Protein AF-A0A2N8M951-F1 (afdb_monomer_lite)

Foldseek 3Di:
DDDDDDPDDDDDPDDDPQQPPPPPDDDDDDDDDDDDPPVVVVLVVVLVVLVVLLVVVLVVCVVVVHDQVLSVVLVVVLVVCVVVVVSVVSVQSSVVCNVPVRDHGVPPPDPPPPPPPADDLDLCAEAEAAAEDEAQAAGHGVEEHEYDDQYEYEDDPCVHAAHYYEYNAEYEWEDNYEYEYEHHLVHAHEYEYADPAAAPYAYEYEDAYEYYGHRYEYAPHDDPPPPPFEHEYEYYYYDAYEYEYESYEYDRRGYAYEYEYDDAYEYEYYLYYPVRQEYEWAAQYEYEAEDANDEHAYEDELPLWEDEAEDDQLQAFDWDKDAPPPPTPHNYIYTGYRYRYAYEYEQEQNAQYEYEYPAPPDLDPGAEAYEYEFEPDEDEAEDAWAAFDAADRDNRYGYHRDGHWLAHYAYEYAAPYHYEYENHEHAEYEYPHALHEYEYEAYEHACHDAEDAYHNYEYEYECYEAQYLEHEYYDLYEYEYEQYEYEDFHYYYAAQNYKYKYFYYWYDYFDDDDDPVQQADSRTSHGPGHPNDDDDDDPDIDGWIWIDGHPPDIDTGD

pLDDT: mean 79.6, std 21.25, range [18.73, 98.81]

Sequence (558 aa):
MVVNLNRMRTATLANALGIALSTLILIAPWSCSNSLSDSLTDTASRIQAKIAQVGASATKLRESGADISPIQDGMQQVDKLLQSGNINEAEKILDSLIANPGAPAPGSAGAAVAPAEGRDCDPRQPMTVNSSVTVDEDCTVGGDLTVTGSAVLHFDYTGRKGGRLVVGGNVIVQNQATLWIQGRPDERAVFAIDNEFSSQRTMTSTDDATIKLDHVEFHTQKSGGRGKGSVYMNYNARRRSSFEVTGSTLVEEESWLLGNLHDSAKLTVADTQQVPTEIYVNDSSSAKISGTGTRAGVWLDAGGAKGSLTLPDVNRPFSWRIGAGTGLDVGWSLQVDNAQPGIGIEVKPTSALTITGNGARAAATGELKISYTVAGSRETLDGLKAGLQNGKISDRLTLKDVQLGPIAWQIYAGDNADLTIKNSTINEIGIFGRDAKVRVEHSVLQLAVLAALAPGSSLDIRDSDVWNQTIEVANNARVSIAGSMIHGTLFHARDSGSNISIAGGSFYENPASCSPATMVNIATGQPKCNPFRTPGLPRTAGVGKVECAGTEGCTWGR

Structure (mmCIF, N/CA/C/O backbone):
data_AF-A0A2N8M951-F1
#
_entry.id   AF-A0A2N8M951-F1
#
loop_
_atom_site.group_PDB
_atom_site.id
_atom_site.type_symbol
_atom_site.label_atom_id
_atom_site.label_alt_id
_atom_site.label_comp_id
_atom_site.label_asym_id
_atom_site.label_entity_id
_atom_site.label_seq_id
_atom_site.pdbx_PDB_ins_code
_atom_site.Cartn_x
_atom_site.Cartn_y
_atom_site.Cartn_z
_atom_site.occupancy
_atom_site.B_iso_or_equiv
_atom_site.auth_seq_id
_atom_site.auth_comp_id
_atom_site.auth_asym_id
_atom_site.auth_atom_id
_atom_site.pdbx_PDB_model_num
ATOM 1 N N . MET A 1 1 ? 21.186 -48.571 -11.055 1.00 23.58 1 MET A N 1
ATOM 2 C CA . MET A 1 1 ? 20.827 -48.820 -9.641 1.00 23.58 1 MET A CA 1
ATOM 3 C C . MET A 1 1 ? 21.463 -47.711 -8.821 1.00 23.58 1 MET A C 1
ATOM 5 O O . MET A 1 1 ? 22.675 -47.693 -8.758 1.00 23.58 1 MET A O 1
ATOM 9 N N . VAL A 1 2 ? 20.806 -46.699 -8.271 1.00 26.73 2 VAL A N 1
ATOM 10 C CA . VAL A 1 2 ? 19.403 -46.298 -8.176 1.00 26.73 2 VAL A CA 1
ATOM 11 C C . VAL A 1 2 ? 19.407 -44.778 -8.369 1.00 26.73 2 VAL A C 1
ATOM 13 O O . VAL A 1 2 ? 20.189 -44.064 -7.751 1.00 26.73 2 VAL A O 1
ATOM 16 N N . VAL A 1 3 ? 18.568 -44.326 -9.293 1.00 24.58 3 VAL A N 1
ATOM 17 C CA . VAL A 1 3 ? 18.176 -42.934 -9.524 1.00 24.58 3 VAL A CA 1
ATOM 18 C C . VAL A 1 3 ? 16.968 -42.643 -8.621 1.00 24.58 3 VAL A C 1
ATOM 20 O O . VAL A 1 3 ? 16.207 -43.564 -8.337 1.00 24.58 3 VAL A O 1
ATOM 23 N N . ASN A 1 4 ? 16.766 -41.368 -8.269 1.00 25.83 4 ASN A N 1
ATOM 24 C CA . ASN A 1 4 ? 15.601 -40.771 -7.591 1.00 25.83 4 ASN A CA 1
ATOM 25 C C . ASN A 1 4 ? 15.516 -40.920 -6.065 1.00 25.83 4 ASN A C 1
ATOM 27 O O . ASN A 1 4 ? 15.117 -41.957 -5.559 1.00 25.83 4 ASN A O 1
ATOM 31 N N . LEU A 1 5 ? 15.776 -39.815 -5.357 1.00 23.12 5 LEU A N 1
ATOM 32 C CA . LEU A 1 5 ? 14.814 -39.104 -4.496 1.00 23.12 5 LEU A CA 1
ATOM 33 C C . LEU A 1 5 ? 15.562 -37.926 -3.839 1.00 23.12 5 LEU A C 1
ATOM 35 O O . LEU A 1 5 ? 16.313 -38.139 -2.900 1.00 23.12 5 LEU A O 1
ATOM 39 N N . ASN A 1 6 ? 15.428 -36.711 -4.388 1.00 21.02 6 ASN A N 1
ATOM 40 C CA . ASN A 1 6 ? 15.548 -35.424 -3.662 1.00 21.02 6 ASN A CA 1
ATOM 41 C C . ASN A 1 6 ? 15.252 -34.222 -4.585 1.00 21.02 6 ASN A C 1
ATOM 43 O O . ASN A 1 6 ? 15.892 -33.175 -4.538 1.00 21.02 6 ASN A O 1
ATOM 47 N N . ARG A 1 7 ? 14.235 -34.370 -5.443 1.00 24.31 7 ARG A N 1
ATOM 48 C CA . ARG A 1 7 ? 13.546 -33.258 -6.108 1.00 24.31 7 ARG A CA 1
ATOM 49 C C . ARG A 1 7 ? 12.118 -33.228 -5.579 1.00 24.31 7 ARG A C 1
ATOM 51 O O . ARG A 1 7 ? 11.316 -34.040 -6.019 1.00 24.31 7 ARG A O 1
ATOM 58 N N . MET A 1 8 ? 11.868 -32.346 -4.612 1.00 25.08 8 MET A N 1
ATOM 59 C CA . MET A 1 8 ? 10.587 -31.711 -4.246 1.00 25.08 8 MET A CA 1
ATOM 60 C C . MET A 1 8 ? 10.652 -31.301 -2.771 1.00 25.08 8 MET A C 1
ATOM 62 O O . MET A 1 8 ? 10.411 -32.135 -1.906 1.00 25.08 8 MET A O 1
ATOM 66 N N . ARG A 1 9 ? 11.004 -30.034 -2.504 1.00 22.80 9 ARG A N 1
ATOM 67 C CA . ARG A 1 9 ? 10.563 -29.204 -1.358 1.00 22.80 9 ARG A CA 1
ATOM 68 C C . ARG A 1 9 ? 11.391 -27.914 -1.307 1.00 22.80 9 ARG A C 1
ATOM 70 O O . ARG A 1 9 ? 12.278 -27.775 -0.482 1.00 22.80 9 ARG A O 1
ATOM 77 N N . THR A 1 10 ? 11.094 -26.983 -2.209 1.00 25.48 10 THR A N 1
ATOM 78 C CA . THR A 1 10 ? 11.472 -25.562 -2.080 1.00 25.48 10 THR A CA 1
ATOM 79 C C . THR A 1 10 ? 10.668 -24.764 -3.101 1.00 25.48 10 THR A C 1
ATOM 81 O O . THR A 1 10 ? 11.154 -24.427 -4.173 1.00 25.48 10 THR A O 1
ATOM 84 N N . ALA A 1 11 ? 9.388 -24.541 -2.807 1.00 24.02 11 ALA A N 1
ATOM 85 C CA . ALA A 1 11 ? 8.533 -23.643 -3.581 1.00 24.02 11 ALA A CA 1
ATOM 86 C C . ALA A 1 11 ? 7.302 -23.228 -2.755 1.00 24.02 11 ALA A C 1
ATOM 88 O O . ALA A 1 11 ? 6.200 -23.604 -3.123 1.00 24.02 11 ALA A O 1
ATOM 89 N N . THR A 1 12 ? 7.496 -22.519 -1.631 1.00 23.05 12 THR A N 1
ATOM 90 C CA . THR A 1 12 ? 6.429 -21.761 -0.918 1.00 23.05 12 THR A CA 1
ATOM 91 C C . THR A 1 12 ? 6.973 -20.920 0.254 1.00 23.05 12 THR A C 1
ATOM 93 O O . THR A 1 12 ? 6.420 -20.918 1.344 1.00 23.05 12 THR A O 1
ATOM 96 N N . LEU A 1 13 ? 8.084 -20.197 0.082 1.00 23.98 13 LEU A N 1
ATOM 97 C CA . LEU A 1 13 ? 8.676 -19.382 1.159 1.00 23.98 13 LEU A CA 1
ATOM 98 C C . LEU A 1 13 ? 9.278 -18.097 0.575 1.00 23.98 13 LEU A C 1
ATOM 100 O O . LEU A 1 13 ? 10.474 -18.046 0.317 1.00 23.98 13 LEU A O 1
ATOM 104 N N . ALA A 1 14 ? 8.447 -17.080 0.323 1.00 24.28 14 ALA A N 1
ATOM 105 C CA . ALA A 1 14 ? 8.943 -15.724 0.030 1.00 24.28 14 ALA A CA 1
ATOM 106 C C . ALA A 1 14 ? 7.966 -14.563 0.323 1.00 24.28 14 ALA A C 1
ATOM 108 O O . ALA A 1 14 ? 8.424 -13.433 0.404 1.00 24.28 14 ALA A O 1
ATOM 109 N N . ASN A 1 15 ? 6.664 -14.779 0.553 1.00 24.81 15 ASN A N 1
ATOM 110 C CA . ASN A 1 15 ? 5.700 -13.660 0.541 1.00 24.81 15 ASN A CA 1
ATOM 111 C C . ASN A 1 15 ? 5.221 -13.123 1.906 1.00 24.81 15 ASN A C 1
ATOM 113 O O . ASN A 1 15 ? 4.253 -12.379 1.938 1.00 24.81 15 ASN A O 1
ATOM 117 N N . ALA A 1 16 ? 5.874 -13.429 3.034 1.00 23.03 16 ALA A N 1
ATOM 118 C CA . ALA A 1 16 ? 5.387 -12.931 4.337 1.00 23.03 16 ALA A CA 1
ATOM 119 C C . ALA A 1 16 ? 6.459 -12.562 5.385 1.00 23.03 16 ALA A C 1
ATOM 121 O O . ALA A 1 16 ? 6.116 -12.312 6.537 1.00 23.03 16 ALA A O 1
ATOM 122 N N . LEU A 1 17 ? 7.752 -12.516 5.032 1.00 24.44 17 LEU A N 1
ATOM 123 C CA . LEU A 1 17 ? 8.836 -12.264 6.006 1.00 24.44 17 LEU A CA 1
ATOM 124 C C . LEU A 1 17 ? 9.626 -10.958 5.812 1.00 24.44 17 LEU A C 1
ATOM 126 O O . LEU A 1 17 ? 10.495 -10.665 6.627 1.00 24.44 17 LEU A O 1
ATOM 130 N N . GLY A 1 18 ? 9.316 -10.147 4.797 1.00 23.98 18 GLY A N 1
ATOM 131 C CA . GLY A 1 18 ? 10.100 -8.945 4.475 1.00 23.98 18 GLY A CA 1
ATOM 132 C C . GLY A 1 18 ? 9.902 -7.735 5.398 1.00 23.98 18 GLY A C 1
ATOM 133 O O . GLY A 1 18 ? 10.698 -6.807 5.332 1.00 23.98 18 GLY A O 1
ATOM 134 N N . ILE A 1 19 ? 8.871 -7.719 6.253 1.00 27.81 19 ILE A N 1
ATOM 135 C CA . ILE A 1 19 ? 8.478 -6.501 6.997 1.00 27.81 19 ILE A CA 1
ATOM 136 C C . ILE A 1 19 ? 8.537 -6.682 8.528 1.00 27.81 19 ILE A C 1
ATOM 138 O O . ILE A 1 19 ? 8.531 -5.704 9.263 1.00 27.81 19 ILE A O 1
ATOM 142 N N . ALA A 1 20 ? 8.690 -7.908 9.040 1.00 24.17 20 ALA A N 1
ATOM 143 C CA . ALA A 1 20 ? 8.628 -8.175 10.485 1.00 24.17 20 ALA A CA 1
ATOM 144 C C . ALA A 1 20 ? 9.962 -8.586 11.142 1.00 24.17 20 ALA A C 1
ATOM 146 O O . ALA A 1 20 ? 9.962 -8.933 12.319 1.00 24.17 20 ALA A O 1
ATOM 147 N N . LEU A 1 21 ? 11.092 -8.572 10.421 1.00 24.38 21 LEU A N 1
ATOM 148 C CA . LEU A 1 21 ? 12.397 -8.985 10.976 1.00 24.38 21 LEU A CA 1
ATOM 149 C C . LEU A 1 21 ? 13.501 -7.917 10.905 1.00 24.38 21 LEU A C 1
ATOM 151 O O . LEU A 1 21 ? 14.648 -8.202 11.232 1.00 24.38 21 LEU A O 1
ATOM 155 N N . SER A 1 22 ? 13.175 -6.693 10.495 1.00 26.36 22 SER A N 1
ATOM 156 C CA . SER A 1 22 ? 14.122 -5.578 10.337 1.00 26.36 22 SER A CA 1
ATOM 157 C C . SER A 1 22 ? 14.241 -4.671 11.573 1.00 26.36 22 SER A C 1
ATOM 159 O O . SER A 1 22 ? 14.937 -3.662 11.515 1.00 26.36 22 SER A O 1
ATOM 161 N N . THR A 1 23 ? 13.612 -5.027 12.698 1.00 26.73 23 THR A N 1
ATOM 162 C CA . THR A 1 23 ? 13.601 -4.231 13.942 1.00 26.73 23 THR A CA 1
ATOM 163 C C . THR A 1 23 ? 14.486 -4.757 15.075 1.00 26.73 23 THR A C 1
ATOM 165 O O . THR A 1 23 ? 14.515 -4.151 16.139 1.00 26.73 23 THR A O 1
ATOM 168 N N . LEU A 1 24 ? 15.286 -5.805 14.862 1.00 25.34 24 LEU A N 1
ATOM 169 C CA . LEU A 1 24 ? 16.387 -6.153 15.768 1.00 25.34 24 LEU A CA 1
ATOM 170 C C . LEU A 1 24 ? 17.708 -6.042 15.010 1.00 25.34 24 LEU A C 1
ATOM 172 O O . LEU A 1 24 ? 18.038 -6.949 14.261 1.00 25.34 24 LEU A O 1
ATOM 176 N N . ILE A 1 25 ? 18.414 -4.922 15.182 1.00 26.20 25 ILE A N 1
ATOM 177 C CA . ILE A 1 25 ? 19.881 -4.754 15.254 1.00 26.20 25 ILE A CA 1
ATOM 178 C C . ILE A 1 25 ? 20.111 -3.234 15.353 1.00 26.20 25 ILE A C 1
ATOM 180 O O . ILE A 1 25 ? 20.202 -2.517 14.362 1.00 26.20 25 ILE A O 1
ATOM 184 N N . LEU A 1 26 ? 20.162 -2.736 16.587 1.00 22.75 26 LEU A N 1
ATOM 185 C CA . LEU A 1 26 ? 20.684 -1.418 16.938 1.00 22.75 26 LEU A CA 1
ATOM 186 C C . LEU A 1 26 ? 21.707 -1.643 18.051 1.00 22.75 26 LEU A C 1
ATOM 188 O O . LEU A 1 26 ? 21.343 -1.816 19.209 1.00 22.75 26 LEU A O 1
ATOM 192 N N . ILE A 1 27 ? 22.992 -1.659 17.700 1.00 24.48 27 ILE A N 1
ATOM 193 C CA . ILE A 1 27 ? 24.078 -1.412 18.651 1.00 24.48 27 ILE A CA 1
ATOM 194 C C . ILE A 1 27 ? 25.026 -0.424 17.973 1.00 24.48 27 ILE A C 1
ATOM 196 O O . ILE A 1 27 ? 25.754 -0.781 17.051 1.00 24.48 27 ILE A O 1
ATOM 200 N N . ALA A 1 28 ? 24.995 0.828 18.423 1.00 21.17 28 ALA A N 1
ATOM 201 C CA . ALA A 1 28 ? 26.027 1.814 18.129 1.00 21.17 28 ALA A CA 1
ATOM 202 C C . ALA A 1 28 ? 27.134 1.699 19.193 1.00 21.17 28 ALA A C 1
ATOM 204 O O . ALA A 1 28 ? 26.807 1.725 20.381 1.00 21.17 28 ALA A O 1
ATOM 205 N N . PRO A 1 29 ? 28.428 1.614 18.838 1.00 27.03 29 PRO A N 1
ATOM 206 C CA . PRO A 1 29 ? 29.491 1.842 19.801 1.00 27.03 29 PRO A CA 1
ATOM 207 C C . PRO A 1 29 ? 29.874 3.327 19.822 1.00 27.03 29 PRO A C 1
ATOM 209 O O . PRO A 1 29 ? 30.292 3.905 18.822 1.00 27.03 29 PRO A O 1
ATOM 212 N N . TRP A 1 30 ? 29.748 3.941 20.999 1.00 22.31 30 TRP A N 1
ATOM 213 C CA . TRP A 1 30 ? 30.443 5.178 21.342 1.00 22.31 30 TRP A CA 1
ATOM 214 C C . TRP A 1 30 ? 31.943 4.905 21.504 1.00 22.31 30 TRP A C 1
ATOM 216 O O . TRP A 1 30 ? 32.350 3.998 22.231 1.00 22.31 30 TRP A O 1
ATOM 226 N N . SER A 1 31 ? 32.763 5.724 20.854 1.00 20.80 31 SER A N 1
ATOM 227 C CA . SER A 1 31 ? 34.222 5.702 20.957 1.00 20.80 31 SER A CA 1
ATOM 228 C C . SER A 1 31 ? 34.706 6.482 22.179 1.00 20.80 31 SER A C 1
ATOM 230 O O . SER A 1 31 ? 34.459 7.681 22.268 1.00 20.80 31 SER A O 1
ATOM 232 N N . CYS A 1 32 ? 35.478 5.829 23.054 1.00 18.73 32 CYS A N 1
ATOM 233 C CA . CYS A 1 32 ? 36.506 6.453 23.896 1.00 18.73 32 CYS A CA 1
ATOM 234 C C . CYS A 1 32 ? 37.606 5.423 24.244 1.00 18.73 32 CYS A C 1
ATOM 236 O O . CYS A 1 32 ? 37.375 4.490 25.001 1.00 18.73 32 CYS A O 1
ATOM 238 N N . SER A 1 33 ? 38.797 5.637 23.676 1.00 22.28 33 SER A N 1
ATOM 239 C CA . SER A 1 33 ? 40.151 5.336 24.185 1.00 22.28 33 SER A CA 1
ATOM 240 C C . SER A 1 33 ? 40.524 3.943 24.752 1.00 22.28 33 SER A C 1
ATOM 242 O O . SER A 1 33 ? 40.231 3.606 25.890 1.00 22.28 33 SER A O 1
ATOM 244 N N . ASN A 1 34 ? 41.358 3.247 23.962 1.00 28.97 34 ASN A N 1
ATOM 245 C CA . ASN A 1 34 ? 42.496 2.353 24.264 1.00 28.97 34 ASN A CA 1
ATOM 246 C C . ASN A 1 34 ? 42.394 1.217 25.320 1.00 28.97 34 ASN A C 1
ATOM 248 O O . ASN A 1 34 ? 42.380 1.446 26.526 1.00 28.97 34 ASN A O 1
ATOM 252 N N . SER A 1 35 ? 42.593 -0.014 24.805 1.00 28.52 35 SER A N 1
ATOM 253 C CA . SER A 1 35 ? 43.073 -1.266 25.450 1.00 28.52 35 SER A CA 1
ATOM 254 C C . SER A 1 35 ? 42.089 -2.389 25.853 1.00 28.52 35 SER A C 1
ATOM 256 O O . SER A 1 35 ? 42.460 -3.249 26.645 1.00 28.52 35 SER A O 1
ATOM 258 N N . LEU A 1 36 ? 40.893 -2.484 25.248 1.00 30.47 36 LEU A N 1
ATOM 259 C CA . LEU A 1 36 ? 39.932 -3.595 25.485 1.00 30.47 36 LEU A CA 1
ATOM 260 C C . LEU A 1 36 ? 39.264 -4.182 24.209 1.00 30.47 36 LEU A C 1
ATOM 262 O O . LEU A 1 36 ? 38.269 -4.897 24.299 1.00 30.47 36 LEU A O 1
ATOM 266 N N . SER A 1 37 ? 39.785 -3.901 23.008 1.00 35.97 37 SER A N 1
ATOM 267 C CA . SER A 1 37 ? 39.081 -4.134 21.728 1.00 35.97 37 SER A CA 1
ATOM 268 C C . SER A 1 37 ? 38.915 -5.593 21.278 1.00 35.97 37 SER A C 1
ATOM 270 O O . SER A 1 37 ? 38.036 -5.847 20.457 1.00 35.97 37 SER A O 1
ATOM 272 N N . ASP A 1 38 ? 39.687 -6.543 21.814 1.00 37.03 38 ASP A N 1
ATOM 273 C CA . ASP A 1 38 ? 39.635 -7.947 21.364 1.00 37.03 38 ASP A CA 1
ATOM 274 C C . ASP A 1 38 ? 38.545 -8.787 22.059 1.00 37.03 38 ASP A C 1
ATOM 276 O O . ASP A 1 38 ? 38.083 -9.769 21.485 1.00 37.03 38 ASP A O 1
ATOM 280 N N . SER A 1 39 ? 38.071 -8.419 23.262 1.00 42.38 39 SER A N 1
ATOM 281 C CA . SER A 1 39 ? 37.023 -9.203 23.956 1.00 42.38 39 SER A CA 1
ATOM 282 C C . SER A 1 39 ? 35.590 -8.755 23.626 1.00 42.38 39 SER A C 1
ATOM 284 O O . SER A 1 39 ? 34.644 -9.543 23.718 1.00 42.38 39 SER A O 1
ATOM 286 N N . LEU A 1 40 ? 35.413 -7.501 23.192 1.00 44.84 40 LEU A N 1
ATOM 287 C CA . LEU A 1 40 ? 34.107 -6.939 22.827 1.00 44.84 40 LEU A CA 1
ATOM 288 C C . LEU A 1 40 ? 33.640 -7.395 21.434 1.00 44.84 40 LEU A C 1
ATOM 290 O O . LEU A 1 40 ? 32.451 -7.656 21.243 1.00 44.84 40 LEU A O 1
ATOM 294 N N . THR A 1 41 ? 34.564 -7.554 20.482 1.00 50.69 41 THR A N 1
ATOM 295 C CA . THR A 1 41 ? 34.284 -8.099 19.139 1.00 50.69 41 THR A CA 1
ATOM 296 C C . THR A 1 41 ? 33.903 -9.582 19.186 1.00 50.69 41 THR A C 1
ATOM 298 O O . THR A 1 41 ? 32.996 -10.002 18.463 1.00 50.69 41 THR A O 1
ATOM 301 N N . ASP A 1 42 ? 34.520 -10.357 20.083 1.00 61.88 42 ASP A N 1
ATOM 302 C CA . ASP A 1 42 ? 34.170 -11.763 20.330 1.00 61.88 42 ASP A CA 1
ATOM 303 C C . ASP A 1 42 ? 32.772 -11.902 20.960 1.00 61.88 42 ASP A C 1
ATOM 305 O O . ASP A 1 42 ? 31.942 -12.694 20.511 1.00 61.88 42 ASP A O 1
ATOM 309 N N . THR A 1 43 ? 32.452 -11.046 21.937 1.00 64.38 43 THR A N 1
ATOM 310 C CA . THR A 1 43 ? 31.153 -11.061 22.627 1.00 64.38 43 THR A CA 1
ATOM 311 C C . THR A 1 43 ? 29.991 -10.721 21.686 1.00 64.38 43 THR A C 1
ATOM 313 O O . THR A 1 43 ? 28.988 -11.435 21.665 1.00 64.38 43 THR A O 1
ATOM 316 N N . ALA A 1 44 ? 30.121 -9.677 20.861 1.00 62.88 44 ALA A N 1
ATOM 317 C CA . ALA A 1 44 ? 29.075 -9.287 19.912 1.00 62.88 44 ALA A CA 1
ATOM 318 C C . ALA A 1 44 ? 28.821 -10.372 18.850 1.00 62.88 44 ALA A C 1
ATOM 320 O O . ALA A 1 44 ? 27.672 -10.743 18.598 1.00 62.88 44 ALA A O 1
ATOM 321 N N . SER A 1 45 ? 29.895 -10.940 18.291 1.00 61.72 45 SER A N 1
ATOM 322 C CA . SER A 1 45 ? 29.814 -12.021 17.300 1.00 61.72 45 SER A CA 1
ATOM 323 C C . SER A 1 45 ? 29.154 -13.276 17.884 1.00 61.72 45 SER A C 1
ATOM 325 O O . SER A 1 45 ? 28.324 -13.913 17.231 1.00 61.72 45 SER A O 1
ATOM 327 N N . ARG A 1 46 ? 29.465 -13.608 19.145 1.00 77.56 46 ARG A N 1
ATOM 328 C CA . ARG A 1 46 ? 28.884 -14.748 19.867 1.00 77.56 46 ARG A CA 1
ATOM 329 C C . ARG A 1 46 ? 27.386 -14.578 20.123 1.00 77.56 46 ARG A C 1
ATOM 331 O O . ARG A 1 46 ? 26.619 -15.504 19.859 1.00 77.56 46 ARG A O 1
ATOM 338 N N . ILE A 1 47 ? 26.955 -13.401 20.579 1.00 79.31 47 ILE A N 1
ATOM 339 C CA . ILE A 1 47 ? 25.532 -13.090 20.795 1.00 79.31 47 ILE A CA 1
ATOM 340 C C . ILE A 1 47 ? 24.759 -13.150 19.474 1.00 79.31 47 ILE A C 1
ATOM 342 O O . ILE A 1 47 ? 23.704 -13.782 19.406 1.00 79.31 47 ILE A O 1
ATOM 346 N N . GLN A 1 48 ? 25.303 -12.576 18.401 1.00 68.12 48 GLN A N 1
ATOM 347 C CA . GLN A 1 48 ? 24.662 -12.590 17.086 1.00 68.12 48 GLN A CA 1
ATOM 348 C C . GLN A 1 48 ? 24.506 -14.015 16.529 1.00 68.12 48 GLN A C 1
ATOM 350 O O . GLN A 1 48 ? 23.448 -14.360 15.997 1.00 68.12 48 GLN A O 1
ATOM 355 N N . ALA A 1 49 ? 25.516 -14.874 16.706 1.00 71.56 49 ALA A N 1
ATOM 356 C CA . ALA A 1 49 ? 25.435 -16.282 16.323 1.00 71.56 49 ALA A CA 1
ATOM 357 C C . ALA A 1 49 ? 24.325 -17.029 17.086 1.00 71.56 49 ALA A C 1
ATOM 359 O O . ALA A 1 49 ? 23.596 -17.827 16.491 1.00 71.56 49 ALA A O 1
ATOM 360 N N . LYS A 1 50 ? 24.148 -16.740 18.381 1.00 81.88 50 LYS A N 1
ATOM 361 C CA . LYS A 1 50 ? 23.081 -17.328 19.205 1.00 81.88 50 LYS A CA 1
ATOM 362 C C . LYS A 1 50 ? 21.690 -16.842 18.791 1.00 81.88 50 LYS A C 1
ATOM 364 O O . LYS A 1 50 ? 20.785 -17.660 18.650 1.00 81.88 50 LYS A O 1
ATOM 369 N N . ILE A 1 51 ? 21.529 -15.552 18.493 1.00 77.88 51 ILE A N 1
ATOM 370 C CA . ILE A 1 51 ? 20.272 -14.995 17.958 1.00 77.88 51 ILE A CA 1
ATOM 371 C C . ILE A 1 51 ? 19.882 -15.690 16.644 1.00 77.88 51 ILE A C 1
ATOM 373 O O . ILE A 1 51 ? 18.730 -16.090 16.469 1.00 77.88 51 ILE A O 1
ATOM 377 N N . ALA A 1 52 ? 20.844 -15.907 15.740 1.00 68.69 52 ALA A N 1
ATOM 378 C CA . ALA A 1 52 ? 20.598 -16.618 14.486 1.00 68.69 52 ALA A CA 1
ATOM 379 C C . ALA A 1 52 ? 20.141 -18.073 14.713 1.00 68.69 52 ALA A C 1
ATOM 381 O O . ALA A 1 52 ? 19.234 -18.555 14.030 1.00 68.69 52 ALA A O 1
ATOM 382 N N . GLN A 1 53 ? 20.723 -18.768 15.698 1.00 75.44 53 GLN A N 1
ATOM 383 C CA . GLN A 1 53 ? 20.308 -20.125 16.070 1.00 75.44 53 GLN A CA 1
ATOM 384 C C . GLN A 1 53 ? 18.891 -20.161 16.656 1.00 75.44 53 GLN A C 1
ATOM 386 O O . GLN A 1 53 ? 18.099 -21.019 16.260 1.00 75.44 53 GLN A O 1
ATOM 391 N N . VAL A 1 54 ? 18.535 -19.212 17.527 1.00 82.38 54 VAL A N 1
ATOM 392 C CA . VAL A 1 54 ? 17.165 -19.078 18.055 1.00 82.38 54 VAL A CA 1
ATOM 393 C C . VAL A 1 54 ? 16.166 -18.830 16.919 1.00 82.38 54 VAL A C 1
ATOM 395 O O . VAL A 1 54 ? 15.131 -19.494 16.863 1.00 82.38 54 VAL A O 1
ATOM 398 N N . GLY A 1 55 ? 16.493 -17.959 15.957 1.00 63.81 55 GLY A N 1
ATOM 399 C CA . GLY A 1 55 ? 15.653 -17.709 14.778 1.00 63.81 55 GLY A CA 1
ATOM 400 C C . GLY A 1 55 ? 15.422 -18.957 13.911 1.00 63.81 55 GLY A C 1
ATOM 401 O O . GLY A 1 55 ? 14.306 -19.203 13.438 1.00 63.81 55 GLY A O 1
ATOM 402 N N . ALA A 1 56 ? 16.447 -19.800 13.751 1.00 72.88 56 ALA A N 1
ATOM 403 C CA . ALA A 1 56 ? 16.319 -21.080 13.056 1.00 72.88 56 ALA A CA 1
ATOM 404 C C . ALA A 1 56 ? 15.419 -22.073 13.821 1.00 72.88 56 ALA A C 1
ATOM 406 O O . ALA A 1 56 ? 14.588 -22.749 13.208 1.00 72.88 56 ALA A O 1
ATOM 407 N N . SER A 1 57 ? 15.535 -22.137 15.152 1.00 75.00 57 SER A N 1
ATOM 408 C CA . SER A 1 57 ? 14.679 -22.972 16.010 1.00 75.00 57 SER A CA 1
ATOM 409 C C . SER A 1 57 ? 13.220 -22.508 16.013 1.00 75.00 57 SER A C 1
ATOM 411 O O . SER A 1 57 ? 12.319 -23.337 15.886 1.00 75.00 57 SER A O 1
ATOM 413 N N . ALA A 1 58 ? 12.977 -21.195 16.058 1.00 71.38 58 ALA A N 1
ATOM 414 C CA . ALA A 1 58 ? 11.640 -20.608 15.952 1.00 71.38 58 ALA A CA 1
ATOM 415 C C . ALA A 1 58 ? 10.962 -20.966 14.627 1.00 71.38 58 ALA A C 1
ATOM 417 O O . ALA A 1 58 ? 9.778 -21.299 14.589 1.00 71.38 58 ALA A O 1
ATOM 418 N N . THR A 1 59 ? 11.732 -20.950 13.536 1.00 64.31 59 THR A N 1
ATOM 419 C CA . THR A 1 59 ? 11.243 -21.337 12.210 1.00 64.31 59 THR A CA 1
ATOM 420 C C . THR A 1 59 ? 10.818 -22.806 12.189 1.00 64.31 59 THR A C 1
ATOM 422 O O . THR A 1 59 ? 9.704 -23.098 11.762 1.00 64.31 59 THR A O 1
ATOM 425 N N . LYS A 1 60 ? 11.639 -23.716 12.736 1.00 75.06 60 LYS A N 1
ATOM 426 C CA . LYS A 1 60 ? 11.298 -25.146 12.841 1.00 75.06 60 LYS A CA 1
ATOM 427 C C . LYS A 1 60 ? 10.063 -25.403 13.710 1.00 75.06 60 LYS A C 1
ATOM 429 O O . LYS A 1 60 ? 9.223 -26.219 13.338 1.00 75.06 60 LYS A O 1
ATOM 434 N N . LEU A 1 61 ? 9.929 -24.712 14.845 1.00 73.62 61 LEU A N 1
ATOM 435 C CA . LEU A 1 61 ? 8.756 -24.850 15.715 1.00 73.62 61 LEU A CA 1
ATOM 436 C C . LEU A 1 61 ? 7.484 -24.367 15.025 1.00 73.62 61 LEU A C 1
ATOM 438 O O . LEU A 1 61 ? 6.492 -25.098 14.997 1.00 73.62 61 LEU A O 1
ATOM 442 N N . ARG A 1 62 ? 7.547 -23.206 14.368 1.00 66.81 62 ARG A N 1
ATOM 443 C CA . ARG A 1 62 ? 6.438 -22.674 13.573 1.00 66.81 62 ARG A CA 1
ATOM 444 C C . ARG A 1 62 ? 6.028 -23.627 12.447 1.00 66.81 62 ARG A C 1
ATOM 446 O O . ARG A 1 62 ? 4.839 -23.833 12.235 1.00 66.81 62 ARG A O 1
ATOM 453 N N . GLU A 1 63 ? 6.988 -24.241 11.754 1.00 67.69 63 GLU A N 1
ATOM 454 C CA . GLU A 1 63 ? 6.726 -25.243 10.707 1.00 67.69 63 GLU A CA 1
ATOM 455 C C . GLU A 1 63 ? 6.078 -26.525 11.250 1.00 67.69 63 GLU A C 1
ATOM 457 O O . GLU A 1 63 ? 5.320 -27.182 10.539 1.00 67.69 63 GLU A O 1
ATOM 462 N N . SER A 1 64 ? 6.336 -26.869 12.514 1.00 65.69 64 SER A N 1
ATOM 463 C CA . SER A 1 64 ? 5.686 -27.993 13.203 1.00 65.69 64 SER A CA 1
ATOM 464 C C . SER A 1 64 ? 4.326 -27.647 13.828 1.00 65.69 64 SER A C 1
ATOM 466 O O . SER A 1 64 ? 3.692 -28.523 14.413 1.00 65.69 64 SER A O 1
ATOM 468 N N . GLY A 1 65 ? 3.868 -26.394 13.711 1.00 68.19 65 GLY A N 1
ATOM 469 C CA . GLY A 1 65 ? 2.638 -25.907 14.343 1.00 68.19 65 GLY A CA 1
ATOM 470 C C . GLY A 1 65 ? 2.742 -25.731 15.863 1.00 68.19 65 GLY A C 1
ATOM 471 O O . GLY A 1 65 ? 1.721 -25.593 16.532 1.00 68.19 65 GLY A O 1
ATOM 472 N N . ALA A 1 66 ? 3.959 -25.756 16.409 1.00 71.56 66 ALA A N 1
ATOM 473 C CA . ALA A 1 66 ? 4.213 -25.527 17.821 1.00 71.56 66 ALA A CA 1
ATOM 474 C C . ALA A 1 66 ? 4.126 -24.032 18.164 1.00 71.56 66 ALA A C 1
ATOM 476 O O . ALA A 1 66 ? 4.407 -23.167 17.330 1.00 71.56 66 ALA A O 1
ATOM 477 N N . ASP A 1 67 ? 3.748 -23.744 19.409 1.00 70.56 67 ASP A N 1
ATOM 478 C CA . ASP A 1 67 ? 3.697 -22.383 19.933 1.00 70.56 67 ASP A CA 1
ATOM 479 C C . ASP A 1 67 ? 5.102 -21.764 19.983 1.00 70.56 67 ASP A C 1
ATOM 481 O O . ASP A 1 67 ? 6.040 -22.351 20.525 1.00 70.56 67 ASP A O 1
ATOM 485 N N . ILE A 1 68 ? 5.240 -20.575 19.398 1.00 82.31 68 ILE A N 1
ATOM 486 C CA . ILE A 1 68 ? 6.490 -19.807 19.363 1.00 82.31 68 ILE A CA 1
ATOM 487 C C . ILE A 1 68 ? 6.494 -18.635 20.350 1.00 82.31 68 ILE A C 1
ATOM 489 O O . ILE A 1 68 ? 7.511 -17.946 20.445 1.00 82.31 68 ILE A O 1
ATOM 493 N N . SER A 1 69 ? 5.399 -18.410 21.082 1.00 74.56 69 SER A N 1
ATOM 494 C CA . SER A 1 69 ? 5.284 -17.335 22.078 1.00 74.56 69 SER A CA 1
ATOM 495 C C . SER A 1 69 ? 6.440 -17.349 23.094 1.00 74.56 69 SER A C 1
ATOM 497 O O . SER A 1 69 ? 7.039 -16.295 23.301 1.00 74.56 69 SER A O 1
ATOM 499 N N . PRO A 1 70 ? 6.899 -18.513 23.613 1.00 78.50 70 PRO A N 1
ATOM 500 C CA . PRO A 1 70 ? 8.050 -18.556 24.523 1.00 78.50 70 PRO A CA 1
ATOM 501 C C . PRO A 1 70 ? 9.349 -17.993 23.923 1.00 78.50 70 PRO A C 1
ATOM 503 O O . PRO A 1 70 ? 10.151 -17.385 24.633 1.00 78.50 70 PRO A O 1
ATOM 506 N N . ILE A 1 71 ? 9.557 -18.158 22.610 1.00 77.69 71 ILE A N 1
ATOM 507 C CA . ILE A 1 71 ? 10.712 -17.577 21.913 1.00 77.69 71 ILE A CA 1
ATOM 508 C C . ILE A 1 71 ? 10.530 -16.076 21.729 1.00 77.69 71 ILE A C 1
ATOM 510 O O . ILE A 1 71 ? 11.490 -15.329 21.901 1.00 77.69 71 ILE A O 1
ATOM 514 N N . GLN A 1 72 ? 9.329 -15.625 21.369 1.00 68.94 72 GLN A N 1
ATOM 515 C CA . GLN A 1 72 ? 9.047 -14.201 21.181 1.00 68.94 72 GLN A CA 1
ATOM 516 C C . GLN A 1 72 ? 9.257 -13.423 22.485 1.00 68.94 72 GLN A C 1
ATOM 518 O O . GLN A 1 72 ? 9.992 -12.434 22.486 1.00 68.94 72 GLN A O 1
ATOM 523 N N . ASP A 1 73 ? 8.716 -13.926 23.593 1.00 75.69 73 ASP A N 1
ATOM 524 C CA . ASP A 1 73 ? 8.865 -13.333 24.924 1.00 75.69 73 ASP A CA 1
ATOM 525 C C . ASP A 1 73 ? 10.333 -13.322 25.372 1.00 75.69 73 ASP A C 1
ATOM 527 O O . ASP A 1 73 ? 10.858 -12.301 25.826 1.00 75.69 73 ASP A O 1
ATOM 531 N N . GLY A 1 74 ? 11.036 -14.444 25.179 1.00 80.19 74 GLY A N 1
ATOM 532 C CA . GLY A 1 74 ? 12.457 -14.549 25.499 1.00 80.19 74 GLY A CA 1
ATOM 533 C C . GLY A 1 74 ? 13.318 -13.584 24.678 1.00 80.19 74 GLY A C 1
ATOM 534 O O . GLY A 1 74 ? 14.202 -12.929 25.227 1.00 80.19 74 GLY A O 1
ATOM 535 N N . MET A 1 75 ? 13.033 -13.422 23.383 1.00 86.19 75 MET A N 1
ATOM 536 C CA . MET A 1 75 ? 13.760 -12.493 22.511 1.00 86.19 75 MET A CA 1
ATOM 537 C C . MET A 1 75 ? 13.492 -11.020 22.851 1.00 86.19 75 MET A C 1
ATOM 539 O O . MET A 1 75 ? 14.413 -10.208 22.762 1.00 86.19 75 MET A O 1
ATOM 543 N N . GLN A 1 76 ? 12.287 -10.669 23.310 1.00 73.44 76 GLN A N 1
ATOM 544 C CA . GLN A 1 76 ? 12.010 -9.332 23.853 1.00 73.44 76 GLN A CA 1
ATOM 545 C C . GLN A 1 76 ? 12.795 -9.062 25.144 1.00 73.44 76 GLN A C 1
ATOM 547 O O . GLN A 1 76 ? 13.272 -7.948 25.370 1.00 73.44 76 GLN A O 1
ATOM 552 N N . GLN A 1 77 ? 12.952 -10.071 26.005 1.00 76.12 77 GLN A N 1
ATOM 553 C CA . GLN A 1 77 ? 13.753 -9.939 27.221 1.00 76.12 77 GLN A CA 1
ATOM 554 C C . GLN A 1 77 ? 15.251 -9.811 26.908 1.00 76.12 77 GLN A C 1
ATOM 556 O O . GLN A 1 77 ? 15.934 -9.001 27.535 1.00 76.12 77 GLN A O 1
ATOM 561 N N . VAL A 1 78 ? 15.750 -10.552 25.912 1.00 80.19 78 VAL A N 1
ATOM 562 C CA . VAL A 1 78 ? 17.120 -10.417 25.392 1.00 80.19 78 VAL A CA 1
ATOM 563 C C . VAL A 1 78 ? 17.372 -8.992 24.904 1.00 80.19 78 VAL A C 1
ATOM 565 O O . VAL A 1 78 ? 18.371 -8.401 25.300 1.00 80.19 78 VAL A O 1
ATOM 568 N N . ASP A 1 79 ? 16.461 -8.409 24.123 1.00 69.38 79 ASP A N 1
ATOM 569 C CA . ASP A 1 79 ? 16.592 -7.030 23.633 1.00 69.38 79 ASP A CA 1
ATOM 570 C C . ASP A 1 79 ? 16.704 -6.014 24.788 1.00 69.38 79 ASP A C 1
ATOM 572 O O . ASP A 1 79 ? 17.656 -5.235 24.845 1.00 69.38 79 ASP A O 1
ATOM 576 N N . LYS A 1 80 ? 15.829 -6.108 25.802 1.00 71.62 80 LYS A N 1
ATOM 577 C CA . LYS A 1 80 ? 15.903 -5.263 27.015 1.00 71.62 80 LYS A CA 1
ATOM 578 C C . LYS A 1 80 ? 17.229 -5.415 27.774 1.00 71.62 80 LYS A C 1
ATOM 580 O O . LYS A 1 80 ? 17.780 -4.435 28.285 1.00 71.62 80 LYS A O 1
ATOM 585 N N . LEU A 1 81 ? 17.748 -6.638 27.885 1.00 72.50 81 LEU A N 1
ATOM 586 C CA . LEU A 1 81 ? 19.005 -6.912 28.588 1.00 72.50 81 LEU A CA 1
ATOM 587 C C . LEU A 1 81 ? 20.221 -6.415 27.801 1.00 72.50 81 LEU A C 1
ATOM 589 O O . LEU A 1 81 ? 21.146 -5.871 28.399 1.00 72.50 81 LEU A O 1
ATOM 593 N N . LEU A 1 82 ? 20.204 -6.525 26.472 1.00 71.44 82 LEU A N 1
ATOM 594 C CA . LEU A 1 82 ? 21.248 -5.965 25.614 1.00 71.44 82 LEU A CA 1
ATOM 595 C C . LEU A 1 82 ? 21.251 -4.431 25.668 1.00 71.44 82 LEU A C 1
ATOM 597 O O . LEU A 1 82 ? 22.315 -3.838 25.836 1.00 71.44 82 LEU A O 1
ATOM 601 N N . GLN A 1 83 ? 20.078 -3.790 25.631 1.00 64.81 83 GLN A N 1
ATOM 602 C CA . GLN A 1 83 ? 19.943 -2.330 25.746 1.00 64.81 83 GLN A CA 1
ATOM 603 C C . GLN A 1 83 ? 20.413 -1.787 27.103 1.00 64.81 83 GLN A C 1
ATOM 605 O O . GLN A 1 83 ? 20.964 -0.691 27.178 1.00 64.81 83 GLN A O 1
ATOM 610 N N . SER A 1 84 ? 20.234 -2.558 28.178 1.00 66.31 84 SER A N 1
ATOM 611 C CA . SER A 1 84 ? 20.713 -2.203 29.522 1.00 66.31 84 SER A CA 1
ATOM 612 C C . SER A 1 84 ? 22.168 -2.613 29.795 1.00 66.31 84 SER A C 1
ATOM 614 O O . SER A 1 84 ? 22.657 -2.427 30.909 1.00 66.31 84 SER A O 1
ATOM 616 N N . GLY A 1 85 ? 22.877 -3.163 28.800 1.00 74.69 85 GLY A N 1
ATOM 617 C CA . GLY A 1 85 ? 24.272 -3.599 28.924 1.00 74.69 85 GLY A CA 1
ATOM 618 C C . GLY A 1 85 ? 24.472 -4.884 29.738 1.00 74.69 85 GLY A C 1
ATOM 619 O O . GLY A 1 85 ? 25.608 -5.248 30.044 1.00 74.69 85 GLY A O 1
ATOM 620 N N . ASN A 1 86 ? 23.401 -5.604 30.082 1.00 81.69 86 ASN A N 1
ATOM 621 C CA . ASN A 1 86 ? 23.451 -6.841 30.861 1.00 81.69 86 ASN A CA 1
ATOM 622 C C . ASN A 1 86 ? 23.654 -8.074 29.959 1.00 81.69 86 ASN A C 1
ATOM 624 O O . ASN A 1 86 ? 22.804 -8.962 29.852 1.00 81.69 86 ASN A O 1
ATOM 628 N N . ILE A 1 87 ? 24.808 -8.110 29.288 1.00 84.06 87 ILE A N 1
ATOM 629 C CA . ILE A 1 87 ? 25.118 -9.075 28.221 1.00 84.06 87 ILE A CA 1
ATOM 630 C C . ILE A 1 87 ? 25.112 -10.526 28.725 1.00 84.06 87 ILE A C 1
ATOM 632 O O . ILE A 1 87 ? 24.586 -11.406 28.051 1.00 84.06 87 ILE A O 1
ATOM 636 N N . ASN A 1 88 ? 25.641 -10.781 29.926 1.00 86.38 88 ASN A N 1
ATOM 637 C CA . ASN A 1 88 ? 25.701 -12.135 30.489 1.00 86.38 88 ASN A CA 1
ATOM 638 C C . ASN A 1 88 ? 24.306 -12.723 30.737 1.00 86.38 88 ASN A C 1
ATOM 640 O O . ASN A 1 88 ? 24.105 -13.924 30.579 1.00 86.38 88 ASN A O 1
ATOM 644 N N . GLU A 1 89 ? 23.341 -11.893 31.133 1.00 83.88 89 GLU A N 1
ATOM 645 C CA . GLU A 1 89 ? 21.974 -12.349 31.382 1.00 83.88 89 GLU A CA 1
ATOM 646 C C . GLU A 1 89 ? 21.206 -12.539 30.068 1.00 83.88 89 GLU A C 1
ATOM 648 O O . GLU A 1 89 ? 20.495 -13.530 29.914 1.00 83.88 89 GLU A O 1
ATOM 653 N N . ALA A 1 90 ? 21.426 -11.659 29.083 1.00 78.69 90 ALA A N 1
ATOM 654 C CA . ALA A 1 90 ? 20.914 -11.842 27.724 1.00 78.69 90 ALA A CA 1
ATOM 655 C C . ALA A 1 90 ? 21.411 -13.166 27.116 1.00 78.69 90 ALA A C 1
ATOM 657 O O . ALA A 1 90 ? 20.641 -13.924 26.526 1.00 78.69 90 ALA A O 1
ATOM 658 N N . GLU A 1 91 ? 22.693 -13.477 27.315 1.00 88.81 91 GLU A N 1
ATOM 659 C CA . GLU A 1 91 ? 23.304 -14.706 26.822 1.00 88.81 91 GLU A CA 1
ATOM 660 C C . GLU A 1 91 ? 22.707 -15.966 27.464 1.00 88.81 91 GLU A C 1
ATOM 662 O O . GLU A 1 91 ? 22.439 -16.935 26.755 1.00 88.81 91 GLU A O 1
ATOM 667 N N . LYS A 1 92 ? 22.412 -15.946 28.772 1.00 89.69 92 LYS A N 1
ATOM 668 C CA . LYS A 1 92 ? 21.736 -17.067 29.452 1.00 89.69 92 LYS A CA 1
ATOM 669 C C . LYS A 1 92 ? 20.343 -17.339 28.892 1.00 89.69 92 LYS A C 1
ATOM 671 O O . LYS A 1 92 ? 19.959 -18.501 28.764 1.00 89.69 92 LYS A O 1
ATOM 676 N N . ILE A 1 93 ? 19.583 -16.291 28.566 1.00 85.12 93 ILE A N 1
ATOM 677 C CA . ILE A 1 93 ? 18.258 -16.456 27.955 1.00 85.12 93 ILE A CA 1
ATOM 678 C C . ILE A 1 93 ? 18.404 -17.057 26.559 1.00 85.12 93 ILE A C 1
ATOM 680 O O . ILE A 1 93 ? 17.707 -18.020 26.245 1.00 85.12 93 ILE A O 1
ATOM 684 N N . LEU A 1 94 ? 19.347 -16.560 25.752 1.00 85.31 94 LEU A N 1
ATOM 685 C CA . LEU A 1 94 ? 19.642 -17.130 24.436 1.00 85.31 94 LEU A CA 1
ATOM 686 C C . LEU A 1 94 ? 20.032 -18.613 24.527 1.00 85.31 94 LEU A C 1
ATOM 688 O O . LEU A 1 94 ? 19.500 -19.424 23.773 1.00 85.31 94 LEU A O 1
ATOM 692 N N . ASP A 1 95 ? 20.886 -18.992 25.479 1.00 90.12 95 ASP A N 1
ATOM 693 C CA . ASP A 1 95 ? 21.265 -20.393 25.701 1.00 90.12 95 ASP A CA 1
ATOM 694 C C . ASP A 1 95 ? 20.076 -21.260 26.125 1.00 90.12 95 ASP A C 1
ATOM 696 O O . ASP A 1 95 ? 19.925 -22.387 25.647 1.00 90.12 95 ASP A O 1
ATOM 700 N N . SER A 1 96 ? 19.183 -20.727 26.964 1.00 88.38 96 SER A N 1
ATOM 701 C CA . SER A 1 96 ? 17.953 -21.421 27.347 1.00 88.38 96 SER A CA 1
ATOM 702 C C . SER A 1 96 ? 17.008 -21.625 26.161 1.00 88.38 96 SER A C 1
ATOM 704 O O . SER A 1 96 ? 16.431 -22.704 26.025 1.00 88.38 96 SER A O 1
ATOM 706 N N . LEU A 1 97 ? 16.860 -20.620 25.294 1.00 84.31 97 LEU A N 1
ATOM 707 C CA . LEU A 1 97 ? 16.030 -20.703 24.088 1.00 84.31 97 LEU A CA 1
ATOM 708 C C . LEU A 1 97 ? 16.619 -21.666 23.051 1.00 84.31 97 LEU A C 1
ATOM 710 O O . LEU A 1 97 ? 15.873 -22.338 22.345 1.00 84.31 97 LEU A O 1
ATOM 714 N N . ILE A 1 98 ? 17.947 -21.768 22.961 1.00 89.06 98 ILE A N 1
ATOM 715 C CA . ILE A 1 98 ? 18.616 -22.744 22.090 1.00 89.06 98 ILE A CA 1
ATOM 716 C C . ILE A 1 98 ? 18.424 -24.165 22.630 1.00 89.06 98 ILE A C 1
ATOM 718 O O . ILE A 1 98 ? 18.121 -25.074 21.857 1.00 89.06 98 ILE A O 1
ATOM 722 N N . ALA A 1 99 ? 18.584 -24.363 23.941 1.00 86.38 99 ALA A N 1
ATOM 723 C CA . ALA A 1 99 ? 18.470 -25.675 24.569 1.00 86.38 99 ALA A CA 1
ATOM 724 C C . ALA A 1 99 ? 17.024 -26.197 24.597 1.00 86.38 99 ALA A C 1
ATOM 726 O O . ALA A 1 99 ? 16.803 -27.382 24.358 1.00 86.38 99 ALA A O 1
ATOM 727 N N . ASN A 1 100 ? 16.048 -25.323 24.867 1.00 86.25 100 ASN A N 1
ATOM 728 C CA . ASN A 1 100 ? 14.634 -25.670 25.013 1.00 86.25 100 ASN A CA 1
ATOM 729 C C . ASN A 1 100 ? 13.728 -24.634 24.321 1.00 86.25 100 ASN A C 1
ATOM 731 O O . ASN A 1 100 ? 13.060 -23.850 24.996 1.00 86.25 100 ASN A O 1
ATOM 735 N N . PRO A 1 101 ? 13.637 -24.646 22.980 1.00 71.12 101 PRO A N 1
ATOM 736 C CA . PRO A 1 101 ? 12.956 -23.602 22.209 1.00 71.12 101 PRO A CA 1
ATOM 737 C C . PRO A 1 101 ? 11.426 -23.530 22.414 1.00 71.12 101 PRO A C 1
ATOM 739 O O . PRO A 1 101 ? 10.785 -22.649 21.860 1.00 71.12 101 PRO A O 1
ATOM 742 N N . GLY A 1 102 ? 10.827 -24.418 23.217 1.00 66.31 102 GLY A N 1
ATOM 743 C CA . GLY A 1 102 ? 9.410 -24.368 23.613 1.00 66.31 102 GLY A CA 1
ATOM 744 C C . GLY A 1 102 ? 9.167 -24.196 25.118 1.00 66.31 102 GLY A C 1
ATOM 745 O O . GLY A 1 102 ? 8.021 -24.260 25.553 1.00 66.31 102 GLY A O 1
ATOM 746 N N . ALA A 1 103 ? 10.218 -24.028 25.927 1.00 66.19 103 ALA A N 1
ATOM 747 C CA . ALA A 1 103 ? 10.076 -23.800 27.362 1.00 66.19 103 ALA A CA 1
ATOM 748 C C . ALA A 1 103 ? 10.002 -22.291 27.663 1.00 66.19 103 ALA A C 1
ATOM 750 O O . ALA A 1 103 ? 10.721 -21.516 27.028 1.00 66.19 103 ALA A O 1
ATOM 751 N N . PRO A 1 104 ? 9.185 -21.860 28.642 1.00 56.25 104 PRO A N 1
ATOM 752 C CA . PRO A 1 104 ? 9.211 -20.487 29.138 1.00 56.25 104 PRO A CA 1
ATOM 753 C C . PRO A 1 104 ? 10.622 -20.113 29.611 1.00 56.25 104 PRO A C 1
ATOM 755 O O . PRO A 1 104 ? 11.305 -20.936 30.230 1.00 56.25 104 PRO A O 1
ATOM 758 N N . ALA A 1 105 ? 11.067 -18.889 29.322 1.00 54.22 105 ALA A N 1
ATOM 759 C CA . ALA A 1 105 ? 12.400 -18.435 29.702 1.00 54.22 105 ALA A CA 1
ATOM 760 C C . ALA A 1 105 ? 12.606 -18.502 31.237 1.00 54.22 105 ALA A C 1
ATOM 762 O O . ALA A 1 105 ? 11.681 -18.196 32.000 1.00 54.22 105 ALA A O 1
ATOM 763 N N . PRO A 1 106 ? 13.805 -18.866 31.736 1.00 42.62 106 PRO A N 1
ATOM 764 C CA . PRO A 1 106 ? 14.085 -18.895 33.168 1.00 42.62 106 PRO A CA 1
ATOM 765 C C . PRO A 1 106 ? 13.948 -17.478 33.735 1.00 42.62 106 PRO A C 1
ATOM 767 O O . PRO A 1 106 ? 14.708 -16.586 33.374 1.00 42.62 106 PRO A O 1
ATOM 770 N N . GLY A 1 107 ? 12.954 -17.267 34.600 1.00 47.66 107 GLY A N 1
ATOM 771 C CA . GLY A 1 107 ? 12.611 -15.945 35.140 1.00 47.66 107 GLY A CA 1
ATOM 772 C C . GLY A 1 107 ? 11.246 -15.412 34.698 1.00 47.66 107 GLY A C 1
ATOM 773 O O . GLY A 1 107 ? 10.768 -14.453 35.296 1.00 47.66 107 GLY A O 1
ATOM 774 N N . SER A 1 108 ? 10.555 -16.073 33.761 1.00 40.00 108 SER A N 1
ATOM 775 C CA . SER A 1 108 ? 9.157 -15.775 33.409 1.00 40.00 108 SER A CA 1
ATOM 776 C C . SER A 1 108 ? 8.148 -16.369 34.407 1.00 40.00 108 SER A C 1
ATOM 778 O O . SER A 1 108 ? 7.023 -16.715 34.036 1.00 40.00 108 SER A O 1
ATOM 780 N N . ALA A 1 109 ? 8.538 -16.540 35.677 1.00 36.06 109 ALA A N 1
ATOM 781 C CA . ALA A 1 109 ? 7.577 -16.843 36.726 1.00 36.06 109 ALA A CA 1
ATOM 782 C C . ALA A 1 109 ? 6.645 -15.638 36.812 1.00 36.06 109 ALA A C 1
ATOM 784 O O . ALA A 1 109 ? 7.065 -14.563 37.238 1.00 36.06 109 ALA A O 1
ATOM 785 N N . GLY A 1 110 ? 5.419 -15.819 36.317 1.00 38.97 110 GLY A N 1
ATOM 786 C CA . GLY A 1 110 ? 4.411 -14.781 36.240 1.00 38.97 110 GLY A CA 1
ATOM 787 C C . GLY A 1 110 ? 4.341 -14.024 37.555 1.00 38.97 110 GLY A C 1
ATOM 788 O O . GLY A 1 110 ? 3.853 -14.542 38.560 1.00 38.97 110 GLY A O 1
ATOM 789 N N . ALA A 1 111 ? 4.801 -12.774 37.530 1.00 32.81 111 ALA A N 1
ATOM 790 C CA . ALA A 1 111 ? 4.196 -11.787 38.388 1.00 32.81 111 ALA A CA 1
ATOM 791 C C . ALA A 1 111 ? 2.727 -11.801 37.978 1.00 32.81 111 ALA A C 1
ATOM 793 O O . ALA A 1 111 ? 2.381 -11.390 36.871 1.00 32.81 111 ALA A O 1
ATOM 794 N N . ALA A 1 112 ? 1.885 -12.388 38.826 1.00 33.12 112 ALA A N 1
ATOM 795 C CA . ALA A 1 112 ? 0.457 -12.196 38.751 1.00 33.12 112 ALA A CA 1
ATOM 796 C C . ALA A 1 112 ? 0.241 -10.686 38.871 1.00 33.12 112 ALA A C 1
ATOM 798 O O . ALA A 1 112 ? 0.220 -10.130 39.968 1.00 33.12 112 ALA A O 1
ATOM 799 N N . VAL A 1 113 ? 0.187 -10.013 37.723 1.00 38.62 113 VAL A N 1
ATOM 800 C CA . VAL A 1 113 ? -0.291 -8.646 37.636 1.00 38.62 113 VAL A CA 1
ATOM 801 C C . VAL A 1 113 ? -1.737 -8.760 38.075 1.00 38.62 113 VAL A C 1
ATOM 803 O O . VAL A 1 113 ? -2.546 -9.422 37.420 1.00 38.62 113 VAL A O 1
ATOM 806 N N . ALA A 1 114 ? -2.018 -8.217 39.259 1.00 29.81 114 ALA A N 1
ATOM 807 C CA . ALA A 1 114 ? -3.376 -8.063 39.741 1.00 29.81 114 ALA A CA 1
ATOM 808 C C . ALA A 1 114 ? -4.213 -7.480 38.594 1.00 29.81 114 ALA A C 1
ATOM 810 O O . ALA A 1 114 ? -3.706 -6.605 37.887 1.00 29.81 114 ALA A O 1
ATOM 811 N N . PRO A 1 115 ? -5.439 -7.973 38.356 1.00 31.45 115 PRO A N 1
ATOM 812 C CA . PRO A 1 115 ? -6.268 -7.444 37.289 1.00 31.45 115 PRO A CA 1
ATOM 813 C C . PRO A 1 115 ? -6.423 -5.946 37.541 1.00 31.45 115 PRO A C 1
ATOM 815 O O . PRO A 1 115 ? -7.056 -5.541 38.514 1.00 31.45 115 PRO A O 1
ATOM 818 N N . ALA A 1 116 ? -5.776 -5.129 36.709 1.00 37.72 116 ALA A N 1
ATOM 819 C CA . ALA A 1 116 ? -6.028 -3.706 36.699 1.00 37.72 116 ALA A CA 1
ATOM 820 C C . ALA A 1 116 ? -7.494 -3.569 36.300 1.00 37.72 116 ALA A C 1
ATOM 822 O O . ALA A 1 116 ? -7.895 -4.001 35.216 1.00 37.72 116 ALA A O 1
ATOM 823 N N . GLU A 1 117 ? -8.310 -3.060 37.216 1.00 39.75 117 GLU A N 1
ATOM 824 C CA . GLU A 1 117 ? -9.700 -2.731 36.950 1.00 39.75 117 GLU A CA 1
ATOM 825 C C . GLU A 1 117 ? -9.740 -1.645 35.871 1.00 39.75 117 GLU A C 1
ATOM 827 O O . GLU A 1 117 ? -9.665 -0.464 36.174 1.00 39.75 117 GLU A O 1
ATOM 832 N N . GLY A 1 118 ? -9.776 -2.074 34.608 1.00 46.62 118 GLY A N 1
ATOM 833 C CA . GLY A 1 118 ? -10.440 -1.500 33.436 1.00 46.62 118 GLY A CA 1
ATOM 834 C C . GLY A 1 118 ? -10.463 0.008 33.164 1.00 46.62 118 GLY A C 1
ATOM 835 O O . GLY A 1 118 ? -11.154 0.380 32.232 1.00 46.62 118 GLY A O 1
ATOM 836 N N . ARG A 1 119 ? -9.798 0.899 33.900 1.00 55.72 119 ARG A N 1
ATOM 837 C CA . ARG A 1 119 ? -9.992 2.354 33.742 1.00 55.72 119 ARG A CA 1
ATOM 838 C C . ARG A 1 119 ? -8.730 3.186 33.615 1.00 55.72 119 ARG A C 1
ATOM 840 O O . ARG A 1 119 ? -8.851 4.356 33.276 1.00 55.72 119 ARG A O 1
ATOM 847 N N . ASP A 1 120 ? -7.545 2.641 33.869 1.00 68.19 120 ASP A N 1
ATOM 848 C CA . ASP A 1 120 ? -6.377 3.511 34.000 1.00 68.19 120 ASP A CA 1
ATOM 849 C C . ASP A 1 120 ? -5.719 3.790 32.642 1.00 68.19 120 ASP A C 1
ATOM 851 O O . ASP A 1 120 ? -4.868 3.044 32.153 1.00 68.19 120 ASP A O 1
ATOM 855 N N . CYS A 1 121 ? -6.151 4.884 32.016 1.00 87.56 121 CYS A N 1
ATOM 856 C CA . CYS A 1 121 ? -5.453 5.541 30.918 1.00 87.56 121 CYS A CA 1
ATOM 857 C C . CYS A 1 121 ? -4.155 6.189 31.434 1.00 87.56 121 CYS A C 1
ATOM 859 O O . CYS A 1 121 ? -4.036 7.416 31.479 1.00 87.56 121 CYS A O 1
ATOM 861 N N . ASP A 1 122 ? -3.196 5.363 31.865 1.00 89.94 122 ASP A N 1
ATOM 862 C CA . ASP A 1 122 ? -1.911 5.821 32.390 1.00 89.94 122 ASP A CA 1
ATOM 863 C C . ASP A 1 122 ? -0.907 6.053 31.241 1.00 89.94 122 ASP A C 1
ATOM 865 O O . ASP A 1 122 ? -0.473 5.097 30.579 1.00 89.94 122 ASP A O 1
ATOM 869 N N . PRO A 1 123 ? -0.438 7.300 31.027 1.00 88.69 123 PRO A N 1
ATOM 870 C CA . PRO A 1 123 ? 0.548 7.621 29.997 1.00 88.69 123 PRO A CA 1
ATOM 871 C C . PRO A 1 123 ? 1.930 6.993 30.232 1.00 88.69 123 PRO A C 1
ATOM 873 O O . PRO A 1 123 ? 2.835 7.210 29.425 1.00 88.69 123 PRO A O 1
ATOM 876 N N . ARG A 1 124 ? 2.135 6.254 31.327 1.00 87.88 124 ARG A N 1
ATOM 877 C CA . ARG A 1 124 ? 3.393 5.575 31.671 1.00 87.88 124 ARG A CA 1
ATOM 878 C C . ARG A 1 124 ? 3.322 4.055 31.564 1.00 87.88 124 ARG A C 1
ATOM 880 O O . ARG A 1 124 ? 4.360 3.416 31.716 1.00 87.88 124 ARG A O 1
ATOM 887 N N . GLN A 1 125 ? 2.143 3.477 31.344 1.00 91.38 125 GLN A N 1
ATOM 888 C CA . GLN A 1 125 ? 1.939 2.029 31.415 1.00 91.38 125 GLN A CA 1
ATOM 889 C C . GLN A 1 125 ? 1.219 1.490 30.170 1.00 91.38 125 GLN A C 1
ATOM 891 O O . GLN A 1 125 ? 0.482 2.223 29.505 1.00 91.38 125 GLN A O 1
ATOM 896 N N . PRO A 1 126 ? 1.430 0.209 29.820 1.00 94.06 126 PRO A N 1
ATOM 897 C CA . PRO A 1 126 ? 0.562 -0.486 28.876 1.00 94.06 126 PRO A CA 1
ATOM 898 C C . PRO A 1 126 ? -0.836 -0.705 29.478 1.00 94.06 126 PRO A C 1
ATOM 900 O O . PRO A 1 126 ? -1.001 -0.758 30.696 1.00 94.06 126 PRO A O 1
ATOM 903 N N . MET A 1 127 ? -1.838 -0.899 28.620 1.00 94.94 127 MET A N 1
ATOM 904 C CA . MET A 1 127 ? -3.226 -1.166 29.011 1.00 94.94 127 MET A CA 1
ATOM 905 C C . MET A 1 127 ? -3.660 -2.528 28.467 1.00 94.94 127 MET A C 1
ATOM 907 O O . MET A 1 127 ? -3.574 -2.779 27.267 1.00 94.94 127 MET A O 1
ATOM 911 N N . THR A 1 128 ? -4.151 -3.414 29.336 1.00 95.94 128 THR A N 1
ATOM 912 C CA . THR A 1 128 ? -4.752 -4.697 28.932 1.00 95.94 128 THR A CA 1
ATOM 913 C C . THR A 1 128 ? -6.190 -4.776 29.418 1.00 95.94 128 THR A C 1
ATOM 915 O O . THR A 1 128 ? -6.454 -4.630 30.608 1.00 95.94 128 THR A O 1
ATOM 918 N N . VAL A 1 129 ? -7.114 -5.044 28.499 1.00 95.94 129 VAL A N 1
ATOM 919 C CA . VAL A 1 129 ? -8.552 -5.112 28.756 1.00 95.94 129 VAL A CA 1
ATOM 920 C C . VAL A 1 129 ? -9.063 -6.516 28.448 1.00 95.94 129 VAL A C 1
ATOM 922 O O . VAL A 1 129 ? -8.969 -7.001 27.320 1.00 95.94 129 VAL A O 1
ATOM 925 N N . ASN A 1 130 ? -9.598 -7.180 29.471 1.00 95.56 130 ASN A N 1
ATOM 926 C CA . ASN A 1 130 ? -10.165 -8.533 29.401 1.00 95.56 130 ASN A CA 1
ATOM 927 C C . ASN A 1 130 ? -11.635 -8.596 29.870 1.00 95.56 130 ASN A C 1
ATOM 929 O O . ASN A 1 130 ? -12.231 -9.672 29.895 1.00 95.56 130 ASN A O 1
ATOM 933 N N . SER A 1 131 ? -12.227 -7.444 30.185 1.00 93.19 131 SER A N 1
ATOM 934 C CA . SER A 1 131 ? -13.644 -7.243 30.486 1.00 93.19 131 SER A CA 1
ATOM 935 C C . SER A 1 131 ? -14.139 -5.985 29.770 1.00 93.19 131 SER A C 1
ATOM 937 O O . SER A 1 131 ? -13.343 -5.122 29.409 1.00 93.19 131 SER A O 1
ATOM 939 N N . SER A 1 132 ? -15.439 -5.888 29.494 1.00 95.00 132 SER A N 1
ATOM 940 C CA . SER A 1 132 ? -15.966 -4.745 28.744 1.00 95.00 132 SER A CA 1
ATOM 941 C C . SER A 1 132 ? -15.926 -3.451 29.557 1.00 95.00 132 SER A C 1
ATOM 943 O O . SER A 1 132 ? -16.348 -3.421 30.712 1.00 95.00 132 SER A O 1
ATOM 945 N N . VAL A 1 133 ? -15.448 -2.384 28.926 1.00 95.19 133 VAL A N 1
ATOM 946 C CA . VAL A 1 133 ? -15.208 -1.061 29.504 1.00 95.19 133 VAL A CA 1
ATOM 947 C C . VAL A 1 133 ? -15.628 -0.003 28.490 1.00 95.19 133 VAL A C 1
ATOM 949 O O . VAL A 1 133 ? -15.301 -0.115 27.309 1.00 95.19 133 VAL A O 1
ATOM 952 N N . THR A 1 134 ? -16.267 1.062 28.973 1.00 95.88 134 THR A N 1
ATOM 953 C CA . THR A 1 134 ? -16.450 2.304 28.214 1.00 95.88 134 THR A CA 1
ATOM 954 C C . THR A 1 134 ? -15.619 3.420 28.843 1.00 95.88 134 THR A C 1
ATOM 956 O O . THR A 1 134 ? -15.636 3.579 30.064 1.00 95.88 134 THR A O 1
ATOM 959 N N . VAL A 1 135 ? -14.903 4.177 28.013 1.00 94.88 135 VAL A N 1
ATOM 960 C CA . VAL A 1 135 ? -14.121 5.362 28.383 1.00 94.88 135 VAL A CA 1
ATOM 961 C C . VAL A 1 135 ? -14.664 6.548 27.591 1.00 94.88 135 VAL A C 1
ATOM 963 O O . VAL A 1 135 ? -14.666 6.528 26.365 1.00 94.88 135 VAL A O 1
ATOM 966 N N . ASP A 1 136 ? -15.126 7.582 28.280 1.00 93.50 136 ASP A N 1
ATOM 967 C CA . ASP A 1 136 ? -15.683 8.810 27.694 1.00 93.50 136 ASP A CA 1
ATOM 968 C C . ASP A 1 136 ? -14.773 10.033 27.924 1.00 93.50 136 ASP A C 1
ATOM 970 O O . ASP A 1 136 ? -15.147 11.187 27.684 1.00 93.50 136 ASP A O 1
ATOM 974 N N . GLU A 1 137 ? -13.536 9.787 28.357 1.00 92.50 137 GLU A N 1
ATOM 975 C CA . GLU A 1 137 ? -12.508 10.794 28.581 1.00 92.50 137 GLU A CA 1
ATOM 976 C C . GLU A 1 137 ? -11.259 10.614 27.714 1.00 92.50 137 GLU A C 1
ATOM 978 O O . GLU A 1 137 ? -11.061 9.589 27.053 1.00 92.50 137 GLU A O 1
ATOM 983 N N . ASP A 1 138 ? -10.437 11.665 27.651 1.00 93.81 138 ASP A N 1
ATOM 984 C CA . ASP A 1 138 ? -9.190 11.592 26.896 1.00 93.81 138 ASP A CA 1
ATOM 985 C C . ASP A 1 138 ? -8.282 10.549 27.539 1.00 93.81 138 ASP A C 1
ATOM 987 O O . ASP A 1 138 ? -8.063 10.548 28.748 1.00 93.81 138 ASP A O 1
ATOM 991 N N . CYS A 1 139 ? -7.727 9.680 26.708 1.00 94.88 139 CYS A N 1
ATOM 992 C CA . CYS A 1 139 ? -6.953 8.541 27.146 1.00 94.88 139 CYS A CA 1
ATOM 993 C C . CYS A 1 139 ? -5.570 8.578 26.511 1.00 94.88 139 CYS A C 1
ATOM 995 O O . CYS A 1 139 ? -5.423 8.718 25.295 1.00 94.88 139 CYS A O 1
ATOM 997 N N . THR A 1 140 ? -4.531 8.439 27.329 1.00 95.06 140 THR A N 1
ATOM 998 C CA . THR A 1 140 ? -3.176 8.178 26.841 1.00 95.06 140 THR A CA 1
ATOM 999 C C . THR A 1 140 ? -2.682 6.891 27.469 1.00 95.06 140 THR A C 1
ATOM 1001 O O . THR A 1 140 ? -2.568 6.810 28.684 1.00 95.06 140 THR A O 1
ATOM 1004 N N . VAL A 1 141 ? -2.366 5.906 26.637 1.00 95.12 141 VAL A N 1
ATOM 1005 C CA . VAL A 1 141 ? -1.724 4.656 27.051 1.00 95.12 141 VAL A CA 1
ATOM 1006 C C . VAL A 1 141 ? -0.230 4.803 26.793 1.00 95.12 141 VAL A C 1
ATOM 1008 O O . VAL A 1 141 ? 0.166 5.100 25.669 1.00 95.12 141 VAL A O 1
ATOM 1011 N N . GLY A 1 142 ? 0.607 4.630 27.815 1.00 90.62 142 GLY A N 1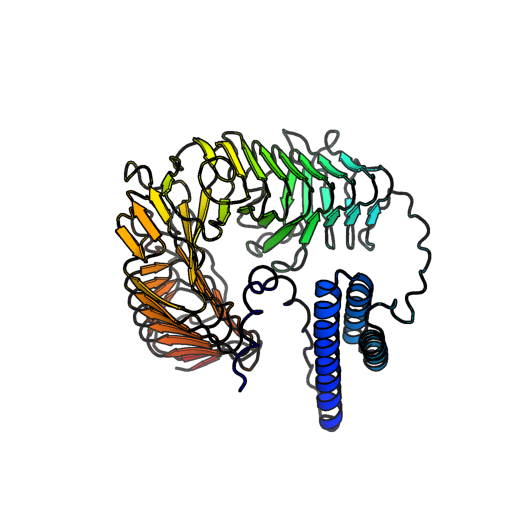
ATOM 1012 C CA . GLY A 1 142 ? 2.061 4.797 27.702 1.00 90.62 142 GLY A CA 1
ATOM 1013 C C . GLY A 1 142 ? 2.780 3.701 26.914 1.00 90.62 142 GLY A C 1
ATOM 1014 O O . GLY A 1 142 ? 3.888 3.925 26.434 1.00 90.62 142 GLY A O 1
ATOM 1015 N N . GLY A 1 143 ? 2.154 2.533 26.772 1.00 92.38 143 GLY A N 1
ATOM 1016 C CA . GLY A 1 143 ? 2.693 1.381 26.050 1.00 92.38 143 GLY A CA 1
ATOM 1017 C C . GLY A 1 143 ? 1.662 0.717 25.142 1.00 92.38 143 GLY A C 1
ATOM 1018 O O . GLY A 1 143 ? 0.806 1.384 24.560 1.00 92.38 143 GLY A O 1
ATOM 1019 N N . ASP A 1 144 ? 1.759 -0.605 25.013 1.00 96.38 144 ASP A N 1
ATOM 1020 C CA . ASP A 1 144 ? 0.832 -1.390 24.199 1.00 96.38 144 ASP A CA 1
ATOM 1021 C C . ASP A 1 144 ? -0.596 -1.336 24.763 1.00 96.38 144 ASP A C 1
ATOM 1023 O O . ASP A 1 144 ? -0.811 -1.424 25.975 1.00 96.38 144 ASP A O 1
ATOM 1027 N N . LEU A 1 145 ? -1.576 -1.236 23.866 1.00 98.06 145 LEU A N 1
ATOM 1028 C CA . LEU A 1 145 ? -2.994 -1.408 24.155 1.00 98.06 145 LEU A CA 1
ATOM 1029 C C . LEU A 1 145 ? -3.435 -2.790 23.669 1.00 98.06 145 LEU A C 1
ATOM 1031 O O . LEU A 1 145 ? -3.480 -3.038 22.465 1.00 98.06 145 LEU A O 1
ATOM 1035 N N . THR A 1 146 ? -3.799 -3.676 24.594 1.00 98.25 146 THR A N 1
ATOM 1036 C CA . THR A 1 146 ? -4.286 -5.028 24.287 1.00 98.25 146 THR A CA 1
ATOM 1037 C C . THR A 1 146 ? -5.734 -5.209 24.728 1.00 98.25 146 THR A C 1
ATOM 1039 O O . THR A 1 146 ? -6.056 -5.009 25.896 1.00 98.25 146 THR A O 1
ATOM 1042 N N . VAL A 1 147 ? -6.606 -5.664 23.827 1.00 98.31 147 VAL A N 1
ATOM 1043 C CA . VAL A 1 147 ? -7.987 -6.070 24.140 1.00 98.31 147 VAL A CA 1
ATOM 1044 C C . VAL A 1 147 ? -8.155 -7.549 23.779 1.00 98.31 147 VAL A C 1
ATOM 1046 O O . VAL A 1 147 ? -7.817 -7.970 22.670 1.00 98.31 147 VAL A O 1
ATOM 1049 N N . THR A 1 148 ? -8.621 -8.370 24.720 1.00 97.81 148 THR A N 1
ATOM 1050 C CA . THR A 1 148 ? -8.610 -9.838 24.580 1.00 97.81 148 THR A CA 1
ATOM 1051 C C . THR A 1 148 ? -9.850 -10.515 25.175 1.00 97.81 148 THR A C 1
ATOM 1053 O O . THR A 1 148 ? -10.717 -9.872 25.766 1.00 97.81 148 THR A O 1
ATOM 1056 N N . GLY A 1 149 ? -9.954 -11.836 25.004 1.00 96.25 149 GLY A N 1
ATOM 1057 C CA . GLY A 1 149 ? -11.119 -12.627 25.387 1.00 96.25 149 GLY A CA 1
ATOM 1058 C C . GLY A 1 149 ? -12.348 -12.236 24.570 1.00 96.25 149 GLY A C 1
ATOM 1059 O O . GLY A 1 149 ? -12.309 -12.252 23.344 1.00 96.25 149 GLY A O 1
ATOM 1060 N N . SER A 1 150 ? -13.432 -11.884 25.255 1.00 97.19 150 SER A N 1
ATOM 1061 C CA . SER A 1 150 ? -14.670 -11.348 24.670 1.00 97.19 150 SER A CA 1
ATOM 1062 C C . SER A 1 150 ? -14.919 -9.889 25.078 1.00 97.19 150 SER A C 1
ATOM 1064 O O . SER A 1 150 ? -16.052 -9.411 25.034 1.00 97.19 150 SER A O 1
ATOM 1066 N N . ALA A 1 151 ? -13.873 -9.190 25.529 1.00 97.50 151 ALA A N 1
ATOM 1067 C CA . ALA A 1 151 ? -13.982 -7.833 26.044 1.00 97.50 151 ALA A CA 1
ATOM 1068 C C . ALA A 1 151 ? -14.328 -6.820 24.949 1.00 97.50 151 ALA A C 1
ATOM 1070 O O . ALA A 1 151 ? -13.853 -6.919 23.818 1.00 97.50 151 ALA A O 1
ATOM 1071 N N . VAL A 1 152 ? -15.099 -5.799 25.314 1.00 98.19 152 VAL A N 1
ATOM 1072 C CA . VAL A 1 152 ? -15.340 -4.620 24.477 1.00 98.19 152 VAL A CA 1
ATOM 1073 C C . VAL A 1 152 ? -14.715 -3.410 25.155 1.00 98.19 152 VAL A C 1
ATOM 1075 O O . VAL A 1 152 ? -15.202 -2.991 26.198 1.00 98.19 152 VAL A O 1
ATOM 1078 N N . LEU A 1 153 ? -13.662 -2.843 24.572 1.00 98.31 153 LEU A N 1
ATOM 1079 C CA . LEU A 1 153 ? -13.150 -1.531 24.961 1.00 98.31 153 LEU A CA 1
ATOM 1080 C C . LEU A 1 153 ? -13.754 -0.480 24.031 1.00 98.31 153 LEU A C 1
ATOM 1082 O O . LEU A 1 153 ? -13.428 -0.437 22.844 1.00 98.31 153 LEU A O 1
ATOM 1086 N N . HIS A 1 154 ? -14.645 0.345 24.569 1.00 98.31 154 HIS A N 1
ATOM 1087 C CA . HIS A 1 154 ? -15.362 1.376 23.827 1.00 98.31 154 HIS A CA 1
ATOM 1088 C C . HIS A 1 154 ? -14.928 2.768 24.283 1.00 98.31 154 HIS A C 1
ATOM 1090 O O . HIS A 1 154 ? -15.191 3.166 25.409 1.00 98.31 154 HIS A O 1
ATOM 1096 N N . PHE A 1 155 ? -14.277 3.519 23.405 1.00 97.81 155 PHE A N 1
ATOM 1097 C CA . PHE A 1 155 ? -14.040 4.945 23.589 1.00 97.81 155 PHE A CA 1
ATOM 1098 C C . PHE A 1 155 ? -15.221 5.722 23.001 1.00 97.81 155 PHE A C 1
ATOM 1100 O O . PHE A 1 155 ? -15.320 5.864 21.778 1.00 97.81 155 PHE A O 1
ATOM 1107 N N . ASP A 1 156 ? -16.132 6.172 23.864 1.00 97.12 156 ASP A N 1
ATOM 1108 C CA . ASP A 1 156 ? -17.349 6.892 23.481 1.00 97.12 156 ASP A CA 1
ATOM 1109 C C . ASP A 1 156 ? -17.151 8.402 23.623 1.00 97.12 156 ASP A C 1
ATOM 1111 O O . ASP A 1 156 ? -17.267 8.985 24.701 1.00 97.12 156 ASP A O 1
ATOM 1115 N N . TYR A 1 157 ? -16.875 9.056 22.501 1.00 96.75 157 TYR A N 1
ATOM 1116 C CA . TYR A 1 157 ? -16.714 10.501 22.427 1.00 96.75 157 TYR A CA 1
ATOM 1117 C C . TYR A 1 157 ? -17.933 11.212 21.840 1.00 96.75 157 TYR A C 1
ATOM 1119 O O . TYR A 1 157 ? -17.856 12.400 21.533 1.00 96.75 157 TYR A O 1
ATOM 1127 N N . THR A 1 158 ? -19.082 10.542 21.721 1.00 95.62 158 THR A N 1
ATOM 1128 C CA . THR A 1 158 ? -20.299 11.149 21.154 1.00 95.62 158 THR A CA 1
ATOM 1129 C C . THR A 1 158 ? -20.839 12.299 22.013 1.00 95.62 158 THR A C 1
ATOM 1131 O O . THR A 1 158 ? -21.357 13.288 21.488 1.00 95.62 158 THR A O 1
ATOM 1134 N N . GLY A 1 159 ? -20.664 12.212 23.336 1.00 90.75 159 GLY A N 1
ATOM 1135 C CA . GLY A 1 159 ? -21.087 13.229 24.303 1.00 90.75 159 GLY A CA 1
ATOM 1136 C C . GLY A 1 159 ? -20.141 14.428 24.444 1.00 90.75 159 GLY A C 1
ATOM 1137 O O . GLY A 1 159 ? -20.511 15.414 25.085 1.00 90.75 159 GLY A O 1
ATOM 1138 N N . ARG A 1 160 ? -18.938 14.388 23.851 1.00 87.12 160 ARG A N 1
ATOM 1139 C CA . ARG A 1 160 ? -17.907 15.425 24.034 1.00 87.12 160 ARG A CA 1
ATOM 1140 C C . ARG A 1 160 ? -17.281 15.889 22.725 1.00 87.12 160 ARG A C 1
ATOM 1142 O O . ARG A 1 160 ? -17.434 15.282 21.676 1.00 87.12 160 ARG A O 1
ATOM 1149 N N . LYS A 1 161 ? -16.604 17.030 22.795 1.00 87.06 161 LYS A N 1
ATOM 1150 C CA . LYS A 1 161 ? -15.857 17.633 21.687 1.00 87.06 161 LYS A CA 1
ATOM 1151 C C . LYS A 1 161 ? -14.372 17.312 21.846 1.00 87.06 161 LYS A C 1
ATOM 1153 O O . LYS A 1 161 ? -13.887 17.269 22.976 1.00 87.06 161 LYS A O 1
ATOM 1158 N N . GLY A 1 162 ? -13.680 17.048 20.740 1.00 79.62 162 GLY A N 1
ATOM 1159 C CA . GLY A 1 162 ? -12.237 16.783 20.707 1.00 79.62 162 GLY A CA 1
ATOM 1160 C C . GLY A 1 162 ? -11.740 15.583 21.523 1.00 79.62 162 GLY A C 1
ATOM 1161 O O . GLY A 1 162 ? -10.602 15.619 21.981 1.00 79.62 162 GLY A O 1
ATOM 1162 N N . GLY A 1 163 ? -12.567 14.548 21.733 1.00 93.00 163 GLY A N 1
ATOM 1163 C CA . GLY A 1 163 ? -12.154 13.335 22.453 1.00 93.00 163 GLY A CA 1
ATOM 1164 C C . GLY A 1 163 ? -10.919 12.687 21.825 1.00 93.00 163 GLY A C 1
ATOM 1165 O O . GLY A 1 163 ? -10.818 12.608 20.597 1.00 93.00 163 GLY A O 1
ATOM 1166 N N . ARG A 1 164 ? -9.961 12.269 22.656 1.00 94.25 164 ARG A N 1
ATOM 1167 C CA . ARG A 1 164 ? -8.634 11.860 22.191 1.00 94.25 164 ARG A CA 1
ATOM 1168 C C . ARG A 1 164 ? -8.151 10.560 22.828 1.00 94.25 164 ARG A C 1
ATOM 1170 O O . ARG A 1 164 ? -7.959 10.503 24.036 1.00 94.25 164 ARG A O 1
ATOM 1177 N N . LEU A 1 165 ? -7.792 9.590 21.988 1.00 96.00 165 LEU A N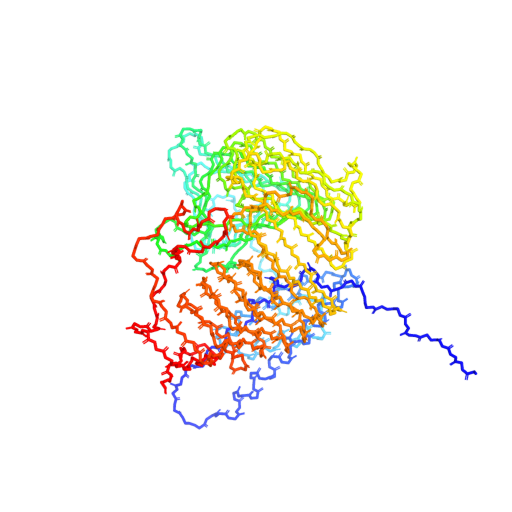 1
ATOM 1178 C CA . LEU A 1 165 ? -7.009 8.410 22.356 1.00 96.00 165 LEU A CA 1
ATOM 1179 C C . LEU A 1 165 ? -5.598 8.500 21.759 1.00 96.00 165 LEU A C 1
ATOM 1181 O O . LEU A 1 165 ? -5.433 8.658 20.548 1.00 96.00 165 LEU A O 1
ATOM 1185 N N . VAL A 1 166 ? -4.570 8.360 22.597 1.00 95.31 166 VAL A N 1
ATOM 1186 C CA . VAL A 1 166 ? -3.166 8.233 22.176 1.00 95.31 166 VAL A CA 1
ATOM 1187 C C . VAL A 1 166 ? -2.581 6.933 22.703 1.00 95.31 166 VAL A C 1
ATOM 1189 O O . VAL A 1 166 ? -2.675 6.660 23.896 1.00 95.31 166 VAL A O 1
ATOM 1192 N N . VAL A 1 167 ? -1.930 6.161 21.835 1.00 96.31 167 VAL A N 1
ATOM 1193 C CA . VAL A 1 167 ? -1.270 4.907 22.212 1.00 96.31 167 VAL A CA 1
ATOM 1194 C C . VAL A 1 167 ? 0.240 4.999 21.976 1.00 96.31 167 VAL A C 1
ATOM 1196 O O . VAL A 1 167 ? 0.717 5.251 20.865 1.00 96.31 167 VAL A O 1
ATOM 1199 N N . GLY A 1 168 ? 0.978 4.800 23.068 1.00 92.88 168 GLY A N 1
ATOM 1200 C CA . GLY A 1 168 ? 2.434 4.786 23.210 1.00 92.88 168 GLY A CA 1
ATOM 1201 C C . GLY A 1 168 ? 3.104 3.468 22.798 1.00 92.88 168 GLY A C 1
ATOM 1202 O O . GLY A 1 168 ? 4.319 3.335 22.911 1.00 92.88 168 GLY A O 1
ATOM 1203 N N . GLY A 1 169 ? 2.339 2.513 22.272 1.00 93.31 169 GLY A N 1
ATOM 1204 C CA . GLY A 1 169 ? 2.811 1.215 21.795 1.00 93.31 169 GLY A CA 1
ATOM 1205 C C . GLY A 1 169 ? 1.955 0.661 20.657 1.00 93.31 169 GLY A C 1
ATOM 1206 O O . GLY A 1 169 ? 1.303 1.405 19.921 1.00 93.31 169 GLY A O 1
ATOM 1207 N N . ASN A 1 170 ? 1.992 -0.653 20.485 1.00 96.94 170 ASN A N 1
ATOM 1208 C CA . ASN A 1 170 ? 1.155 -1.373 19.535 1.00 96.94 170 ASN A CA 1
ATOM 1209 C C . ASN A 1 170 ? -0.299 -1.418 20.008 1.00 96.94 170 ASN A C 1
ATOM 1211 O O . ASN A 1 170 ? -0.592 -1.341 21.201 1.00 96.94 170 ASN A O 1
ATOM 1215 N N . VAL A 1 171 ? -1.213 -1.610 19.063 1.00 98.62 171 VAL A N 1
ATOM 1216 C CA . VAL A 1 171 ? -2.625 -1.882 19.351 1.00 98.62 171 VAL A CA 1
ATOM 1217 C C . VAL A 1 171 ? -2.928 -3.311 18.930 1.00 98.62 171 VAL A C 1
ATOM 1219 O O . VAL A 1 171 ? -2.763 -3.655 17.762 1.00 98.62 171 VAL A O 1
ATOM 1222 N N . ILE A 1 172 ? -3.354 -4.150 19.870 1.00 98.62 172 ILE A N 1
ATOM 1223 C CA . ILE A 1 172 ? -3.544 -5.590 19.671 1.00 98.62 172 ILE A CA 1
ATOM 1224 C C . ILE A 1 172 ? -4.959 -5.968 20.110 1.00 98.62 172 ILE A C 1
ATOM 1226 O O . ILE A 1 172 ? -5.319 -5.827 21.276 1.00 98.62 172 ILE A O 1
ATOM 1230 N N . VAL A 1 173 ? -5.766 -6.485 19.185 1.00 98.69 173 VAL A N 1
ATOM 1231 C CA . VAL A 1 173 ? -7.125 -6.972 19.467 1.00 98.69 173 VAL A CA 1
ATOM 1232 C C . VAL A 1 173 ? -7.226 -8.428 19.024 1.00 98.69 173 VAL A C 1
ATOM 1234 O O . VAL A 1 173 ? -6.922 -8.766 17.883 1.00 98.69 173 VAL A O 1
ATOM 1237 N N . GLN A 1 174 ? -7.607 -9.327 19.922 1.00 98.00 174 GLN A N 1
ATOM 1238 C CA . GLN A 1 174 ? -7.527 -10.772 19.673 1.00 98.00 174 GLN A CA 1
ATOM 1239 C C . GLN A 1 174 ? -8.729 -11.527 20.242 1.00 98.00 174 GLN A C 1
ATOM 1241 O O . GLN A 1 174 ? -9.523 -10.965 20.999 1.00 98.00 174 GLN A O 1
ATOM 1246 N N . ASN A 1 175 ? -8.846 -12.817 19.914 1.00 97.69 175 ASN A N 1
ATOM 1247 C CA . ASN A 1 175 ? -9.985 -13.658 20.287 1.00 97.69 175 ASN A CA 1
ATOM 1248 C C . ASN A 1 175 ? -11.310 -13.115 19.722 1.00 97.69 175 ASN A C 1
ATOM 1250 O O . ASN A 1 175 ? -11.440 -12.995 18.514 1.00 97.69 175 ASN A O 1
ATOM 1254 N N . GLN A 1 176 ? -12.297 -12.807 20.563 1.00 98.12 176 GLN A N 1
ATOM 1255 C CA . GLN A 1 176 ? -13.600 -12.237 20.183 1.00 98.12 176 GLN A CA 1
ATOM 1256 C C . GLN A 1 176 ? -13.730 -10.776 20.643 1.00 98.12 176 GLN A C 1
ATOM 1258 O O . GLN A 1 176 ? -14.833 -10.237 20.734 1.00 98.12 176 GLN A O 1
ATOM 1263 N N . ALA A 1 177 ? -12.610 -10.147 21.003 1.00 98.62 177 ALA A N 1
ATOM 1264 C CA . ALA A 1 177 ? -12.612 -8.816 21.575 1.00 98.62 177 ALA A CA 1
ATOM 1265 C C . ALA A 1 177 ? -12.946 -7.735 20.542 1.00 98.62 177 ALA A C 1
ATOM 1267 O O . ALA A 1 177 ? -12.716 -7.892 19.341 1.00 98.62 177 ALA A O 1
ATOM 1268 N N . THR A 1 178 ? -13.453 -6.605 21.027 1.00 98.81 178 THR A N 1
ATOM 1269 C CA . THR A 1 178 ? -13.729 -5.423 20.211 1.00 98.81 178 THR A CA 1
ATOM 1270 C C . THR A 1 178 ? -13.030 -4.196 20.781 1.00 98.81 178 THR A C 1
ATOM 1272 O O . THR A 1 178 ? -13.213 -3.869 21.951 1.00 98.81 178 THR A O 1
ATOM 1275 N N . LEU A 1 179 ? -12.276 -3.487 19.941 1.00 98.81 179 LEU A N 1
ATOM 1276 C CA . LEU A 1 179 ? -11.894 -2.096 20.182 1.00 98.81 179 LEU A CA 1
ATOM 1277 C C . LEU A 1 179 ? -12.811 -1.209 19.345 1.00 98.81 179 LEU A C 1
ATOM 1279 O O . LEU A 1 179 ? -12.814 -1.315 18.121 1.00 98.81 179 LEU A O 1
ATOM 1283 N N . TRP A 1 180 ? -13.576 -0.334 19.985 1.00 98.62 180 TRP A N 1
ATOM 1284 C CA . TRP A 1 180 ? -14.468 0.597 19.303 1.00 98.62 180 TRP A CA 1
ATOM 1285 C C . TRP A 1 180 ? -14.148 2.022 19.721 1.00 98.62 180 TRP A C 1
ATOM 1287 O O . TRP A 1 180 ? -14.191 2.344 20.900 1.00 98.62 180 TRP A O 1
ATOM 1297 N N . ILE A 1 181 ? -13.828 2.879 18.758 1.00 98.44 181 ILE A N 1
ATOM 1298 C CA . ILE A 1 181 ? -13.607 4.306 18.977 1.00 98.44 181 ILE A CA 1
ATOM 1299 C C . ILE A 1 181 ? -14.665 5.055 18.183 1.00 98.44 181 ILE A C 1
ATOM 1301 O O . ILE A 1 181 ? -14.787 4.858 16.971 1.00 98.44 181 ILE A O 1
ATOM 1305 N N . GLN A 1 182 ? -15.432 5.892 18.873 1.00 98.12 182 GLN A N 1
ATOM 1306 C CA . GLN A 1 182 ? -16.572 6.586 18.299 1.00 98.12 182 GLN A CA 1
ATOM 1307 C C . GLN A 1 182 ? -16.505 8.083 18.593 1.00 98.12 182 GLN A C 1
ATOM 1309 O O . GLN A 1 182 ? -16.571 8.497 19.746 1.00 98.12 182 GLN A O 1
ATOM 1314 N N . GLY A 1 183 ? -16.384 8.892 17.544 1.00 97.00 183 GLY A N 1
ATOM 1315 C CA . GLY A 1 183 ? -16.516 10.345 17.583 1.00 97.00 183 GLY A CA 1
ATOM 1316 C C . GLY A 1 183 ? -17.894 10.820 17.132 1.00 97.00 183 GLY A C 1
ATOM 1317 O O . GLY A 1 183 ? -18.834 10.037 16.983 1.00 97.00 183 GLY A O 1
ATOM 1318 N N . ARG A 1 184 ? -18.019 12.127 16.893 1.00 94.25 184 ARG A N 1
ATOM 1319 C CA . ARG A 1 184 ? -19.255 12.730 16.387 1.00 94.25 184 ARG A CA 1
ATOM 1320 C C . ARG A 1 184 ? -19.168 12.969 14.877 1.00 94.25 184 ARG A C 1
ATOM 1322 O O . ARG A 1 184 ? -18.096 13.310 14.377 1.00 94.25 184 ARG A O 1
ATOM 1329 N N . PRO A 1 185 ? -20.293 12.917 14.143 1.00 90.75 185 PRO A N 1
ATOM 1330 C CA . PRO A 1 185 ? -20.308 13.253 12.720 1.00 90.75 185 PRO A CA 1
ATOM 1331 C C . PRO A 1 185 ? -19.863 14.679 12.393 1.00 90.75 185 PRO A C 1
ATOM 1333 O O . PRO A 1 185 ? -19.242 14.914 11.358 1.00 90.75 185 PRO A O 1
ATOM 1336 N N . ASP A 1 186 ? -20.172 15.630 13.276 1.00 90.75 186 ASP A N 1
ATOM 1337 C CA . ASP A 1 186 ? -19.794 17.036 13.144 1.00 90.75 186 ASP A CA 1
ATOM 1338 C C . ASP A 1 186 ? -18.414 17.353 13.740 1.00 90.75 186 ASP A C 1
ATOM 1340 O O . ASP A 1 186 ? -17.850 18.407 13.448 1.00 90.75 186 ASP A O 1
ATOM 1344 N N . GLU A 1 187 ? -17.860 16.455 14.560 1.00 91.56 187 GLU A N 1
ATOM 1345 C CA . GLU A 1 187 ? -16.559 16.622 15.201 1.00 91.56 187 GLU A CA 1
ATOM 1346 C C . GLU A 1 187 ? -15.923 15.266 15.529 1.00 91.56 187 GLU A C 1
ATOM 1348 O O . GLU A 1 187 ? -16.328 14.561 16.457 1.00 91.56 187 GLU A O 1
ATOM 1353 N N . ARG A 1 188 ? -14.907 14.900 14.748 1.00 93.88 188 ARG A N 1
ATOM 1354 C CA . ARG A 1 188 ? -14.267 13.590 14.847 1.00 93.88 188 ARG A CA 1
ATOM 1355 C C . ARG A 1 188 ? -13.476 13.444 16.144 1.00 93.88 188 ARG A C 1
ATOM 1357 O O . ARG A 1 188 ? -12.845 14.392 16.608 1.00 93.88 188 ARG A O 1
ATOM 1364 N N . ALA A 1 189 ? -13.473 12.234 16.694 1.00 95.75 189 ALA A N 1
ATOM 1365 C CA . ALA A 1 189 ? -12.537 11.871 17.751 1.00 95.75 189 ALA A CA 1
ATOM 1366 C C . ALA A 1 189 ? -11.137 11.684 17.168 1.00 95.75 189 ALA A C 1
ATOM 1368 O O . ALA A 1 189 ? -11.001 11.231 16.036 1.00 95.75 189 ALA A O 1
ATOM 1369 N N . VAL A 1 190 ? -10.094 11.971 17.938 1.00 94.94 190 VAL A N 1
ATOM 1370 C CA . VAL A 1 190 ? -8.715 11.759 17.499 1.00 94.94 190 VAL A CA 1
ATOM 1371 C C . VAL A 1 190 ? -8.204 10.426 18.028 1.00 94.94 190 VAL A C 1
ATOM 1373 O O . VAL A 1 190 ? -8.172 10.215 19.240 1.00 94.94 190 VAL A O 1
ATOM 1376 N N . PHE A 1 191 ? -7.733 9.558 17.135 1.00 96.44 191 PHE A N 1
ATOM 1377 C CA . PHE A 1 191 ? -7.002 8.346 17.498 1.00 96.44 191 PHE A CA 1
ATOM 1378 C C . PHE A 1 191 ? -5.587 8.411 16.929 1.00 96.44 191 PHE A C 1
ATOM 1380 O O . PHE A 1 191 ? -5.400 8.429 15.715 1.00 96.44 191 PHE A O 1
ATOM 1387 N N . ALA A 1 192 ? -4.586 8.454 17.805 1.00 94.62 192 ALA A N 1
ATOM 1388 C CA . ALA A 1 192 ? -3.184 8.507 17.417 1.00 94.62 192 ALA A CA 1
ATOM 1389 C C . ALA A 1 192 ? -2.405 7.305 17.960 1.00 94.62 192 ALA A C 1
ATOM 1391 O O . ALA A 1 192 ? -2.443 7.027 19.159 1.00 94.62 192 ALA A O 1
ATOM 1392 N N . ILE A 1 193 ? -1.627 6.654 17.100 1.00 93.94 193 ILE A N 1
ATOM 1393 C CA . ILE A 1 193 ? -0.586 5.703 17.508 1.00 93.94 193 ILE A CA 1
ATOM 1394 C C . ILE A 1 193 ? 0.752 6.397 17.287 1.00 93.94 193 ILE A C 1
ATOM 1396 O O . ILE A 1 193 ? 1.077 6.754 16.163 1.00 93.94 193 ILE A O 1
ATOM 1400 N N . ASP A 1 194 ? 1.499 6.654 18.358 1.00 88.25 194 ASP A N 1
ATOM 1401 C CA . ASP A 1 194 ? 2.619 7.603 18.337 1.00 88.25 194 ASP A CA 1
ATOM 1402 C C . ASP A 1 194 ? 3.908 7.013 17.734 1.00 88.25 194 ASP A C 1
ATOM 1404 O O . ASP A 1 194 ? 4.826 6.651 18.465 1.00 88.25 194 ASP A O 1
ATOM 1408 N N . ASN A 1 195 ? 3.982 6.881 16.405 1.00 75.12 195 ASN A N 1
ATOM 1409 C CA . ASN A 1 195 ? 5.222 6.485 15.735 1.00 75.12 195 ASN A CA 1
ATOM 1410 C C . ASN A 1 195 ? 6.162 7.689 15.556 1.00 75.12 195 ASN A C 1
ATOM 1412 O O . ASN A 1 195 ? 5.768 8.755 15.085 1.00 75.12 195 ASN A O 1
ATOM 1416 N N . GLU A 1 196 ? 7.440 7.486 15.859 1.00 72.31 196 GLU A N 1
ATOM 1417 C CA . GLU A 1 196 ? 8.535 8.420 15.592 1.00 72.31 196 GLU A CA 1
ATOM 1418 C C . GLU A 1 196 ? 9.132 8.234 14.193 1.00 72.31 196 GLU A C 1
ATOM 1420 O O . GLU A 1 196 ? 9.655 9.189 13.616 1.00 72.31 196 GLU A O 1
ATOM 1425 N N . PHE A 1 197 ? 9.049 7.015 13.657 1.00 67.00 197 PHE A N 1
ATOM 1426 C CA . PHE A 1 197 ? 9.486 6.632 12.318 1.00 67.00 197 PHE A CA 1
ATOM 1427 C C . PHE A 1 197 ? 8.572 5.541 11.751 1.00 67.00 197 PHE A C 1
ATOM 1429 O O . PHE A 1 197 ? 7.850 4.861 12.483 1.00 67.00 197 PHE A O 1
ATOM 1436 N N . SER A 1 198 ? 8.587 5.371 10.431 1.00 70.44 198 SER A N 1
ATOM 1437 C CA . SER A 1 198 ? 7.663 4.461 9.760 1.00 70.44 198 SER A CA 1
ATOM 1438 C C . SER A 1 198 ? 7.821 3.004 10.196 1.00 70.44 198 SER A C 1
ATOM 1440 O O . SER A 1 198 ? 8.936 2.500 10.318 1.00 70.44 198 SER A O 1
ATOM 1442 N N . SER A 1 199 ? 6.694 2.314 10.384 1.00 71.50 199 SER A N 1
ATOM 1443 C CA . SER A 1 199 ? 6.610 0.936 10.896 1.00 71.50 199 SER A CA 1
ATOM 1444 C C . SER A 1 199 ? 7.238 0.691 12.271 1.00 71.50 199 SER A C 1
ATOM 1446 O O . SER A 1 199 ? 7.502 -0.460 12.610 1.00 71.50 199 SER A O 1
ATOM 1448 N N . GLN A 1 200 ? 7.451 1.725 13.093 1.00 77.81 200 GLN A N 1
ATOM 1449 C CA . GLN A 1 200 ? 7.887 1.519 14.479 1.00 77.81 200 GLN A CA 1
ATOM 1450 C C . GLN A 1 200 ? 6.876 0.672 15.269 1.00 77.81 200 GLN A C 1
ATOM 1452 O O . GLN A 1 200 ? 7.261 -0.171 16.077 1.00 77.81 200 GLN A O 1
ATOM 1457 N N . ARG A 1 201 ? 5.582 0.913 15.050 1.00 88.62 201 ARG A N 1
ATOM 1458 C CA . ARG A 1 201 ? 4.461 0.281 15.748 1.00 88.62 201 ARG A CA 1
ATOM 1459 C C . ARG A 1 201 ? 3.414 -0.184 14.754 1.00 88.62 201 ARG A C 1
ATOM 1461 O O . ARG A 1 201 ? 3.419 0.189 13.580 1.00 88.62 201 ARG A O 1
ATOM 1468 N N . THR A 1 202 ? 2.504 -1.016 15.240 1.00 93.81 202 THR A N 1
ATOM 1469 C CA . THR A 1 202 ? 1.444 -1.596 14.420 1.00 93.81 202 THR A CA 1
ATOM 1470 C C . THR A 1 202 ? 0.106 -1.604 15.140 1.00 93.81 202 THR A C 1
ATOM 1472 O O . THR A 1 202 ? 0.025 -1.575 16.371 1.00 93.81 202 THR A O 1
ATOM 1475 N N . MET A 1 203 ? -0.953 -1.698 14.344 1.00 98.25 203 MET A N 1
ATOM 1476 C CA . MET A 1 203 ? -2.264 -2.135 14.802 1.00 98.25 203 MET A CA 1
ATOM 1477 C C . MET A 1 203 ? -2.487 -3.563 14.299 1.00 98.25 203 MET A C 1
ATOM 1479 O O . MET A 1 203 ? -2.194 -3.865 13.146 1.00 98.25 203 MET A O 1
ATOM 1483 N N . THR A 1 204 ? -2.987 -4.463 15.135 1.00 98.38 204 THR A N 1
ATOM 1484 C CA . THR A 1 204 ? -3.213 -5.864 14.767 1.00 98.38 204 THR A CA 1
ATOM 1485 C C . THR A 1 204 ? -4.552 -6.343 15.302 1.00 98.38 204 THR A C 1
ATOM 1487 O O . THR A 1 204 ? -4.883 -6.115 16.464 1.00 98.38 204 THR A O 1
ATOM 1490 N N . SER A 1 205 ? -5.299 -7.053 14.460 1.00 98.19 205 SER A N 1
ATOM 1491 C CA . SER A 1 205 ? -6.481 -7.814 14.867 1.00 98.19 205 SER A CA 1
ATOM 1492 C C . SER A 1 205 ? -6.368 -9.264 14.402 1.00 98.19 205 SER A C 1
ATOM 1494 O O . SER A 1 205 ? -5.966 -9.499 13.261 1.00 98.19 205 SER A O 1
ATOM 1496 N N . THR A 1 206 ? -6.732 -10.227 15.245 1.00 97.62 206 THR A N 1
ATOM 1497 C CA . THR A 1 206 ? -6.655 -11.665 14.931 1.00 97.62 206 THR A CA 1
ATOM 1498 C C . THR A 1 206 ? -7.848 -12.434 15.503 1.00 97.62 206 THR A C 1
ATOM 1500 O O . THR A 1 206 ? -8.587 -11.918 16.334 1.00 97.62 206 THR A O 1
ATOM 1503 N N . ASP A 1 207 ? -8.022 -13.681 15.070 1.00 97.00 207 ASP A N 1
ATOM 1504 C CA . ASP A 1 207 ? -9.151 -14.560 15.412 1.00 97.00 207 ASP A CA 1
ATOM 1505 C C . ASP A 1 207 ? -10.484 -14.007 14.915 1.00 97.00 207 ASP A C 1
ATOM 1507 O O . ASP A 1 207 ? -10.641 -13.864 13.710 1.00 97.00 207 ASP A O 1
ATOM 1511 N N . ASP A 1 208 ? -11.425 -13.716 15.805 1.00 97.94 208 ASP A N 1
ATOM 1512 C CA . ASP A 1 208 ? -12.735 -13.120 15.530 1.00 97.94 208 ASP A CA 1
ATOM 1513 C C . ASP A 1 208 ? -12.799 -11.663 16.035 1.00 97.94 208 ASP A C 1
ATOM 1515 O O . ASP A 1 208 ? -13.879 -11.095 16.209 1.00 97.94 208 ASP A O 1
ATOM 1519 N N . ALA A 1 209 ? -11.639 -11.054 16.309 1.00 98.62 209 ALA A N 1
ATOM 1520 C CA . ALA A 1 209 ? -11.543 -9.717 16.870 1.00 98.62 209 ALA A CA 1
ATOM 1521 C C . ALA A 1 209 ? -12.051 -8.647 15.906 1.00 98.62 209 ALA A C 1
ATOM 1523 O O . ALA A 1 209 ? -11.890 -8.759 14.689 1.00 98.62 209 ALA A O 1
ATOM 1524 N N . THR A 1 210 ? -12.593 -7.564 16.457 1.00 98.81 210 THR A N 1
ATOM 1525 C CA . THR A 1 210 ? -13.081 -6.429 15.670 1.00 98.81 210 THR A CA 1
ATOM 1526 C C . THR A 1 210 ? -12.452 -5.115 16.122 1.00 98.81 210 THR A C 1
ATOM 1528 O O . THR A 1 210 ? -12.409 -4.809 17.311 1.00 98.81 210 THR A O 1
ATOM 1531 N N . ILE A 1 211 ? -11.992 -4.306 15.170 1.00 98.81 211 ILE A N 1
ATOM 1532 C CA . ILE A 1 211 ? -11.649 -2.899 15.404 1.00 98.81 211 ILE A CA 1
ATOM 1533 C C . ILE A 1 211 ? -12.682 -2.041 14.677 1.00 98.81 211 ILE A C 1
ATOM 1535 O O . ILE A 1 211 ? -12.952 -2.269 13.498 1.00 98.81 211 ILE A O 1
ATOM 1539 N N . LYS A 1 212 ? -13.267 -1.063 15.372 1.00 98.81 212 LYS A N 1
ATOM 1540 C CA . LYS A 1 212 ? -14.249 -0.127 14.818 1.00 98.81 212 LYS A CA 1
ATOM 1541 C C . LYS A 1 212 ? -13.787 1.311 14.999 1.00 98.81 212 LYS A C 1
ATOM 1543 O O . LYS A 1 212 ? -13.542 1.733 16.129 1.00 98.81 212 LYS A O 1
ATOM 1548 N N . LEU A 1 213 ? -13.724 2.058 13.903 1.00 98.62 213 LEU A N 1
ATOM 1549 C CA . LEU A 1 213 ? -13.480 3.499 13.886 1.00 98.62 213 LEU A CA 1
ATOM 1550 C C . LEU A 1 213 ? -14.699 4.194 13.289 1.00 98.62 213 LEU A C 1
ATOM 1552 O O . LEU A 1 213 ? -14.985 4.056 12.100 1.00 98.62 213 LEU A O 1
ATOM 1556 N N . ASP A 1 214 ? -15.424 4.934 14.113 1.00 98.19 214 ASP A N 1
ATOM 1557 C CA . ASP A 1 214 ? -16.634 5.641 13.709 1.00 98.19 214 ASP A CA 1
ATOM 1558 C C . ASP A 1 214 ? -16.439 7.144 13.926 1.00 98.19 214 ASP A C 1
ATOM 1560 O O . ASP A 1 214 ? -16.294 7.597 15.057 1.00 98.19 214 ASP A O 1
ATOM 1564 N N . HIS A 1 215 ? -16.379 7.912 12.836 1.00 97.75 215 HIS A N 1
ATOM 1565 C CA . HIS A 1 215 ? -16.078 9.346 12.834 1.00 97.75 215 HIS A CA 1
ATOM 1566 C C . HIS A 1 215 ? -14.784 9.692 13.594 1.00 97.75 215 HIS A C 1
ATOM 1568 O O . HIS A 1 215 ? -14.774 10.498 14.527 1.00 97.75 215 HIS A O 1
ATOM 1574 N N . VAL A 1 216 ? -13.673 9.080 13.176 1.00 97.25 216 VAL A N 1
ATOM 1575 C CA . VAL A 1 216 ? -12.343 9.242 13.783 1.00 97.25 216 VAL A CA 1
ATOM 1576 C C . VAL A 1 216 ? -11.385 9.964 12.830 1.00 97.25 216 VAL A C 1
ATOM 1578 O O . VAL A 1 216 ? -11.359 9.690 11.634 1.00 97.25 216 VAL A O 1
ATOM 1581 N N . GLU A 1 217 ? -10.581 10.886 13.345 1.00 95.69 217 GLU A N 1
ATOM 1582 C CA . GLU A 1 217 ? -9.361 11.379 12.708 1.00 95.69 217 GLU A CA 1
ATOM 1583 C C . GLU A 1 217 ? -8.192 10.509 13.183 1.00 95.69 217 GLU A C 1
ATOM 1585 O O . GLU A 1 217 ? -7.827 10.511 14.363 1.00 95.69 217 GLU A O 1
ATOM 1590 N N . PHE A 1 218 ? -7.664 9.692 12.273 1.00 95.19 218 PHE A N 1
ATOM 1591 C CA . PHE A 1 218 ? -6.609 8.734 12.569 1.00 95.19 218 PHE A CA 1
ATOM 1592 C C . PHE A 1 218 ? -5.236 9.330 12.259 1.00 95.19 218 PHE A C 1
ATOM 1594 O O . PHE A 1 218 ? -5.003 9.827 11.156 1.00 95.19 218 PHE A O 1
ATOM 1601 N N . HIS A 1 219 ? -4.305 9.200 13.203 1.00 93.19 219 HIS A N 1
ATOM 1602 C CA . HIS A 1 219 ? -2.914 9.599 13.024 1.00 93.19 219 HIS A CA 1
ATOM 1603 C C . HIS A 1 219 ? -1.959 8.451 13.337 1.00 93.19 219 HIS A C 1
ATOM 1605 O O . HIS A 1 219 ? -2.089 7.748 14.341 1.00 93.19 219 HIS A O 1
ATOM 1611 N N . THR A 1 220 ? -0.920 8.331 12.523 1.00 89.81 220 THR A N 1
ATOM 1612 C CA . THR A 1 220 ? 0.218 7.433 12.770 1.00 89.81 220 THR A CA 1
ATOM 1613 C C . THR A 1 220 ? 1.328 8.099 13.582 1.00 89.81 220 THR A C 1
ATOM 1615 O O . THR A 1 220 ? 2.371 7.493 13.794 1.00 89.81 220 THR A O 1
ATOM 1618 N N . GLN A 1 221 ? 1.108 9.326 14.057 1.00 81.06 221 GLN A N 1
ATOM 1619 C CA . GLN A 1 221 ? 2.026 10.096 14.893 1.00 81.06 221 GLN A CA 1
ATOM 1620 C C . GLN A 1 221 ? 1.246 10.916 15.929 1.00 81.06 221 GLN A C 1
ATOM 1622 O O . GLN A 1 221 ? 0.077 11.257 15.720 1.00 81.06 221 GLN A O 1
ATOM 1627 N N . LYS A 1 222 ? 1.867 11.279 17.059 1.00 74.06 222 LYS A N 1
ATOM 1628 C CA . LYS A 1 222 ? 1.218 12.158 18.043 1.00 74.06 222 LYS A CA 1
ATOM 1629 C C . LYS A 1 222 ? 0.963 13.552 17.469 1.00 74.06 222 LYS A C 1
ATOM 1631 O O . LYS A 1 222 ? 1.814 14.162 16.817 1.00 74.06 222 LYS A O 1
ATOM 1636 N N . SER A 1 223 ? -0.211 14.103 17.780 1.00 58.56 223 SER A N 1
ATOM 1637 C CA . SER A 1 223 ? -0.564 15.471 17.395 1.00 58.56 223 SER A CA 1
ATOM 1638 C C . SER A 1 223 ? 0.398 16.451 18.071 1.00 58.56 223 SER A C 1
ATOM 1640 O O . SER A 1 223 ? 0.458 16.524 19.300 1.00 58.56 223 SER A O 1
ATOM 1642 N N . GLY A 1 224 ? 1.172 17.171 17.266 1.00 53.94 224 GLY A N 1
ATOM 1643 C CA . GLY A 1 224 ? 2.276 18.019 17.724 1.00 53.94 224 GLY A CA 1
ATOM 1644 C C . GLY A 1 224 ? 3.565 17.777 16.939 1.00 53.94 224 GLY A C 1
ATOM 1645 O O . GLY A 1 224 ? 4.374 18.687 16.820 1.00 53.94 224 GLY A O 1
ATOM 1646 N N . GLY A 1 225 ? 3.707 16.605 16.307 1.00 51.09 225 GLY A N 1
ATOM 1647 C CA . GLY A 1 225 ? 4.764 16.305 15.333 1.00 51.09 225 GLY A CA 1
ATOM 1648 C C . GLY A 1 225 ? 4.509 16.839 13.916 1.00 51.09 225 GLY A C 1
ATOM 1649 O O . GLY A 1 225 ? 5.106 16.330 12.968 1.00 51.09 225 GLY A O 1
ATOM 1650 N N . ARG A 1 226 ? 3.618 17.834 13.750 1.00 48.59 226 ARG A N 1
ATOM 1651 C CA . ARG A 1 226 ? 3.281 18.411 12.437 1.00 48.59 226 ARG A CA 1
ATOM 1652 C C . ARG A 1 226 ? 4.562 18.892 11.749 1.00 48.59 226 ARG A C 1
ATOM 1654 O O . ARG A 1 226 ? 5.318 19.670 12.327 1.00 48.59 226 ARG A O 1
ATOM 1661 N N . GLY A 1 227 ? 4.810 18.409 10.533 1.00 48.41 227 GLY A N 1
ATOM 1662 C CA . GLY A 1 227 ? 5.993 18.763 9.739 1.00 48.41 227 GLY A CA 1
ATOM 1663 C C . GLY A 1 227 ? 7.114 17.716 9.673 1.00 48.41 227 GLY A C 1
ATOM 1664 O O . GLY A 1 227 ? 8.117 17.984 9.018 1.00 48.41 227 GLY A O 1
ATOM 1665 N N . LYS A 1 228 ? 6.962 16.528 10.282 1.00 51.22 228 LYS A N 1
ATOM 1666 C CA . LYS A 1 228 ? 7.907 15.401 10.101 1.00 51.22 228 LYS A CA 1
ATOM 1667 C C . LYS A 1 228 ? 7.748 14.638 8.770 1.00 51.22 228 LYS A C 1
ATOM 1669 O O . LYS A 1 228 ? 8.566 13.774 8.471 1.00 51.22 228 LYS A O 1
ATOM 1674 N N . GLY A 1 229 ? 6.745 14.982 7.962 1.00 59.88 229 GLY A N 1
ATOM 1675 C CA . GLY A 1 229 ? 6.362 14.229 6.765 1.00 59.88 229 GLY A CA 1
ATOM 1676 C C . GLY A 1 229 ? 5.405 13.077 7.086 1.00 59.88 229 GLY A C 1
ATOM 1677 O O . GLY A 1 229 ? 4.954 12.937 8.220 1.00 59.88 229 GLY A O 1
ATOM 1678 N N . SER A 1 230 ? 5.083 12.272 6.075 1.00 70.88 230 SER A N 1
ATOM 1679 C CA . SER A 1 230 ? 4.140 11.158 6.199 1.00 70.88 230 SER A CA 1
ATOM 1680 C C . SER A 1 230 ? 4.817 9.936 6.833 1.00 70.88 230 SER A C 1
ATOM 1682 O O . SER A 1 230 ? 5.725 9.347 6.242 1.00 70.88 230 SER A O 1
ATOM 1684 N N . VAL A 1 231 ? 4.400 9.566 8.050 1.00 73.12 231 VAL A N 1
ATOM 1685 C CA . VAL A 1 231 ? 4.877 8.361 8.751 1.00 73.12 231 VAL A CA 1
ATOM 1686 C C . VAL A 1 231 ? 3.921 7.214 8.455 1.00 73.12 231 VAL A C 1
ATOM 1688 O O . VAL A 1 231 ? 2.743 7.290 8.810 1.00 73.12 231 VAL A O 1
ATOM 1691 N N . TYR A 1 232 ? 4.406 6.140 7.828 1.00 82.75 232 TYR A N 1
ATOM 1692 C CA . TYR A 1 232 ? 3.540 5.003 7.520 1.00 82.75 232 TYR A CA 1
ATOM 1693 C C . TYR A 1 232 ? 3.497 3.975 8.647 1.00 82.75 232 TYR A C 1
ATOM 1695 O O . TYR A 1 232 ? 4.482 3.746 9.349 1.00 82.75 232 TYR A O 1
ATOM 1703 N N . MET A 1 233 ? 2.346 3.332 8.810 1.00 87.81 233 MET A N 1
ATOM 1704 C CA . MET A 1 233 ? 2.097 2.310 9.819 1.00 87.81 233 MET A CA 1
ATOM 1705 C C . MET A 1 233 ? 1.317 1.150 9.205 1.00 87.81 233 MET A C 1
ATOM 1707 O O . MET A 1 233 ? 0.444 1.352 8.361 1.00 87.81 233 MET A O 1
ATOM 1711 N N . ASN A 1 234 ? 1.601 -0.066 9.667 1.00 92.69 234 ASN A N 1
ATOM 1712 C CA . ASN A 1 234 ? 0.850 -1.249 9.271 1.00 92.69 234 ASN A CA 1
ATOM 1713 C C . ASN A 1 234 ? -0.320 -1.511 10.224 1.00 92.69 234 ASN A C 1
ATOM 1715 O O . ASN A 1 234 ? -0.154 -1.559 11.447 1.00 92.69 234 ASN A O 1
ATOM 1719 N N . TYR A 1 235 ? -1.486 -1.756 9.639 1.00 97.69 235 TYR A N 1
ATOM 1720 C CA . TYR A 1 235 ? -2.569 -2.508 10.248 1.00 97.69 235 TYR A CA 1
ATOM 1721 C C . TYR A 1 235 ? -2.568 -3.933 9.684 1.00 97.69 235 TYR A C 1
ATOM 1723 O O . TYR A 1 235 ? -2.610 -4.113 8.471 1.00 97.69 235 TYR A O 1
ATOM 1731 N N . ASN A 1 236 ? -2.522 -4.943 10.550 1.00 97.75 236 ASN A N 1
ATOM 1732 C CA . ASN A 1 236 ? -2.532 -6.352 10.162 1.00 97.75 236 ASN A CA 1
ATOM 1733 C C . ASN A 1 236 ? -3.822 -7.025 10.641 1.00 97.75 236 ASN A C 1
ATOM 1735 O O . ASN A 1 236 ? -4.018 -7.223 11.843 1.00 97.75 236 ASN A O 1
ATOM 1739 N N . ALA A 1 237 ? -4.681 -7.420 9.706 1.00 97.38 237 ALA A N 1
ATOM 1740 C CA . ALA A 1 237 ? -5.868 -8.222 9.973 1.00 97.38 237 ALA A CA 1
ATOM 1741 C C . ALA A 1 237 ? -5.600 -9.683 9.596 1.00 97.38 237 ALA A C 1
ATOM 1743 O O . ALA A 1 237 ? -5.146 -9.970 8.487 1.00 97.38 237 ALA A O 1
ATOM 1744 N N . ARG A 1 238 ? -5.861 -10.612 10.517 1.00 95.94 238 ARG A N 1
ATOM 1745 C CA . ARG A 1 238 ? -5.589 -12.046 10.340 1.00 95.94 238 ARG A CA 1
ATOM 1746 C C . ARG A 1 238 ? -6.784 -12.894 10.749 1.00 95.94 238 ARG A C 1
ATOM 1748 O O . ARG A 1 238 ? -7.650 -12.464 11.510 1.00 95.94 238 ARG A O 1
ATOM 1755 N N . ARG A 1 239 ? -6.795 -14.147 10.297 1.00 96.00 239 ARG A N 1
ATOM 1756 C CA . ARG A 1 239 ? -7.862 -15.125 10.553 1.00 96.00 239 ARG A CA 1
ATOM 1757 C C . ARG A 1 239 ? -9.227 -14.585 10.125 1.00 96.00 239 ARG A C 1
ATOM 1759 O O . ARG A 1 239 ? -9.394 -14.308 8.947 1.00 96.00 239 ARG A O 1
ATOM 1766 N N . ARG A 1 240 ? -10.220 -14.492 11.011 1.00 97.69 240 ARG A N 1
ATOM 1767 C CA . ARG A 1 240 ? -11.591 -14.030 10.717 1.00 97.69 240 ARG A CA 1
ATOM 1768 C C . ARG A 1 240 ? -11.854 -12.624 11.276 1.00 97.69 240 ARG A C 1
ATOM 1770 O O . ARG A 1 240 ? -13.016 -12.247 11.429 1.00 97.69 240 ARG A O 1
ATOM 1777 N N . SER A 1 241 ? -10.800 -11.863 11.588 1.00 98.62 241 SER A N 1
ATOM 1778 C CA . SER A 1 241 ? -10.935 -10.555 12.222 1.00 98.62 241 SER A CA 1
ATOM 1779 C C . SER A 1 241 ? -11.602 -9.540 11.290 1.00 98.62 241 SER A C 1
ATOM 1781 O O . SER A 1 241 ? -11.618 -9.708 10.067 1.00 98.62 241 SER A O 1
ATOM 1783 N N . SER A 1 242 ? -12.151 -8.475 11.868 1.00 98.56 242 SER A N 1
ATOM 1784 C CA . SER A 1 242 ? -12.880 -7.431 11.146 1.00 98.56 242 SER A CA 1
ATOM 1785 C C . SER A 1 242 ? -12.319 -6.042 11.447 1.00 98.56 242 SER A C 1
ATOM 1787 O O . SER A 1 242 ? -12.045 -5.709 12.602 1.00 98.56 242 SER A O 1
ATOM 1789 N N . PHE A 1 243 ? -12.195 -5.215 10.411 1.00 98.69 243 PHE A N 1
ATOM 1790 C CA . PHE A 1 243 ? -11.976 -3.779 10.529 1.00 98.69 243 PHE A CA 1
ATOM 1791 C C . PHE A 1 243 ? -13.157 -3.024 9.933 1.00 98.69 243 PHE A C 1
ATOM 1793 O O . PHE A 1 243 ? -13.474 -3.181 8.753 1.00 98.69 243 PHE A O 1
ATOM 1800 N N . GLU A 1 244 ? -13.806 -2.198 10.740 1.00 98.69 244 GLU A N 1
ATOM 1801 C CA . GLU A 1 244 ? -14.967 -1.412 10.337 1.00 98.69 244 GLU A CA 1
ATOM 1802 C C . GLU A 1 244 ? -14.645 0.072 10.496 1.00 98.69 244 GLU A C 1
ATOM 1804 O O . GLU A 1 244 ? -14.332 0.532 11.592 1.00 98.69 244 GLU A O 1
ATOM 1809 N N . VAL A 1 245 ? -14.714 0.829 9.404 1.00 98.56 245 VAL A N 1
ATOM 1810 C CA . VAL A 1 245 ? -14.368 2.252 9.389 1.00 98.56 245 VAL A CA 1
ATOM 1811 C C . VAL A 1 245 ? -15.499 3.039 8.741 1.00 98.56 245 VAL A C 1
ATOM 1813 O O . VAL A 1 245 ? -15.853 2.799 7.590 1.00 98.56 245 VAL A O 1
ATOM 1816 N N . THR A 1 246 ? -16.068 3.997 9.466 1.00 98.06 246 THR A N 1
ATOM 1817 C CA . THR A 1 246 ? -17.140 4.867 8.965 1.00 98.06 246 THR A CA 1
ATOM 1818 C C . THR A 1 246 ? -16.814 6.327 9.246 1.00 98.06 246 THR A C 1
ATOM 1820 O O . THR A 1 246 ? -16.275 6.641 10.307 1.00 98.06 246 THR A O 1
ATOM 1823 N N . GLY A 1 247 ? -17.070 7.225 8.289 1.00 96.81 247 GLY A N 1
ATOM 1824 C CA . GLY A 1 247 ? -16.995 8.681 8.491 1.00 96.81 247 GLY A CA 1
ATOM 1825 C C . GLY A 1 247 ? -15.622 9.229 8.914 1.00 96.81 247 GLY A C 1
ATOM 1826 O O . GLY A 1 247 ? -15.519 10.377 9.354 1.00 96.81 247 GLY A O 1
ATOM 1827 N N . SER A 1 248 ? -14.572 8.414 8.832 1.00 97.38 248 SER A N 1
ATOM 1828 C CA . SER A 1 248 ? -13.245 8.679 9.395 1.00 97.38 248 SER A CA 1
ATOM 1829 C C . SER A 1 248 ? -12.295 9.291 8.366 1.00 97.38 248 SER A C 1
ATOM 1831 O O . SER A 1 248 ? -12.519 9.175 7.162 1.00 97.38 248 SER A O 1
ATOM 1833 N N . THR A 1 249 ? -11.242 9.958 8.829 1.00 95.94 249 THR A N 1
ATOM 1834 C CA . THR A 1 249 ? -10.277 10.657 7.974 1.00 95.94 249 THR A CA 1
ATOM 1835 C C . THR A 1 249 ? -8.842 10.433 8.434 1.00 95.94 249 THR A C 1
ATOM 1837 O O . THR A 1 249 ? -8.591 10.223 9.619 1.00 95.94 249 THR A O 1
ATOM 1840 N N . LEU A 1 250 ? -7.905 10.523 7.498 1.00 92.31 250 LEU A N 1
ATOM 1841 C CA . LEU A 1 250 ? -6.465 10.555 7.730 1.00 92.31 250 LEU A CA 1
ATOM 1842 C C . LEU A 1 250 ? -5.846 11.550 6.745 1.00 92.31 250 LEU A C 1
ATOM 1844 O O . LEU A 1 250 ? -6.258 11.632 5.590 1.00 92.31 250 LEU A O 1
ATOM 1848 N N . VAL A 1 251 ? -4.902 12.353 7.230 1.00 84.19 251 VAL A N 1
ATOM 1849 C CA . VAL A 1 251 ? -4.229 13.397 6.444 1.00 84.19 251 VAL A CA 1
ATOM 1850 C C . VAL A 1 251 ? -2.930 12.821 5.883 1.00 84.19 251 VAL A C 1
ATOM 1852 O O . VAL A 1 251 ? -1.990 12.579 6.640 1.00 84.19 251 VAL A O 1
ATOM 1855 N N . GLU A 1 252 ? -2.886 12.560 4.575 1.00 77.50 252 GLU A N 1
ATOM 1856 C CA . GLU A 1 252 ? -1.784 11.840 3.909 1.00 77.50 252 GLU A CA 1
ATOM 1857 C C . GLU A 1 252 ? -0.429 12.545 4.042 1.00 77.50 252 GLU A C 1
ATOM 1859 O O . GLU A 1 252 ? 0.615 11.891 4.077 1.00 77.50 252 GLU A O 1
ATOM 1864 N N . GLU A 1 253 ? -0.428 13.875 4.173 1.00 72.50 253 GLU A N 1
ATOM 1865 C CA . GLU A 1 253 ? 0.788 14.661 4.395 1.00 72.50 253 GLU A CA 1
ATOM 1866 C C . GLU A 1 253 ? 1.474 14.346 5.736 1.00 72.50 253 GLU A C 1
ATOM 1868 O O . GLU A 1 253 ? 2.667 14.613 5.897 1.00 72.50 253 GLU A O 1
ATOM 1873 N N . GLU A 1 254 ? 0.734 13.786 6.697 1.00 76.00 254 GLU A N 1
ATOM 1874 C CA . GLU A 1 254 ? 1.184 13.549 8.073 1.00 76.00 254 GLU A CA 1
ATOM 1875 C C . GLU A 1 254 ? 1.091 12.081 8.502 1.00 76.00 254 GLU A C 1
ATOM 1877 O O . GLU A 1 254 ? 1.664 11.691 9.520 1.00 76.00 254 GLU A O 1
ATOM 1882 N N . SER A 1 255 ? 0.331 11.255 7.794 1.00 84.88 255 SER A N 1
ATOM 1883 C CA . SER A 1 255 ? 0.047 9.884 8.203 1.00 84.88 255 SER A CA 1
ATOM 1884 C C . SER A 1 255 ? -0.202 8.991 7.000 1.00 84.88 255 SER A C 1
ATOM 1886 O O . SER A 1 255 ? -0.657 9.455 5.962 1.00 84.88 255 SER A O 1
ATOM 1888 N N . TRP A 1 256 ? 0.082 7.699 7.149 1.00 87.94 256 TRP A N 1
ATOM 1889 C CA . TRP A 1 256 ? -0.182 6.711 6.105 1.00 87.94 256 TRP A CA 1
ATOM 1890 C C . TRP A 1 256 ? -0.495 5.351 6.728 1.00 87.94 256 TRP A C 1
ATOM 1892 O O . TRP A 1 256 ? 0.333 4.781 7.438 1.00 87.94 256 TRP A O 1
ATOM 1902 N N . LEU A 1 257 ? -1.694 4.817 6.498 1.00 94.00 257 LEU A N 1
ATOM 1903 C CA . LEU A 1 257 ? -2.127 3.545 7.083 1.00 94.00 257 LEU A CA 1
ATOM 1904 C C . LEU A 1 257 ? -2.222 2.459 6.010 1.00 94.00 257 LEU A C 1
ATOM 1906 O O . LEU A 1 257 ? -3.071 2.539 5.124 1.00 94.00 257 LEU A O 1
ATOM 1910 N N . LEU A 1 258 ? -1.391 1.424 6.134 1.00 95.19 258 LEU A N 1
ATOM 1911 C CA . LEU A 1 258 ? -1.399 0.243 5.269 1.00 95.19 258 LEU A CA 1
ATOM 1912 C C . LEU A 1 258 ? -2.266 -0.851 5.905 1.00 95.19 258 LEU A C 1
ATOM 1914 O O . LEU A 1 258 ? -1.877 -1.447 6.909 1.00 95.19 258 LEU A O 1
ATOM 1918 N N . GLY A 1 259 ? -3.452 -1.102 5.358 1.00 97.12 259 GLY A N 1
ATOM 1919 C CA . GLY A 1 259 ? -4.360 -2.157 5.804 1.00 97.12 259 GLY A CA 1
ATOM 1920 C C . GLY A 1 259 ? -4.069 -3.483 5.110 1.00 97.12 259 GLY A C 1
ATOM 1921 O O . GLY A 1 259 ? -4.512 -3.693 3.987 1.00 97.12 259 GLY A O 1
ATOM 1922 N N . ASN A 1 260 ? -3.368 -4.388 5.786 1.00 96.69 260 ASN A N 1
ATOM 1923 C CA . ASN A 1 260 ? -3.013 -5.711 5.278 1.00 96.69 260 ASN A CA 1
ATOM 1924 C C . ASN A 1 260 ? -4.024 -6.754 5.760 1.00 96.69 260 ASN A C 1
ATOM 1926 O O . ASN A 1 260 ? -4.085 -7.061 6.954 1.00 96.69 260 ASN A O 1
ATOM 1930 N N . LEU A 1 261 ? -4.817 -7.300 4.838 1.00 97.06 261 LEU A N 1
ATOM 1931 C CA . LEU A 1 261 ? -5.803 -8.340 5.124 1.00 97.06 261 LEU A CA 1
ATOM 1932 C C . LEU A 1 261 ? -5.251 -9.706 4.710 1.00 97.06 261 LEU A C 1
ATOM 1934 O O . LEU A 1 261 ? -4.821 -9.883 3.570 1.00 97.06 261 LEU A O 1
ATOM 1938 N N . HIS A 1 262 ? -5.290 -10.663 5.633 1.00 93.94 262 HIS A N 1
ATOM 1939 C CA . HIS A 1 262 ? -4.811 -12.033 5.442 1.00 93.94 262 HIS A CA 1
ATOM 1940 C C . HIS A 1 262 ? -5.865 -13.061 5.849 1.00 93.94 262 HIS A C 1
ATOM 1942 O O . HIS A 1 262 ? -6.857 -12.738 6.512 1.00 93.94 262 HIS A O 1
ATOM 1948 N N . ASP A 1 263 ? -5.620 -14.318 5.485 1.00 95.00 263 ASP A N 1
ATOM 1949 C CA . ASP A 1 263 ? -6.486 -15.460 5.773 1.00 95.00 263 ASP A CA 1
ATOM 1950 C C . ASP A 1 263 ? -7.924 -15.211 5.285 1.00 95.00 263 ASP A C 1
ATOM 1952 O O . ASP A 1 263 ? -8.181 -15.257 4.089 1.00 95.00 263 ASP A O 1
ATOM 1956 N N . SER A 1 264 ? -8.867 -14.934 6.185 1.00 97.06 264 SER A N 1
ATOM 1957 C CA . SER A 1 264 ? -10.288 -14.676 5.911 1.00 97.06 264 SER A CA 1
ATOM 1958 C C . SER A 1 264 ? -10.770 -13.362 6.546 1.00 97.06 264 SER A C 1
ATOM 1960 O O . SER A 1 264 ? -11.955 -13.211 6.860 1.00 97.06 264 SER A O 1
ATOM 1962 N N . ALA A 1 265 ? -9.839 -12.431 6.786 1.00 98.31 265 ALA A N 1
ATOM 1963 C CA . ALA A 1 265 ? -10.122 -11.163 7.439 1.00 98.31 265 ALA A CA 1
ATOM 1964 C C . ALA A 1 265 ? -11.062 -10.295 6.591 1.00 98.31 265 ALA A C 1
ATOM 1966 O O . ALA A 1 265 ? -11.175 -10.455 5.370 1.00 98.31 265 ALA A O 1
ATOM 1967 N N . LYS A 1 266 ? -11.759 -9.369 7.246 1.00 98.62 266 LYS A N 1
ATOM 1968 C CA . LYS A 1 266 ? -12.770 -8.518 6.617 1.00 98.62 266 LYS A CA 1
ATOM 1969 C C . LYS A 1 266 ? -12.474 -7.051 6.858 1.00 98.62 266 LYS A C 1
ATOM 1971 O O . LYS A 1 266 ? -12.141 -6.652 7.968 1.00 98.62 266 LYS A O 1
ATOM 1976 N N . LEU A 1 267 ? -12.671 -6.245 5.826 1.00 98.62 267 LEU A N 1
ATOM 1977 C CA . LEU A 1 267 ? -12.651 -4.793 5.905 1.00 98.62 267 LEU A CA 1
ATOM 1978 C C . LEU A 1 267 ? -13.973 -4.236 5.385 1.00 98.62 267 LEU A C 1
ATOM 1980 O O . LEU A 1 267 ? -14.411 -4.594 4.294 1.00 98.62 267 LEU A O 1
ATOM 1984 N N . THR A 1 268 ? -14.580 -3.324 6.136 1.00 98.62 268 THR A N 1
ATOM 1985 C CA . THR A 1 268 ? -15.699 -2.500 5.670 1.00 98.62 268 THR A CA 1
ATOM 1986 C C . THR A 1 268 ? -15.353 -1.035 5.870 1.00 98.62 268 THR A C 1
ATOM 1988 O O . THR A 1 268 ? -15.123 -0.613 6.999 1.00 98.62 268 THR A O 1
ATOM 1991 N N . VAL A 1 269 ? -15.341 -0.260 4.787 1.00 97.75 269 VAL A N 1
ATOM 1992 C CA . VAL A 1 269 ? -15.122 1.190 4.817 1.00 97.75 269 VAL A CA 1
ATOM 1993 C C . VAL A 1 269 ? -16.297 1.927 4.170 1.00 97.75 269 VAL A C 1
ATOM 1995 O O . VAL A 1 269 ? -16.781 1.544 3.096 1.00 97.75 269 VAL A O 1
ATOM 1998 N N . ALA A 1 270 ? -16.782 2.973 4.834 1.00 97.56 270 ALA A N 1
ATOM 1999 C CA . ALA A 1 270 ? -17.930 3.758 4.393 1.00 97.56 270 ALA A CA 1
ATOM 2000 C C . ALA A 1 270 ? -17.749 5.255 4.676 1.00 97.56 270 ALA A C 1
ATOM 2002 O O . ALA A 1 270 ? -17.527 5.664 5.813 1.00 97.56 270 ALA A O 1
ATOM 2003 N N . ASP A 1 271 ? -17.866 6.074 3.634 1.00 95.81 271 ASP A N 1
ATOM 2004 C CA . ASP A 1 271 ? -17.727 7.533 3.695 1.00 95.81 271 ASP A CA 1
ATOM 2005 C C . ASP A 1 271 ? -16.443 8.006 4.414 1.00 95.81 271 ASP A C 1
ATOM 2007 O O . ASP A 1 271 ? -16.471 8.923 5.238 1.00 95.81 271 ASP A O 1
ATOM 2011 N N . THR A 1 272 ? -15.303 7.369 4.112 1.00 93.94 272 THR A N 1
ATOM 2012 C CA . THR A 1 272 ? -14.003 7.636 4.761 1.00 93.94 272 THR A CA 1
ATOM 2013 C C . THR A 1 272 ? -12.982 8.290 3.829 1.00 93.94 272 THR A C 1
ATOM 2015 O O . THR A 1 272 ? -12.887 7.969 2.650 1.00 93.94 272 THR A O 1
ATOM 2018 N N . GLN A 1 273 ? -12.140 9.180 4.345 1.00 93.06 273 GLN A N 1
ATOM 2019 C CA . GLN A 1 273 ? -11.040 9.770 3.576 1.00 93.06 273 GLN A CA 1
ATOM 2020 C C . GLN A 1 273 ? -9.706 9.183 4.045 1.00 93.06 273 GLN A C 1
ATOM 2022 O O . GLN A 1 273 ? -9.227 9.513 5.123 1.00 93.06 273 GLN A O 1
ATOM 2027 N N . GLN A 1 274 ? -9.111 8.312 3.231 1.00 89.75 274 GLN A N 1
ATOM 2028 C CA . GLN A 1 274 ? -7.766 7.751 3.400 1.00 89.75 274 GLN A CA 1
ATOM 2029 C C . GLN A 1 274 ? -7.573 6.850 4.633 1.00 89.75 274 GLN A C 1
ATOM 2031 O O . GLN A 1 274 ? -6.461 6.732 5.147 1.00 89.75 274 GLN A O 1
ATOM 2036 N N . VAL A 1 275 ? -8.637 6.179 5.105 1.00 94.94 275 VAL A N 1
ATOM 2037 C CA . VAL A 1 275 ? -8.568 5.199 6.208 1.00 94.94 275 VAL A CA 1
ATOM 2038 C C . VAL A 1 275 ? -9.148 3.838 5.788 1.00 94.94 275 VAL A C 1
ATOM 2040 O O . VAL A 1 275 ? -10.375 3.710 5.701 1.00 94.94 275 VAL A O 1
ATOM 2043 N N . PRO A 1 276 ? -8.302 2.803 5.609 1.00 96.00 276 PRO A N 1
ATOM 2044 C CA . PRO A 1 276 ? -6.851 2.890 5.399 1.00 96.00 276 PRO A CA 1
ATOM 2045 C C . PRO A 1 276 ? -6.477 3.727 4.171 1.00 96.00 276 PRO A C 1
ATOM 2047 O O . PRO A 1 276 ? -7.298 3.920 3.276 1.00 96.00 276 PRO A O 1
ATOM 2050 N N . THR A 1 277 ? -5.229 4.187 4.120 1.00 92.38 277 THR A N 1
ATOM 2051 C CA . THR A 1 277 ? -4.697 4.901 2.952 1.00 92.38 277 THR A CA 1
ATOM 2052 C C . THR A 1 277 ? -4.514 3.932 1.793 1.00 92.38 277 THR A C 1
ATOM 2054 O O . THR A 1 277 ? -4.931 4.210 0.672 1.00 92.38 277 THR A O 1
ATOM 2057 N N . GLU A 1 278 ? -3.983 2.744 2.085 1.00 92.81 278 GLU A N 1
ATOM 2058 C CA . GLU A 1 278 ? -3.915 1.631 1.145 1.00 92.81 278 GLU A CA 1
ATOM 2059 C C . GLU A 1 278 ? -4.427 0.342 1.784 1.00 92.81 278 GLU A C 1
ATOM 2061 O O . GLU A 1 278 ? -4.204 0.084 2.965 1.00 92.81 278 GLU A O 1
ATOM 2066 N N . ILE A 1 279 ? -5.111 -0.479 0.994 1.00 96.62 279 ILE A N 1
ATOM 2067 C CA . ILE A 1 279 ? -5.741 -1.730 1.411 1.00 96.62 279 ILE A CA 1
ATOM 2068 C C . ILE A 1 279 ? -5.162 -2.857 0.561 1.00 96.62 279 ILE A C 1
ATOM 2070 O O . ILE A 1 279 ? -5.350 -2.862 -0.650 1.00 96.62 279 ILE A O 1
ATOM 2074 N N . TYR A 1 280 ? -4.521 -3.836 1.186 1.00 94.81 280 TYR A N 1
ATOM 2075 C CA . TYR A 1 280 ? -3.983 -5.028 0.536 1.00 94.81 280 TYR A CA 1
ATOM 2076 C C . TYR A 1 280 ? -4.887 -6.211 0.868 1.00 94.81 280 TYR A C 1
ATOM 2078 O O . TYR A 1 280 ? -4.999 -6.605 2.033 1.00 94.81 280 TYR A O 1
ATOM 2086 N N . VAL A 1 281 ? -5.561 -6.757 -0.145 1.00 92.62 281 VAL A N 1
ATOM 2087 C CA . VAL A 1 281 ? -6.518 -7.860 0.021 1.00 92.62 281 VAL A CA 1
ATOM 2088 C C . VAL A 1 281 ? -5.862 -9.162 -0.444 1.00 92.62 281 VAL A C 1
ATOM 2090 O O . VAL A 1 281 ? -5.678 -9.364 -1.642 1.00 92.62 281 VAL A O 1
ATOM 2093 N N . ASN A 1 282 ? -5.505 -10.041 0.499 1.00 89.19 282 ASN A N 1
ATOM 2094 C CA . ASN A 1 282 ? -4.784 -11.291 0.223 1.00 89.19 282 ASN A CA 1
ATOM 2095 C C . ASN A 1 282 ? -5.605 -12.538 0.593 1.00 89.19 282 ASN A C 1
ATOM 2097 O O . ASN A 1 282 ? -6.662 -12.449 1.222 1.00 89.19 282 ASN A O 1
ATOM 2101 N N . ASP A 1 283 ? -5.087 -13.717 0.243 1.00 89.56 283 ASP A N 1
ATOM 2102 C CA . ASP A 1 283 ? -5.627 -15.026 0.633 1.00 89.56 283 ASP A CA 1
ATOM 2103 C C . ASP A 1 283 ? -7.124 -15.173 0.312 1.00 89.56 283 ASP A C 1
ATOM 2105 O O . ASP A 1 283 ? -7.511 -15.031 -0.844 1.00 89.56 283 ASP A O 1
ATOM 2109 N N . SER A 1 284 ? -7.962 -15.459 1.315 1.00 94.88 284 SER A N 1
ATOM 2110 C CA . SER A 1 284 ? -9.430 -15.511 1.240 1.00 94.88 284 SER A CA 1
ATOM 2111 C C . SER A 1 284 ? -10.119 -14.326 1.934 1.00 94.88 284 SER A C 1
ATOM 2113 O O . SER A 1 284 ? -11.288 -14.410 2.318 1.00 94.88 284 SER A O 1
ATOM 2115 N N . SER A 1 285 ? -9.394 -13.221 2.134 1.00 97.06 285 SER A N 1
ATOM 2116 C CA . SER A 1 285 ? -9.917 -12.025 2.798 1.00 97.06 285 SER A CA 1
ATOM 2117 C C . SER A 1 285 ? -10.903 -11.251 1.913 1.00 97.06 285 SER A C 1
ATOM 2119 O O . SER A 1 285 ? -11.047 -11.501 0.711 1.00 97.06 285 SER A O 1
ATOM 2121 N N . SER A 1 286 ? -11.638 -10.316 2.514 1.00 97.88 286 SER A N 1
ATOM 2122 C CA . SER A 1 286 ? -12.630 -9.516 1.792 1.00 97.88 286 SER A CA 1
ATOM 2123 C C . SER A 1 286 ? -12.618 -8.050 2.195 1.00 97.88 286 SER A C 1
ATOM 2125 O O . SER A 1 286 ? -12.460 -7.720 3.371 1.00 97.88 286 SER A O 1
ATOM 2127 N N . ALA A 1 287 ? -12.842 -7.174 1.219 1.00 98.38 287 ALA A N 1
ATOM 2128 C CA . ALA A 1 287 ? -13.011 -5.744 1.438 1.00 98.38 287 ALA A CA 1
ATOM 2129 C C . ALA A 1 287 ? -14.323 -5.247 0.820 1.00 98.38 287 ALA A C 1
ATOM 2131 O O . ALA A 1 287 ? -14.650 -5.558 -0.329 1.00 98.38 287 ALA A O 1
ATOM 2132 N N . LYS A 1 288 ? -15.061 -4.435 1.578 1.00 98.50 288 LYS A N 1
ATOM 2133 C CA . LYS A 1 288 ? -16.238 -3.700 1.122 1.00 98.50 288 LYS A CA 1
ATOM 2134 C C . LYS A 1 288 ? -16.000 -2.202 1.279 1.00 98.50 288 LYS A C 1
ATOM 2136 O O . LYS A 1 288 ? -15.731 -1.733 2.380 1.00 98.50 288 LYS A O 1
ATOM 2141 N N . ILE A 1 289 ? -16.138 -1.459 0.188 1.00 98.06 289 ILE A N 1
ATOM 2142 C CA . ILE A 1 289 ? -15.873 -0.020 0.110 1.00 98.06 289 ILE A CA 1
ATOM 2143 C C . ILE A 1 289 ? -17.128 0.667 -0.401 1.00 98.06 289 ILE A C 1
ATOM 2145 O O . ILE A 1 289 ? -17.630 0.313 -1.464 1.00 98.06 289 ILE A O 1
ATOM 2149 N N . SER A 1 290 ? -17.650 1.642 0.334 1.00 97.75 290 SER A N 1
ATOM 2150 C CA . SER A 1 290 ? -18.917 2.288 -0.019 1.00 97.75 290 SER A CA 1
ATOM 2151 C C . SER A 1 290 ? -18.920 3.788 0.234 1.00 97.75 290 SER A C 1
ATOM 2153 O O . SER A 1 290 ? -18.148 4.277 1.054 1.00 97.75 290 SER A O 1
ATOM 2155 N N . GLY A 1 291 ? -19.786 4.512 -0.475 1.00 94.50 291 GLY A N 1
ATOM 2156 C CA . GLY A 1 291 ? -20.004 5.942 -0.261 1.00 94.50 291 GLY A CA 1
ATOM 2157 C C . GLY A 1 291 ? -19.143 6.840 -1.151 1.00 94.50 291 GLY A C 1
ATOM 2158 O O . GLY A 1 291 ? -17.950 6.611 -1.360 1.00 94.50 291 GLY A O 1
ATOM 2159 N N . THR A 1 292 ? -19.748 7.903 -1.687 1.00 89.69 292 THR A N 1
ATOM 2160 C CA . THR A 1 292 ? -19.093 8.797 -2.659 1.00 89.69 292 THR A CA 1
ATOM 2161 C C . THR A 1 292 ? -17.978 9.630 -2.039 1.00 89.69 292 THR A C 1
ATOM 2163 O O . THR A 1 292 ? -17.115 10.132 -2.765 1.00 89.69 292 THR A O 1
ATOM 2166 N N . GLY A 1 293 ? -17.996 9.783 -0.711 1.00 85.62 293 GLY A N 1
ATOM 2167 C CA . GLY A 1 293 ? -16.925 10.415 0.056 1.00 85.62 293 GLY A CA 1
ATOM 2168 C C . GLY A 1 293 ? -15.688 9.532 0.205 1.00 85.62 293 GLY A C 1
ATOM 2169 O O . GLY A 1 293 ? -14.637 10.052 0.568 1.00 85.62 293 GLY A O 1
ATOM 2170 N N . THR A 1 294 ? -15.786 8.235 -0.113 1.00 90.88 294 THR A N 1
ATOM 2171 C CA . THR A 1 294 ? -14.711 7.291 0.177 1.00 90.88 294 THR A CA 1
ATOM 2172 C C . THR A 1 294 ? -13.538 7.423 -0.779 1.00 90.88 294 THR A C 1
ATOM 2174 O O . THR A 1 294 ? -13.714 7.365 -2.003 1.00 90.88 294 THR A O 1
ATOM 2177 N N . ARG A 1 295 ? -12.341 7.599 -0.218 1.00 87.62 295 ARG A N 1
ATOM 2178 C CA . ARG A 1 295 ? -11.052 7.642 -0.923 1.00 87.62 295 ARG A CA 1
ATOM 2179 C C . ARG A 1 295 ? -10.073 6.730 -0.192 1.00 87.62 295 ARG A C 1
ATOM 2181 O O . ARG A 1 295 ? -9.883 6.899 1.004 1.00 87.62 295 ARG A O 1
ATOM 2188 N N . ALA A 1 296 ? -9.525 5.752 -0.899 1.00 89.50 296 ALA A N 1
ATOM 2189 C CA . ALA A 1 296 ? -8.491 4.831 -0.429 1.00 89.50 296 ALA A CA 1
ATOM 2190 C C . ALA A 1 296 ? -7.849 4.168 -1.654 1.00 89.50 296 ALA A C 1
ATOM 2192 O O . ALA A 1 296 ? -8.518 4.011 -2.680 1.00 89.50 296 ALA A O 1
ATOM 2193 N N . GLY A 1 297 ? -6.592 3.749 -1.565 1.00 91.06 297 GLY A N 1
ATOM 2194 C CA . GLY A 1 297 ? -5.979 2.835 -2.529 1.00 91.06 297 GLY A CA 1
ATOM 2195 C C . GLY A 1 297 ? -6.317 1.382 -2.196 1.00 91.06 297 GLY A C 1
ATOM 2196 O O . GLY A 1 297 ? -6.310 0.996 -1.031 1.00 91.06 297 GLY A O 1
ATOM 2197 N N . VAL A 1 298 ? -6.602 0.554 -3.198 1.00 94.56 298 VAL A N 1
ATOM 2198 C CA . VAL A 1 298 ? -6.791 -0.894 -3.019 1.00 94.56 298 VAL A CA 1
ATOM 2199 C C . VAL A 1 298 ? -5.846 -1.650 -3.928 1.00 94.56 298 VAL A C 1
ATOM 2201 O O . VAL A 1 298 ? -5.929 -1.510 -5.143 1.00 94.56 298 VAL A O 1
ATOM 2204 N N . TRP A 1 299 ? -5.005 -2.493 -3.350 1.00 93.50 299 TRP A N 1
ATOM 2205 C CA . TRP A 1 299 ? -4.097 -3.394 -4.038 1.00 93.50 299 TRP A CA 1
ATOM 2206 C C . TRP A 1 299 ? -4.701 -4.795 -4.122 1.00 93.50 299 TRP A C 1
ATOM 2208 O O . TRP A 1 299 ? -5.043 -5.419 -3.115 1.00 93.50 299 TRP A O 1
ATOM 2218 N N . LEU A 1 300 ? -4.855 -5.265 -5.357 1.00 91.00 300 LEU A N 1
ATOM 2219 C CA . LEU A 1 300 ? -5.420 -6.562 -5.701 1.00 91.00 300 LEU A CA 1
ATOM 2220 C C . LEU A 1 300 ? -4.286 -7.522 -6.054 1.00 91.00 300 LEU A C 1
ATOM 2222 O O . LEU A 1 300 ? -3.682 -7.387 -7.124 1.00 91.00 300 LEU A O 1
ATOM 2226 N N . ASP A 1 301 ? -4.009 -8.494 -5.183 1.00 89.38 301 ASP A N 1
ATOM 2227 C CA . ASP A 1 301 ? -3.014 -9.525 -5.477 1.00 89.38 301 ASP A CA 1
ATOM 2228 C C . ASP A 1 301 ? -3.556 -10.471 -6.545 1.00 89.38 301 ASP A C 1
ATOM 2230 O O . ASP A 1 301 ? -4.422 -11.305 -6.286 1.00 89.38 301 ASP A O 1
ATOM 2234 N N . ALA A 1 302 ? -3.045 -10.395 -7.769 1.00 84.50 302 ALA A N 1
ATOM 2235 C CA . ALA A 1 302 ? -3.526 -11.288 -8.803 1.00 84.50 302 ALA A CA 1
ATOM 2236 C C . ALA A 1 302 ? -3.043 -12.738 -8.632 1.00 84.50 302 ALA A C 1
ATOM 2238 O O . ALA A 1 302 ? -3.394 -13.554 -9.466 1.00 84.50 302 ALA A O 1
ATOM 2239 N N . GLY A 1 303 ? -2.263 -13.100 -7.608 1.00 73.25 303 GLY A N 1
ATOM 2240 C CA . GLY A 1 303 ? -2.146 -14.475 -7.099 1.00 73.25 303 GLY A CA 1
ATOM 2241 C C . GLY A 1 303 ? -1.684 -15.553 -8.090 1.00 73.25 303 GLY A C 1
ATOM 2242 O O . GLY A 1 303 ? -1.952 -16.732 -7.884 1.00 73.25 303 GLY A O 1
ATOM 2243 N N . GLY A 1 304 ? -1.019 -15.192 -9.191 1.00 80.31 304 GLY A N 1
ATOM 2244 C CA . GLY A 1 304 ? -0.721 -16.139 -10.274 1.00 80.31 304 GLY A CA 1
ATOM 2245 C C . GLY A 1 304 ? -1.911 -16.462 -11.188 1.00 80.31 304 GLY A C 1
ATOM 2246 O O . GLY A 1 304 ? -1.823 -17.369 -12.019 1.00 80.31 304 GLY A O 1
ATOM 2247 N N . ALA A 1 305 ? -3.006 -15.717 -11.056 1.00 86.69 305 ALA A N 1
ATOM 2248 C CA . ALA A 1 305 ? -4.225 -15.857 -11.825 1.00 86.69 305 ALA A CA 1
ATOM 2249 C C . ALA A 1 305 ? -3.971 -15.733 -13.328 1.00 86.69 305 ALA A C 1
ATOM 2251 O O . ALA A 1 305 ? -3.055 -15.053 -13.814 1.00 86.69 305 ALA A O 1
ATOM 2252 N N . LYS A 1 306 ? -4.840 -16.406 -14.078 1.00 88.25 306 LYS A N 1
ATOM 2253 C CA . LYS A 1 306 ? -4.817 -16.453 -15.536 1.00 88.25 306 LYS A CA 1
ATOM 2254 C C . LYS A 1 306 ? -6.175 -16.038 -16.070 1.00 88.25 306 LYS A C 1
ATOM 2256 O O . LYS A 1 306 ? -7.199 -16.417 -15.511 1.00 88.25 306 LYS A O 1
ATOM 2261 N N . GLY A 1 307 ? -6.187 -15.295 -17.170 1.00 86.38 307 GLY A N 1
ATOM 2262 C CA . GLY A 1 307 ? -7.424 -14.889 -17.833 1.00 86.38 307 GLY A CA 1
ATOM 2263 C C . GLY A 1 307 ? -7.515 -13.388 -18.046 1.00 86.38 307 GLY A C 1
ATOM 2264 O O . GLY A 1 307 ? -6.507 -12.724 -18.281 1.00 86.38 307 GLY A O 1
ATOM 2265 N N . SER A 1 308 ? -8.739 -12.862 -18.036 1.00 89.06 308 SER A N 1
ATOM 2266 C CA . SER A 1 308 ? -9.002 -11.446 -18.296 1.00 89.06 308 SER A CA 1
ATOM 2267 C C . SER A 1 308 ? -9.619 -10.759 -17.085 1.00 89.06 308 SER A C 1
ATOM 2269 O O . SER A 1 308 ? -10.485 -11.324 -16.425 1.00 89.06 308 SER A O 1
ATOM 2271 N N . LEU A 1 309 ? -9.193 -9.525 -16.835 1.00 91.44 309 LEU A N 1
ATOM 2272 C CA . LEU A 1 309 ? -9.729 -8.637 -15.810 1.00 91.44 309 LEU A CA 1
ATOM 2273 C C . LEU A 1 309 ? -10.245 -7.372 -16.492 1.00 91.44 309 LEU A C 1
ATOM 2275 O O . LEU A 1 309 ? -9.481 -6.688 -17.168 1.00 91.44 309 LEU A O 1
ATOM 2279 N N . THR A 1 310 ? -11.522 -7.048 -16.313 1.00 91.69 310 THR A N 1
ATOM 2280 C CA . THR A 1 310 ? -12.100 -5.795 -16.816 1.00 91.69 310 THR A CA 1
ATOM 2281 C C . THR A 1 310 ? -12.190 -4.783 -15.686 1.00 91.69 310 THR A C 1
ATOM 2283 O O . THR A 1 310 ? -12.828 -5.041 -14.666 1.00 91.69 310 THR A O 1
ATOM 2286 N N . LEU A 1 311 ? -11.545 -3.637 -15.880 1.00 91.94 311 LEU A N 1
ATOM 2287 C CA . LEU A 1 311 ? -11.481 -2.559 -14.903 1.00 91.94 311 LEU A CA 1
ATOM 2288 C C . LEU A 1 311 ? -12.739 -1.678 -14.935 1.00 91.94 311 LEU A C 1
ATOM 2290 O O . LEU A 1 311 ? -13.285 -1.421 -16.014 1.00 91.94 311 LEU A O 1
ATOM 2294 N N . PRO A 1 312 ? -13.167 -1.137 -13.783 1.00 91.06 312 PRO A N 1
ATOM 2295 C CA . PRO A 1 312 ? -14.171 -0.085 -13.740 1.00 91.06 312 PRO A CA 1
ATOM 2296 C C . PRO A 1 312 ? -13.588 1.250 -14.232 1.00 91.06 312 PRO A C 1
ATOM 2298 O O . PRO A 1 312 ? -12.379 1.412 -14.415 1.00 91.06 312 PRO A O 1
ATOM 2301 N N . ASP A 1 313 ? -14.455 2.232 -14.468 1.00 86.81 313 ASP A N 1
ATOM 2302 C CA . ASP A 1 313 ? -14.038 3.604 -14.765 1.00 86.81 313 ASP A CA 1
ATOM 2303 C C . ASP A 1 313 ? -13.706 4.331 -13.456 1.00 86.81 313 ASP A C 1
ATOM 2305 O O . ASP A 1 313 ? -14.595 4.836 -12.774 1.00 86.81 313 ASP A O 1
ATOM 2309 N N . VAL A 1 314 ? -12.419 4.364 -13.105 1.00 85.62 314 VAL A N 1
ATOM 2310 C CA . VAL A 1 314 ? -11.915 4.907 -11.828 1.00 85.62 314 VAL A CA 1
ATOM 2311 C C . VAL A 1 314 ? -11.955 6.442 -11.732 1.00 85.62 314 VAL A C 1
ATOM 2313 O O . VAL A 1 314 ? -11.664 7.012 -10.681 1.00 85.62 314 VAL A O 1
ATOM 2316 N N . ASN A 1 315 ? -12.338 7.147 -12.802 1.00 81.31 315 ASN A N 1
ATOM 2317 C CA . ASN A 1 315 ? -12.373 8.618 -12.825 1.00 81.31 315 ASN A CA 1
ATOM 2318 C C . ASN A 1 315 ? -13.608 9.225 -12.144 1.00 81.31 315 ASN A C 1
ATOM 2320 O O . ASN A 1 315 ? -13.716 10.445 -12.016 1.00 81.31 315 ASN A O 1
ATOM 2324 N N . ARG A 1 316 ? -14.549 8.386 -11.713 1.00 85.19 316 ARG A N 1
ATOM 2325 C CA . ARG A 1 316 ? -15.780 8.761 -11.012 1.00 85.19 316 ARG A CA 1
ATOM 2326 C C . ARG A 1 316 ? -16.168 7.655 -10.034 1.00 85.19 316 ARG A C 1
ATOM 2328 O O . ARG A 1 316 ? -15.671 6.542 -10.182 1.00 85.19 316 ARG A O 1
ATOM 2335 N N . PRO A 1 317 ? -17.064 7.918 -9.067 1.00 90.12 317 PRO A N 1
ATOM 2336 C CA . PRO A 1 317 ? -17.624 6.855 -8.249 1.00 90.12 317 PRO A CA 1
ATOM 2337 C C . PRO A 1 317 ? -18.205 5.725 -9.107 1.00 90.12 317 PRO A C 1
ATOM 2339 O O . PRO A 1 317 ? -18.901 5.977 -10.096 1.00 90.12 317 PRO A O 1
ATOM 2342 N N . PHE A 1 318 ? -17.909 4.483 -8.733 1.00 92.62 318 PHE A N 1
ATOM 2343 C CA . PHE A 1 318 ? -18.320 3.286 -9.457 1.00 92.62 318 PHE A CA 1
ATOM 2344 C C . PHE A 1 318 ? -18.829 2.204 -8.503 1.00 92.62 318 PHE A C 1
ATOM 2346 O O . PHE A 1 318 ? -18.620 2.259 -7.291 1.00 92.62 318 PHE A O 1
ATOM 2353 N N . SER A 1 319 ? -19.524 1.214 -9.065 1.00 95.25 319 SER A N 1
ATOM 2354 C CA . SER A 1 319 ? -19.856 -0.028 -8.366 1.00 95.25 319 SER A CA 1
ATOM 2355 C C . SER A 1 319 ? -19.228 -1.195 -9.104 1.00 95.25 319 SER A C 1
ATOM 2357 O O . SER A 1 319 ? -19.351 -1.296 -10.326 1.00 95.25 319 SER A O 1
ATOM 2359 N N . TRP A 1 320 ? -18.521 -2.050 -8.378 1.00 95.62 320 TRP A N 1
ATOM 2360 C CA . TRP A 1 320 ? -17.739 -3.129 -8.968 1.00 95.62 320 TRP A CA 1
ATOM 2361 C C . TRP A 1 320 ? -17.576 -4.274 -7.978 1.00 95.62 320 TRP A C 1
ATOM 2363 O O . TRP A 1 320 ? -17.410 -4.056 -6.781 1.00 95.62 320 TRP A O 1
ATOM 2373 N N . ARG A 1 321 ? -17.635 -5.504 -8.482 1.00 96.12 321 ARG A N 1
ATOM 2374 C CA . ARG A 1 321 ? -17.368 -6.717 -7.711 1.00 96.12 321 ARG A CA 1
ATOM 2375 C C . ARG A 1 321 ? -16.352 -7.548 -8.465 1.00 96.12 321 ARG A C 1
ATOM 2377 O O . ARG A 1 321 ? -16.536 -7.791 -9.657 1.00 96.12 321 ARG A O 1
ATOM 2384 N N . ILE A 1 322 ? -15.304 -7.970 -7.773 1.00 94.44 322 ILE A N 1
ATOM 2385 C CA . ILE A 1 322 ? -14.205 -8.740 -8.354 1.00 94.44 322 ILE A CA 1
ATOM 2386 C C . ILE A 1 322 ? -13.588 -9.666 -7.299 1.00 94.44 322 ILE A C 1
ATOM 2388 O O . ILE A 1 322 ? -13.704 -9.412 -6.100 1.00 94.44 322 ILE A O 1
ATOM 2392 N N . GLY A 1 323 ? -12.950 -10.745 -7.749 1.00 92.81 323 GLY A N 1
ATOM 2393 C CA . GLY A 1 323 ? -12.278 -11.734 -6.906 1.00 92.81 323 GLY A CA 1
ATOM 2394 C C . GLY A 1 323 ? -12.974 -13.098 -6.918 1.00 92.81 323 GLY A C 1
ATOM 2395 O O . GLY A 1 323 ? -13.526 -13.515 -7.943 1.00 92.81 323 GLY A O 1
ATOM 2396 N N . ALA A 1 324 ? -12.976 -13.792 -5.784 1.00 91.31 324 ALA A N 1
ATOM 2397 C CA . ALA A 1 324 ? -13.577 -15.105 -5.611 1.00 91.31 324 ALA A CA 1
ATOM 2398 C C . ALA A 1 324 ? -15.032 -15.136 -6.104 1.00 91.31 324 ALA A C 1
ATOM 2400 O O . ALA A 1 324 ? -15.852 -14.276 -5.781 1.00 91.31 324 ALA A O 1
ATOM 2401 N N . GLY A 1 325 ? -15.349 -16.139 -6.925 1.00 86.44 325 GLY A N 1
ATOM 2402 C CA . GLY A 1 325 ? -16.682 -16.311 -7.510 1.00 86.44 325 GLY A CA 1
ATOM 2403 C C . GLY A 1 325 ? -17.005 -15.394 -8.697 1.00 86.44 325 GLY A C 1
ATOM 2404 O O . GLY A 1 325 ? -18.107 -15.488 -9.232 1.00 86.44 325 GLY A O 1
ATOM 2405 N N . THR A 1 326 ? -16.073 -14.545 -9.152 1.00 87.94 326 THR A N 1
ATOM 2406 C CA . THR A 1 326 ? -16.276 -13.648 -10.315 1.00 87.94 326 THR A CA 1
ATOM 2407 C C . THR A 1 326 ? -15.618 -14.137 -11.611 1.00 87.94 326 THR A C 1
ATOM 2409 O O . THR A 1 326 ? -15.684 -13.462 -12.635 1.00 87.94 326 THR A O 1
ATOM 2412 N N . GLY A 1 327 ? -14.995 -15.319 -11.585 1.00 82.31 327 GLY A N 1
ATOM 2413 C CA . GLY A 1 327 ? -14.269 -15.901 -12.720 1.00 82.31 327 GLY A CA 1
ATOM 2414 C C . GLY A 1 327 ? -12.769 -15.586 -12.745 1.00 82.31 327 GLY A C 1
ATOM 2415 O O . GLY A 1 327 ? -12.054 -16.160 -13.563 1.00 82.31 327 GLY A O 1
ATOM 2416 N N . LEU A 1 328 ? -12.282 -14.732 -11.838 1.00 84.75 328 LEU A N 1
ATOM 2417 C CA . LEU A 1 328 ? -10.857 -14.585 -11.547 1.00 84.75 328 LEU A CA 1
ATOM 2418 C C . LEU A 1 328 ? -10.439 -15.672 -10.542 1.00 84.75 328 LEU A C 1
ATOM 2420 O O . LEU A 1 328 ? -11.066 -15.805 -9.492 1.00 84.75 328 LEU A O 1
ATOM 2424 N N . ASP A 1 329 ? -9.409 -16.453 -10.872 1.00 86.75 329 ASP A N 1
ATOM 2425 C CA . ASP A 1 329 ? -8.893 -17.548 -10.032 1.00 86.75 329 ASP A CA 1
ATOM 2426 C C . ASP A 1 329 ? -8.055 -17.005 -8.862 1.00 86.75 329 ASP A C 1
ATOM 2428 O O . ASP A 1 329 ? -6.827 -17.057 -8.868 1.00 86.75 329 ASP A O 1
ATOM 2432 N N . VAL A 1 330 ? -8.737 -16.387 -7.897 1.00 89.88 330 VAL A N 1
ATOM 2433 C CA . VAL A 1 330 ? -8.173 -15.811 -6.668 1.00 89.88 330 VAL A CA 1
ATOM 2434 C C . VAL A 1 330 ? -9.091 -16.106 -5.480 1.00 89.88 330 VAL A C 1
ATOM 2436 O O . VAL A 1 330 ? -10.297 -16.299 -5.649 1.00 89.88 330 VAL A O 1
ATOM 2439 N N . GLY A 1 331 ? -8.528 -16.135 -4.269 1.00 91.81 331 GLY A N 1
ATOM 2440 C CA . GLY A 1 331 ? -9.285 -16.418 -3.044 1.00 91.81 331 GLY A CA 1
ATOM 2441 C C . GLY A 1 331 ? -9.989 -15.203 -2.430 1.00 91.81 331 GLY A C 1
ATOM 2442 O O . GLY A 1 331 ? -11.013 -15.366 -1.766 1.00 91.81 331 GLY A O 1
ATOM 2443 N N . TRP A 1 332 ? -9.472 -13.994 -2.648 1.00 95.06 332 TRP A N 1
ATOM 2444 C CA . TRP A 1 332 ? -9.975 -12.776 -2.018 1.00 95.06 332 TRP A CA 1
ATOM 2445 C C . TRP A 1 332 ? -11.180 -12.205 -2.759 1.00 95.06 332 TRP A C 1
ATOM 2447 O O . TRP A 1 332 ? -11.418 -12.536 -3.917 1.00 95.06 332 TRP A O 1
ATOM 2457 N N . SER A 1 333 ? -11.933 -11.300 -2.131 1.00 96.56 333 SER A N 1
ATOM 2458 C CA . SER A 1 333 ? -13.033 -10.579 -2.793 1.00 96.56 333 SER A CA 1
ATOM 2459 C C . SER A 1 333 ? -13.048 -9.083 -2.481 1.00 96.56 333 SER A C 1
ATOM 2461 O O . SER A 1 333 ? -12.770 -8.656 -1.362 1.00 96.56 333 SER A O 1
ATOM 2463 N N . LEU A 1 334 ? -13.405 -8.278 -3.481 1.00 97.56 334 LEU A N 1
ATOM 2464 C CA . LEU A 1 334 ? -13.626 -6.841 -3.353 1.00 97.56 334 LEU A CA 1
ATOM 2465 C C . LEU A 1 334 ? -15.042 -6.498 -3.819 1.00 97.56 334 LEU A C 1
ATOM 2467 O O . LEU A 1 334 ? -15.455 -6.865 -4.924 1.00 97.56 334 LEU A O 1
ATOM 2471 N N . GLN A 1 335 ? -15.755 -5.727 -3.002 1.00 98.06 335 GLN A N 1
ATOM 2472 C CA . GLN A 1 335 ? -16.996 -5.060 -3.374 1.00 98.06 335 GLN A CA 1
ATOM 2473 C C . GLN A 1 335 ? -16.847 -3.547 -3.207 1.00 98.06 335 GLN A C 1
ATOM 2475 O O . GLN A 1 335 ? -16.577 -3.055 -2.115 1.00 98.06 335 GLN A O 1
ATOM 2480 N N . VAL A 1 336 ? -17.088 -2.811 -4.286 1.00 97.75 336 VAL A N 1
ATOM 2481 C CA . VAL A 1 336 ? -17.193 -1.352 -4.294 1.00 97.75 336 VAL A CA 1
ATOM 2482 C C . VAL A 1 336 ? -18.646 -0.979 -4.575 1.00 97.75 336 VAL A C 1
ATOM 2484 O O . VAL A 1 336 ? -19.203 -1.419 -5.582 1.00 97.75 336 VAL A O 1
ATOM 2487 N N . ASP A 1 337 ? -19.243 -0.167 -3.705 1.00 97.31 337 ASP A N 1
ATOM 2488 C CA . ASP A 1 337 ? -20.626 0.306 -3.787 1.00 97.31 337 ASP A CA 1
ATOM 2489 C C . ASP A 1 337 ? -20.652 1.845 -3.847 1.00 97.31 337 ASP A C 1
ATOM 2491 O O . ASP A 1 337 ? -20.634 2.529 -2.821 1.00 97.31 337 ASP A O 1
ATOM 2495 N N . ASN A 1 338 ? -20.708 2.396 -5.063 1.00 95.19 338 ASN A N 1
ATOM 2496 C CA . ASN A 1 338 ? -20.761 3.841 -5.325 1.00 95.19 338 ASN A CA 1
ATOM 2497 C C . ASN A 1 338 ? -19.662 4.646 -4.598 1.00 95.19 338 ASN A C 1
ATOM 2499 O O . ASN A 1 338 ? -19.935 5.643 -3.929 1.00 95.19 338 ASN A O 1
ATOM 2503 N N . ALA A 1 339 ? -18.415 4.200 -4.736 1.00 93.94 339 ALA A N 1
ATOM 2504 C CA . ALA A 1 339 ? -17.228 4.837 -4.165 1.00 93.94 339 ALA A CA 1
ATOM 2505 C C . ALA A 1 339 ? -16.153 5.036 -5.241 1.00 93.94 339 ALA A C 1
ATOM 2507 O O . ALA A 1 339 ? -16.293 4.537 -6.358 1.00 93.94 339 ALA A O 1
ATOM 2508 N N . GLN A 1 340 ? -15.087 5.771 -4.919 1.00 90.38 340 GLN A N 1
ATOM 2509 C CA . GLN A 1 340 ? -13.986 6.040 -5.850 1.00 90.38 340 GLN A CA 1
ATOM 2510 C C . GLN A 1 340 ? -12.621 5.667 -5.238 1.00 90.38 340 GLN A C 1
ATOM 2512 O O . GLN A 1 340 ? -11.789 6.552 -5.025 1.00 90.38 340 GLN A O 1
ATOM 2517 N N . PRO A 1 341 ? -12.378 4.384 -4.909 1.00 91.50 341 PRO A N 1
ATOM 2518 C CA . PRO A 1 341 ? -11.043 3.953 -4.526 1.00 91.50 341 PRO A CA 1
ATOM 2519 C C . PRO A 1 341 ? -10.092 3.982 -5.733 1.00 91.50 341 PRO A C 1
ATOM 2521 O O . PRO A 1 341 ? -10.504 3.727 -6.870 1.00 91.50 341 PRO A O 1
ATOM 2524 N N . GLY A 1 342 ? -8.814 4.251 -5.474 1.00 90.06 342 GLY A N 1
ATOM 2525 C CA . GLY A 1 342 ? -7.738 3.931 -6.405 1.00 90.06 342 GLY A CA 1
ATOM 2526 C C . GLY A 1 342 ? -7.556 2.416 -6.496 1.00 90.06 342 GLY A C 1
ATOM 2527 O O . GLY A 1 342 ? -7.788 1.702 -5.521 1.00 90.06 342 GLY A O 1
ATOM 2528 N N . ILE A 1 343 ? -7.151 1.916 -7.661 1.00 91.94 343 ILE A N 1
ATOM 2529 C CA . ILE A 1 343 ? -6.949 0.486 -7.909 1.00 91.94 343 ILE A CA 1
ATOM 2530 C C . ILE A 1 343 ? -5.480 0.234 -8.249 1.00 91.94 343 ILE A C 1
ATOM 2532 O O . ILE A 1 343 ? -4.940 0.775 -9.208 1.00 91.94 343 ILE A O 1
ATOM 2536 N N . GLY A 1 344 ? -4.836 -0.622 -7.474 1.00 93.00 344 GLY A N 1
ATOM 2537 C CA . GLY A 1 344 ? -3.541 -1.219 -7.748 1.00 93.00 344 GLY A CA 1
ATOM 2538 C C . GLY A 1 344 ? -3.718 -2.696 -8.079 1.00 93.00 344 GLY A C 1
ATOM 2539 O O . GLY A 1 344 ? -4.524 -3.385 -7.455 1.00 93.00 344 GLY A O 1
ATOM 2540 N N . ILE A 1 345 ? -2.988 -3.203 -9.068 1.00 93.12 345 ILE A N 1
ATOM 2541 C CA . ILE A 1 345 ? -2.994 -4.631 -9.412 1.00 93.12 345 ILE A CA 1
ATOM 2542 C C . ILE A 1 345 ? -1.585 -5.170 -9.283 1.00 93.12 345 ILE A C 1
ATOM 2544 O O . ILE A 1 345 ? -0.674 -4.663 -9.937 1.00 93.12 345 ILE A O 1
ATOM 2548 N N . GLU A 1 346 ? -1.413 -6.222 -8.490 1.00 92.94 346 GLU A N 1
ATOM 2549 C CA . GLU A 1 346 ? -0.131 -6.897 -8.353 1.00 92.94 346 GLU A CA 1
ATOM 2550 C C . GLU A 1 346 ? -0.036 -8.105 -9.282 1.00 92.94 346 GLU A C 1
ATOM 2552 O O . GLU A 1 346 ? -0.764 -9.089 -9.161 1.00 92.94 346 GLU A O 1
ATOM 2557 N N . VAL A 1 347 ? 0.913 -8.055 -10.207 1.00 92.69 347 VAL A N 1
ATOM 2558 C CA . VAL A 1 347 ? 1.186 -9.111 -11.175 1.00 92.69 347 VAL A CA 1
ATOM 2559 C C . VAL A 1 347 ? 2.368 -9.942 -10.686 1.00 92.69 347 VAL A C 1
ATOM 2561 O O . VAL A 1 347 ? 3.527 -9.529 -10.759 1.00 92.69 347 VAL A O 1
ATOM 2564 N N . LYS A 1 348 ? 2.081 -11.154 -10.204 1.00 90.19 348 LYS A N 1
ATOM 2565 C CA . LYS A 1 348 ? 3.084 -12.086 -9.660 1.00 90.19 348 LYS A CA 1
ATOM 2566 C C . LYS A 1 348 ? 3.753 -12.944 -10.763 1.00 90.19 348 LYS A C 1
ATOM 2568 O O . LYS A 1 348 ? 3.192 -13.055 -11.862 1.00 90.19 348 LYS A O 1
ATOM 2573 N N . PRO A 1 349 ? 4.915 -13.589 -10.504 1.00 89.94 349 PRO A N 1
ATOM 2574 C CA . PRO A 1 349 ? 5.690 -14.389 -11.475 1.00 89.94 349 PRO A CA 1
ATOM 2575 C C . PRO A 1 349 ? 4.933 -15.480 -12.243 1.00 89.94 349 PRO A C 1
ATOM 2577 O O . PRO A 1 349 ? 5.341 -15.850 -13.337 1.00 89.94 349 PRO A O 1
ATOM 2580 N N . THR A 1 350 ? 3.832 -16.000 -11.711 1.00 88.75 350 THR A N 1
ATOM 2581 C CA . THR A 1 350 ? 3.055 -17.091 -12.326 1.00 88.75 350 THR A CA 1
ATOM 2582 C C . THR A 1 350 ? 1.794 -16.624 -13.056 1.00 88.75 350 THR A C 1
ATOM 2584 O O . THR A 1 350 ? 1.081 -17.452 -13.626 1.00 88.75 350 THR A O 1
ATOM 2587 N N . SER A 1 351 ? 1.523 -15.317 -13.055 1.00 91.31 351 SER A N 1
ATOM 2588 C CA . SER A 1 351 ? 0.302 -14.736 -13.627 1.00 91.31 351 SER A CA 1
ATOM 2589 C C . SER A 1 351 ? 0.309 -14.785 -15.156 1.00 91.31 351 SER A C 1
ATOM 2591 O O . SER A 1 351 ? 1.371 -14.759 -15.775 1.00 91.31 351 SER A O 1
ATOM 2593 N N . ALA A 1 352 ? -0.875 -14.814 -15.770 1.00 92.38 352 ALA A N 1
ATOM 2594 C CA . ALA A 1 352 ? -1.060 -14.641 -17.214 1.00 92.38 352 ALA A CA 1
ATOM 2595 C C . ALA A 1 352 ? -2.352 -13.858 -17.485 1.00 92.38 352 ALA A C 1
ATOM 2597 O O . ALA A 1 352 ? -3.409 -14.433 -17.762 1.00 92.38 352 ALA A O 1
ATOM 2598 N N . LEU A 1 353 ? -2.272 -12.535 -17.344 1.00 93.38 353 LEU A N 1
ATOM 2599 C CA . LEU A 1 353 ? -3.429 -11.648 -17.288 1.00 93.38 353 LEU A CA 1
ATOM 2600 C C . LEU A 1 353 ? -3.548 -10.773 -18.530 1.00 93.38 353 LEU A C 1
ATOM 2602 O O . LEU A 1 353 ? -2.580 -10.182 -19.001 1.00 93.38 353 LEU A O 1
ATOM 2606 N N . THR A 1 354 ? -4.778 -10.632 -19.012 1.00 94.19 354 THR A N 1
ATOM 2607 C CA . THR A 1 354 ? -5.188 -9.551 -19.906 1.00 94.19 354 THR A CA 1
ATOM 2608 C C . THR A 1 354 ? -6.048 -8.569 -19.123 1.00 94.19 354 THR A C 1
ATOM 2610 O O . THR A 1 354 ? -7.202 -8.856 -18.815 1.00 94.19 354 THR A O 1
ATOM 2613 N N . ILE A 1 355 ? -5.507 -7.400 -18.806 1.00 94.19 355 ILE A N 1
ATOM 2614 C CA . ILE A 1 355 ? -6.255 -6.339 -18.131 1.00 94.19 355 ILE A CA 1
ATOM 2615 C C . ILE A 1 355 ? -6.856 -5.436 -19.203 1.00 94.19 355 ILE A C 1
ATOM 2617 O O . ILE A 1 355 ? -6.137 -4.906 -20.048 1.00 94.19 355 ILE A O 1
ATOM 2621 N N . THR A 1 356 ? -8.174 -5.280 -19.182 1.00 93.12 356 THR A N 1
ATOM 2622 C CA . THR A 1 356 ? -8.924 -4.442 -20.121 1.00 93.12 356 THR A CA 1
ATOM 2623 C C . THR A 1 356 ? -9.484 -3.235 -19.384 1.00 93.12 356 THR A C 1
ATOM 2625 O O . THR A 1 356 ? -10.224 -3.392 -18.412 1.00 93.12 356 THR A O 1
ATOM 2628 N N . GLY A 1 357 ? -9.111 -2.039 -19.827 1.00 90.00 357 GLY A N 1
ATOM 2629 C CA . GLY A 1 357 ? -9.609 -0.772 -19.304 1.00 90.00 357 GLY A CA 1
ATOM 2630 C C . GLY A 1 357 ? -10.773 -0.206 -20.115 1.00 90.00 357 GLY A C 1
ATOM 2631 O O . GLY A 1 357 ? -11.340 -0.865 -20.983 1.00 90.00 357 GLY A O 1
ATOM 2632 N N . ASN A 1 358 ? -11.119 1.049 -19.822 1.00 81.94 358 ASN A N 1
ATOM 2633 C CA . ASN A 1 358 ? -12.221 1.774 -20.467 1.00 81.94 358 ASN A CA 1
ATOM 2634 C C . ASN A 1 358 ? -11.752 2.763 -21.557 1.00 81.94 358 ASN A C 1
ATOM 2636 O O . ASN A 1 358 ? -12.554 3.551 -22.070 1.00 81.94 358 ASN A O 1
ATOM 2640 N N . GLY A 1 359 ? -10.466 2.718 -21.926 1.00 73.50 359 GLY A N 1
ATOM 2641 C CA . GLY A 1 359 ? -9.844 3.573 -22.938 1.00 73.50 359 GLY A CA 1
ATOM 2642 C C . GLY A 1 359 ? -9.608 5.024 -22.510 1.00 73.50 359 GLY A C 1
ATOM 2643 O O . GLY A 1 359 ? -9.924 5.441 -21.397 1.00 73.50 359 GLY A O 1
ATOM 2644 N N . ALA A 1 360 ? -9.049 5.814 -23.432 1.00 64.12 360 ALA A N 1
ATOM 2645 C CA . ALA A 1 360 ? -8.629 7.207 -23.229 1.00 64.12 360 ALA A CA 1
ATOM 2646 C C . ALA A 1 360 ? -9.794 8.219 -23.232 1.00 64.12 360 ALA A C 1
ATOM 2648 O O . ALA A 1 360 ? -9.763 9.218 -23.951 1.00 64.12 360 ALA A O 1
ATOM 2649 N N . ARG A 1 361 ? -10.860 7.968 -22.462 1.00 58.88 361 ARG A N 1
ATOM 2650 C CA . ARG A 1 361 ? -12.028 8.872 -22.428 1.00 58.88 361 ARG A CA 1
ATOM 2651 C C . ARG A 1 361 ? -11.823 10.126 -21.561 1.00 58.88 361 ARG A C 1
ATOM 2653 O O . ARG A 1 361 ? -12.608 11.058 -21.688 1.00 58.88 361 ARG A O 1
ATOM 2660 N N . ALA A 1 362 ? -10.757 10.187 -20.757 1.00 58.84 362 ALA A N 1
ATOM 2661 C CA . ALA A 1 362 ? -10.254 11.381 -20.067 1.00 58.84 362 ALA A CA 1
ATOM 2662 C C . ALA A 1 362 ? -8.818 11.134 -19.554 1.00 58.84 362 ALA A C 1
ATOM 2664 O O . ALA A 1 362 ? -8.386 9.982 -19.469 1.00 58.84 362 ALA A O 1
ATOM 2665 N N . ALA A 1 363 ? -8.083 12.193 -19.187 1.00 58.75 363 ALA A N 1
ATOM 2666 C CA . ALA A 1 363 ? -6.867 12.035 -18.386 1.00 58.75 363 ALA A CA 1
ATOM 2667 C C . ALA A 1 363 ? -7.246 11.367 -17.055 1.00 58.75 363 ALA A C 1
ATOM 2669 O O . ALA A 1 363 ? -8.186 11.827 -16.407 1.00 58.75 363 ALA A O 1
ATOM 2670 N N . ALA A 1 364 ? -6.561 10.281 -16.680 1.00 56.81 364 ALA A N 1
ATOM 2671 C CA . ALA A 1 364 ? -6.863 9.579 -15.439 1.00 56.81 364 ALA A CA 1
ATOM 2672 C C . ALA A 1 364 ? -6.682 10.525 -14.244 1.00 56.81 364 ALA A C 1
ATOM 2674 O O . ALA A 1 364 ? -5.567 10.953 -13.951 1.00 56.81 364 ALA A O 1
ATOM 2675 N N . THR A 1 365 ? -7.786 10.868 -13.584 1.00 56.75 365 THR A N 1
ATOM 2676 C CA . THR A 1 365 ? -7.786 11.515 -12.265 1.00 56.75 365 THR A CA 1
ATOM 2677 C C . THR A 1 365 ? -7.915 10.481 -11.153 1.00 56.75 365 THR A C 1
ATOM 2679 O O . THR A 1 365 ? -7.533 10.761 -10.022 1.00 56.75 365 THR A O 1
ATOM 2682 N N . GLY A 1 366 ? -8.439 9.291 -11.469 1.00 57.75 366 GLY A N 1
ATOM 2683 C CA . GLY A 1 366 ? -8.393 8.134 -10.583 1.00 57.75 366 GLY A CA 1
ATOM 2684 C C . GLY A 1 366 ? -7.020 7.466 -10.611 1.00 57.75 366 GLY A C 1
ATOM 2685 O O . GLY A 1 366 ? -6.395 7.352 -11.668 1.00 57.75 366 GLY A O 1
ATOM 2686 N N . GLU A 1 367 ? -6.551 7.007 -9.453 1.00 69.38 367 GLU A N 1
ATOM 2687 C CA . GLU A 1 367 ? -5.296 6.265 -9.368 1.00 69.38 367 GLU A CA 1
ATOM 2688 C C . GLU A 1 367 ? -5.494 4.832 -9.867 1.00 69.38 367 GLU A C 1
ATOM 2690 O O . GLU A 1 367 ? -6.215 4.045 -9.257 1.00 69.38 367 GLU A O 1
ATOM 2695 N N . LEU A 1 368 ? -4.843 4.495 -10.982 1.00 85.94 368 LEU A N 1
ATOM 2696 C CA . LEU A 1 368 ? -4.684 3.122 -11.448 1.00 85.94 368 LEU A CA 1
ATOM 2697 C C . LEU A 1 368 ? -3.193 2.794 -11.534 1.00 85.94 368 LEU A C 1
ATOM 2699 O O . LEU A 1 368 ? -2.463 3.451 -12.284 1.00 85.94 368 LEU A O 1
ATOM 2703 N N . LYS A 1 369 ? -2.764 1.779 -10.782 1.00 90.94 369 LYS A N 1
ATOM 2704 C CA . LYS A 1 369 ? -1.363 1.368 -10.630 1.00 90.94 369 LYS A CA 1
ATOM 2705 C C . LYS A 1 369 ? -1.187 -0.112 -10.964 1.00 90.94 369 LYS A C 1
ATOM 2707 O O . LYS A 1 369 ? -2.086 -0.926 -10.753 1.00 90.94 369 LYS A O 1
ATOM 2712 N N . ILE A 1 370 ? -0.008 -0.462 -11.456 1.00 93.75 370 ILE A N 1
ATOM 2713 C CA . ILE A 1 370 ? 0.436 -1.835 -11.669 1.00 93.75 370 ILE A CA 1
ATOM 2714 C C . ILE A 1 370 ? 1.703 -2.055 -10.847 1.00 93.75 370 ILE A C 1
ATOM 2716 O O . ILE A 1 370 ? 2.710 -1.368 -11.029 1.00 93.75 370 ILE A O 1
ATOM 2720 N N . SER A 1 371 ? 1.646 -3.051 -9.974 1.00 94.25 371 SER A N 1
ATOM 2721 C CA . SER A 1 371 ? 2.810 -3.663 -9.349 1.00 94.25 371 SER A CA 1
ATOM 2722 C C . SER A 1 371 ? 3.200 -4.888 -10.175 1.00 94.25 371 SER A C 1
ATOM 2724 O O . SER A 1 371 ? 2.349 -5.713 -10.508 1.00 94.25 371 SER A O 1
ATOM 2726 N N . TYR A 1 372 ? 4.467 -5.012 -10.562 1.00 95.25 372 TYR A N 1
ATOM 2727 C CA . TYR A 1 372 ? 4.958 -6.125 -11.375 1.00 95.25 372 TYR A CA 1
ATOM 2728 C C . TYR A 1 372 ? 6.152 -6.791 -10.698 1.00 95.25 372 TYR A C 1
ATOM 2730 O O . TYR A 1 372 ? 7.220 -6.195 -10.559 1.00 95.25 372 TYR A O 1
ATOM 2738 N N . THR A 1 373 ? 5.984 -8.050 -10.291 1.00 95.19 373 THR A N 1
ATOM 2739 C CA . THR A 1 373 ? 7.022 -8.816 -9.595 1.00 95.19 373 THR A CA 1
ATOM 2740 C C . THR A 1 373 ? 7.706 -9.810 -10.531 1.00 95.19 373 THR A C 1
ATOM 2742 O O . THR A 1 373 ? 7.046 -10.563 -11.256 1.00 95.19 373 THR A O 1
ATOM 2745 N N . VAL A 1 374 ? 9.036 -9.861 -10.480 1.00 94.50 374 VAL A N 1
ATOM 2746 C CA . VAL A 1 374 ? 9.897 -10.829 -11.180 1.00 94.50 374 VAL A CA 1
ATOM 2747 C C . VAL A 1 374 ? 10.648 -11.649 -10.137 1.00 94.50 374 VAL A C 1
ATOM 2749 O O . VAL A 1 374 ? 11.206 -11.077 -9.208 1.00 94.50 374 VAL A O 1
ATOM 2752 N N . ALA A 1 375 ? 10.681 -12.976 -10.262 1.00 93.94 375 ALA A N 1
ATOM 2753 C CA . ALA A 1 375 ? 11.462 -13.844 -9.377 1.00 93.94 375 ALA A CA 1
ATOM 2754 C C . ALA A 1 375 ? 11.878 -15.120 -10.115 1.00 93.94 375 ALA A C 1
ATOM 2756 O O . ALA A 1 375 ? 11.080 -15.694 -10.856 1.00 93.94 375 ALA A O 1
ATOM 2757 N N . GLY A 1 376 ? 13.121 -15.562 -9.910 1.00 93.38 376 GLY A N 1
ATOM 2758 C CA . GLY A 1 376 ? 13.670 -16.787 -10.501 1.00 93.38 376 GLY A CA 1
ATOM 2759 C C . GLY A 1 376 ? 13.757 -16.793 -12.031 1.00 93.38 376 GLY A C 1
ATOM 2760 O O . GLY A 1 376 ? 13.976 -17.851 -12.620 1.00 93.38 376 GLY A O 1
ATOM 2761 N N . SER A 1 377 ? 13.564 -15.644 -12.683 1.00 93.75 377 SER A N 1
ATOM 2762 C CA . SER A 1 377 ? 13.522 -15.507 -14.137 1.00 93.75 377 SER A CA 1
ATOM 2763 C C . SER A 1 377 ? 14.350 -14.319 -14.619 1.00 93.75 377 SER A C 1
ATOM 2765 O O . SER A 1 377 ? 14.604 -13.358 -13.886 1.00 93.75 377 SER A O 1
ATOM 2767 N N . ARG A 1 378 ? 14.759 -14.396 -15.891 1.00 96.25 378 ARG A N 1
ATOM 2768 C CA . ARG A 1 378 ? 15.288 -13.258 -16.639 1.00 96.25 378 ARG A CA 1
ATOM 2769 C C . ARG A 1 378 ? 14.167 -12.630 -17.449 1.00 96.25 378 ARG A C 1
ATOM 2771 O O . ARG A 1 378 ? 13.545 -13.322 -18.252 1.00 96.25 378 ARG A O 1
ATOM 2778 N N . GLU A 1 379 ? 13.960 -11.329 -17.290 1.00 95.88 379 GLU A N 1
ATOM 2779 C CA . GLU A 1 379 ? 12.928 -10.589 -18.018 1.00 95.88 379 GLU A CA 1
ATOM 2780 C C . GLU A 1 379 ? 13.442 -9.234 -18.504 1.00 95.88 379 GLU A C 1
ATOM 2782 O O . GLU A 1 379 ? 14.366 -8.644 -17.942 1.00 95.88 379 GLU A O 1
ATOM 2787 N N . THR A 1 380 ? 12.846 -8.743 -19.587 1.00 97.19 380 THR A N 1
ATOM 2788 C CA . THR A 1 380 ? 13.041 -7.374 -20.064 1.00 97.19 380 THR A CA 1
ATOM 2789 C C . THR A 1 380 ? 11.685 -6.698 -20.150 1.00 97.19 380 THR A C 1
ATOM 2791 O O . THR A 1 380 ? 10.786 -7.214 -20.809 1.00 97.19 380 THR A O 1
ATOM 2794 N N . LEU A 1 381 ? 11.553 -5.562 -19.475 1.00 97.25 381 LEU A N 1
ATOM 2795 C CA . LEU A 1 381 ? 10.400 -4.678 -19.550 1.00 97.25 381 LEU A CA 1
ATOM 2796 C C . LEU A 1 381 ? 10.817 -3.448 -20.352 1.00 97.25 381 LEU A C 1
ATOM 2798 O O . LEU A 1 381 ? 11.825 -2.817 -20.041 1.00 97.25 381 LEU A O 1
ATOM 2802 N N . ASP A 1 382 ? 10.070 -3.128 -21.400 1.00 96.75 382 ASP A N 1
ATOM 2803 C CA . ASP A 1 382 ? 10.381 -2.018 -22.296 1.00 96.75 382 ASP A CA 1
ATOM 2804 C C . ASP A 1 382 ? 9.128 -1.181 -22.541 1.00 96.75 382 ASP A C 1
ATOM 2806 O O . ASP A 1 382 ? 8.033 -1.719 -22.717 1.00 96.75 382 ASP A O 1
ATOM 2810 N N . GLY A 1 383 ? 9.288 0.141 -22.546 1.00 94.44 383 GLY A N 1
ATOM 2811 C CA . GLY A 1 383 ? 8.219 1.063 -22.911 1.00 94.44 383 GLY A CA 1
ATOM 2812 C C . GLY A 1 383 ? 7.065 1.161 -21.909 1.00 94.44 383 GLY A C 1
ATOM 2813 O O . GLY A 1 383 ? 5.957 1.504 -22.328 1.00 94.44 383 GLY A O 1
ATOM 2814 N N . LEU A 1 384 ? 7.285 0.889 -20.615 1.00 94.69 384 LEU A N 1
ATOM 2815 C CA . LEU A 1 384 ? 6.273 1.110 -19.573 1.00 94.69 384 LEU A CA 1
ATOM 2816 C C . LEU A 1 384 ? 6.039 2.615 -19.407 1.00 94.69 384 LEU A C 1
ATOM 2818 O O . LEU A 1 384 ? 6.994 3.365 -19.252 1.00 94.69 384 LEU A O 1
ATOM 2822 N N . LYS A 1 385 ? 4.797 3.100 -19.452 1.00 89.12 385 LYS A N 1
ATOM 2823 C CA . LYS A 1 385 ? 4.502 4.547 -19.350 1.00 89.12 385 LYS A CA 1
ATOM 2824 C C . LYS A 1 385 ? 3.288 4.798 -18.467 1.00 89.12 385 LYS A C 1
ATOM 2826 O O . LYS A 1 385 ? 2.431 3.922 -18.330 1.00 89.12 385 LYS A O 1
ATOM 2831 N N . ALA A 1 386 ? 3.182 6.008 -17.933 1.00 85.75 386 ALA A N 1
ATOM 2832 C CA . ALA A 1 386 ? 1.910 6.532 -17.447 1.00 85.75 386 ALA A CA 1
ATOM 2833 C C . ALA A 1 386 ? 0.910 6.704 -18.610 1.00 85.75 386 ALA A C 1
ATOM 2835 O O . ALA A 1 386 ? 1.279 6.656 -19.788 1.00 85.75 386 ALA A O 1
ATOM 2836 N N . GLY A 1 387 ? -0.359 6.928 -18.280 1.00 84.00 387 GLY A N 1
ATOM 2837 C CA . GLY A 1 387 ? -1.395 7.182 -19.274 1.00 84.00 387 GLY A CA 1
ATOM 2838 C C . GLY A 1 387 ? -1.856 5.932 -20.034 1.00 84.00 387 GLY A C 1
ATOM 2839 O O . GLY A 1 387 ? -1.867 4.830 -19.488 1.00 84.00 387 GLY A O 1
ATOM 2840 N N . LEU A 1 388 ? -2.309 6.102 -21.282 1.00 87.19 388 LEU A N 1
ATOM 2841 C CA . LEU A 1 388 ? -2.900 5.008 -22.059 1.00 87.19 388 LEU A CA 1
ATOM 2842 C C . LEU A 1 388 ? -1.861 3.929 -22.393 1.00 87.19 388 LEU A C 1
ATOM 2844 O O . LEU A 1 388 ? -0.876 4.186 -23.084 1.00 87.19 388 LEU A O 1
ATOM 2848 N N . GLN A 1 389 ? -2.158 2.702 -21.982 1.00 89.75 389 GLN A N 1
ATOM 2849 C CA . GLN A 1 389 ? -1.416 1.489 -22.284 1.00 89.75 389 GLN A CA 1
ATOM 2850 C C . GLN A 1 389 ? -2.262 0.536 -23.122 1.00 89.75 389 GLN A C 1
ATOM 2852 O O . GLN A 1 389 ? -3.385 0.174 -22.755 1.00 89.75 389 GLN A O 1
ATOM 2857 N N . ASN A 1 390 ? -1.697 0.104 -24.246 1.00 92.12 390 ASN A N 1
ATOM 2858 C CA . ASN A 1 390 ? -2.305 -0.887 -25.120 1.00 92.12 390 ASN A CA 1
ATOM 2859 C C . ASN A 1 390 ? -1.211 -1.749 -25.751 1.00 92.12 390 ASN A C 1
ATOM 2861 O O . ASN A 1 390 ? -0.535 -1.333 -26.691 1.00 92.12 390 ASN A O 1
ATOM 2865 N N . GLY A 1 391 ? -1.000 -2.936 -25.196 1.00 93.62 391 GLY A N 1
ATOM 2866 C CA . GLY A 1 391 ? 0.055 -3.824 -25.641 1.00 93.62 391 GLY A CA 1
ATOM 2867 C C . GLY A 1 391 ? 0.346 -4.961 -24.676 1.00 93.62 391 GLY A C 1
ATOM 2868 O O . GLY A 1 391 ? -0.069 -4.983 -23.515 1.00 93.62 391 GLY A O 1
ATOM 2869 N N . LYS A 1 392 ? 1.094 -5.931 -25.191 1.00 95.06 392 LYS A N 1
ATOM 2870 C CA . LYS A 1 392 ? 1.681 -6.996 -24.389 1.00 95.06 392 LYS A CA 1
ATOM 2871 C C . LYS A 1 392 ? 2.922 -6.447 -23.688 1.00 95.06 392 LYS A C 1
ATOM 2873 O O . LYS A 1 392 ? 3.854 -6.023 -24.362 1.00 95.06 392 LYS A O 1
ATOM 2878 N N . ILE A 1 393 ? 2.918 -6.475 -22.360 1.00 94.81 393 ILE A N 1
ATOM 2879 C CA . ILE A 1 393 ? 4.059 -6.076 -21.528 1.00 94.81 393 ILE A CA 1
ATOM 2880 C C . ILE A 1 393 ? 5.029 -7.250 -21.381 1.00 94.81 393 ILE A C 1
ATOM 2882 O O . ILE A 1 393 ? 6.237 -7.097 -21.513 1.00 94.81 393 ILE A O 1
ATOM 2886 N N . SER A 1 394 ? 4.484 -8.444 -21.152 1.00 93.31 394 SER A N 1
ATOM 2887 C CA . SER A 1 394 ? 5.225 -9.703 -21.083 1.00 93.31 394 SER A CA 1
ATOM 2888 C C . SER A 1 394 ? 4.292 -10.879 -21.389 1.00 93.31 394 SER A C 1
ATOM 2890 O O . SER A 1 394 ? 3.103 -10.693 -21.653 1.00 93.31 394 SER A O 1
ATOM 2892 N N . ASP A 1 395 ? 4.788 -12.116 -21.325 1.00 90.12 395 ASP A N 1
ATOM 2893 C CA . ASP A 1 395 ? 3.925 -13.310 -21.368 1.00 90.12 395 ASP A CA 1
ATOM 2894 C C . ASP A 1 395 ? 2.926 -13.373 -20.199 1.00 90.12 395 ASP A C 1
ATOM 2896 O O . ASP A 1 395 ? 1.921 -14.079 -20.280 1.00 90.12 395 ASP A O 1
ATOM 2900 N N . ARG A 1 396 ? 3.180 -12.607 -19.133 1.00 91.69 396 ARG A N 1
ATOM 2901 C CA . ARG A 1 396 ? 2.393 -12.592 -17.898 1.00 91.69 396 ARG A CA 1
ATOM 2902 C C . ARG A 1 396 ? 1.357 -11.476 -17.854 1.00 91.69 396 ARG A C 1
ATOM 2904 O O . ARG A 1 396 ? 0.408 -11.559 -17.076 1.00 91.69 396 ARG A O 1
ATOM 2911 N N . LEU A 1 397 ? 1.529 -10.441 -18.678 1.00 95.31 397 LEU A N 1
ATOM 2912 C CA . LEU A 1 397 ? 0.689 -9.252 -18.657 1.00 95.31 397 LEU A CA 1
ATOM 2913 C C . LEU A 1 397 ? 0.475 -8.671 -20.054 1.00 95.31 397 LEU A C 1
ATOM 2915 O O . LEU A 1 397 ? 1.412 -8.281 -20.749 1.00 95.31 397 LEU A O 1
ATOM 2919 N N . THR A 1 398 ? -0.791 -8.531 -20.425 1.00 96.25 398 THR A N 1
ATOM 2920 C CA . THR A 1 398 ? -1.251 -7.724 -21.556 1.00 96.25 398 THR A CA 1
ATOM 2921 C C . THR A 1 398 ? -2.205 -6.656 -21.044 1.00 96.25 398 THR A C 1
ATOM 2923 O O . THR A 1 398 ? -3.137 -6.963 -20.303 1.00 96.25 398 THR A O 1
ATOM 2926 N N . LEU A 1 399 ? -1.991 -5.410 -21.452 1.00 95.31 399 LEU A N 1
ATOM 2927 C CA . LEU A 1 399 ? -2.884 -4.289 -21.178 1.00 95.31 399 LEU A CA 1
ATOM 2928 C C . LEU A 1 399 ? -3.658 -3.953 -22.455 1.00 95.31 399 LEU A C 1
ATOM 2930 O O . LEU A 1 399 ? -3.062 -3.843 -23.524 1.00 95.31 399 LEU A O 1
ATOM 2934 N N . LYS A 1 400 ? -4.977 -3.798 -22.358 1.00 94.31 400 LYS A N 1
ATOM 2935 C CA . LYS A 1 400 ? -5.853 -3.376 -23.457 1.00 94.31 400 LYS A CA 1
ATOM 2936 C C . LYS A 1 400 ? -6.622 -2.139 -23.032 1.00 94.31 400 LYS A C 1
ATOM 2938 O O . LYS A 1 400 ? -7.450 -2.219 -22.130 1.00 94.31 400 LYS A O 1
ATOM 2943 N N . ASP A 1 401 ? -6.340 -1.009 -23.669 1.00 90.62 401 ASP A N 1
ATOM 2944 C CA . ASP A 1 401 ? -7.034 0.259 -23.421 1.00 90.62 401 ASP A CA 1
ATOM 2945 C C . ASP A 1 401 ? -7.045 0.674 -21.936 1.00 90.62 401 ASP A C 1
ATOM 2947 O O . ASP A 1 401 ? -8.037 1.182 -21.403 1.00 90.62 401 ASP A O 1
ATOM 2951 N N . VAL A 1 402 ? -5.931 0.428 -21.243 1.00 90.81 402 VAL A N 1
ATOM 2952 C CA . VAL A 1 402 ? -5.778 0.716 -19.815 1.00 90.81 402 VAL A CA 1
ATOM 2953 C C . VAL A 1 402 ? -5.215 2.120 -19.649 1.00 90.81 402 VAL A C 1
ATOM 2955 O O . VAL A 1 402 ? -4.077 2.377 -20.019 1.00 90.81 402 VAL A O 1
ATOM 2958 N N . GLN A 1 403 ? -5.997 3.038 -19.086 1.00 88.25 403 GLN A N 1
ATOM 2959 C CA . GLN A 1 403 ? -5.528 4.383 -18.759 1.00 88.25 403 GLN A CA 1
ATOM 2960 C C . GLN A 1 403 ? -4.902 4.374 -17.360 1.00 88.25 403 GLN A C 1
ATOM 2962 O O . GLN A 1 403 ? -5.613 4.475 -16.362 1.00 88.25 403 GLN A O 1
ATOM 2967 N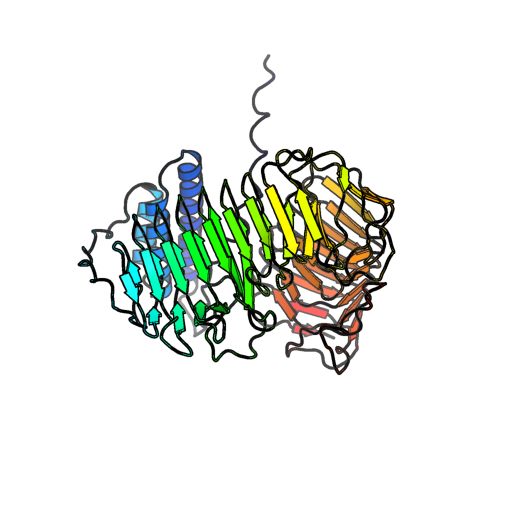 N . LEU A 1 404 ? -3.580 4.233 -17.288 1.00 87.88 404 LEU A N 1
ATOM 2968 C CA . LEU A 1 404 ? -2.846 4.282 -16.029 1.00 87.88 404 LEU A CA 1
ATOM 2969 C C . LEU A 1 404 ? -2.794 5.701 -15.460 1.00 87.88 404 LEU A C 1
ATOM 2971 O O . LEU A 1 404 ? -2.833 6.691 -16.202 1.00 87.88 404 LEU A O 1
ATOM 2975 N N . GLY A 1 405 ? -2.680 5.772 -14.134 1.00 84.25 405 GLY A N 1
ATOM 2976 C CA . GLY A 1 405 ? -2.467 7.020 -13.419 1.00 84.25 405 GLY A CA 1
ATOM 2977 C C . GLY A 1 405 ? -1.127 7.673 -13.776 1.00 84.25 405 GLY A C 1
ATOM 2978 O O . GLY A 1 405 ? -0.316 7.121 -14.526 1.00 84.25 405 GLY A O 1
ATOM 2979 N N . PRO A 1 406 ? -0.869 8.865 -13.232 1.00 79.75 406 PRO A N 1
ATOM 2980 C CA . PRO A 1 406 ? 0.365 9.578 -13.504 1.00 79.75 406 PRO A CA 1
ATOM 2981 C C . PRO A 1 406 ? 1.567 8.992 -12.758 1.00 79.75 406 PRO A C 1
ATOM 2983 O O . PRO A 1 406 ? 2.684 9.248 -13.171 1.00 79.75 406 PRO A O 1
ATOM 2986 N N . ILE A 1 407 ? 1.338 8.232 -11.682 1.00 84.38 407 ILE A N 1
ATOM 2987 C CA . ILE A 1 407 ? 2.300 7.458 -10.885 1.00 84.38 407 ILE A CA 1
ATOM 2988 C C . ILE A 1 407 ? 1.761 6.026 -10.903 1.00 84.38 407 ILE A C 1
ATOM 2990 O O . ILE A 1 407 ? 0.752 5.765 -10.252 1.00 84.38 407 ILE A O 1
ATOM 2994 N N . ALA A 1 408 ? 2.332 5.142 -11.723 1.00 86.88 408 ALA A N 1
ATOM 2995 C CA . ALA A 1 408 ? 1.610 3.941 -12.154 1.00 86.88 408 ALA A CA 1
ATOM 2996 C C . ALA A 1 408 ? 2.370 2.617 -12.116 1.00 86.88 408 ALA A C 1
ATOM 2998 O O . ALA A 1 408 ? 1.722 1.577 -12.199 1.00 86.88 408 ALA A O 1
ATOM 2999 N N . TRP A 1 409 ? 3.696 2.622 -12.035 1.00 93.12 409 TRP A N 1
ATOM 3000 C CA . TRP A 1 409 ? 4.501 1.412 -12.172 1.00 93.12 409 TRP A CA 1
ATOM 3001 C C . TRP A 1 409 ? 5.400 1.222 -10.960 1.00 93.12 409 TRP A C 1
ATOM 3003 O O . TRP A 1 409 ? 6.364 1.966 -10.760 1.00 93.12 409 TRP A O 1
ATOM 3013 N N . GLN A 1 410 ? 5.101 0.171 -10.205 1.00 94.56 410 GLN A N 1
ATOM 3014 C CA . GLN A 1 410 ? 5.950 -0.342 -9.140 1.00 94.56 410 GLN A CA 1
ATOM 3015 C C . GLN A 1 410 ? 6.536 -1.677 -9.582 1.00 94.56 410 GLN A C 1
ATOM 3017 O O . GLN A 1 410 ? 5.810 -2.581 -9.995 1.00 94.56 410 GLN A O 1
ATOM 3022 N N . ILE A 1 411 ? 7.856 -1.804 -9.543 1.00 97.06 411 ILE A N 1
ATOM 3023 C CA . ILE A 1 411 ? 8.549 -2.986 -10.045 1.00 97.06 411 ILE A CA 1
ATOM 3024 C C . ILE A 1 411 ? 9.304 -3.646 -8.903 1.00 97.06 411 ILE A C 1
ATOM 3026 O O . ILE A 1 411 ? 10.126 -3.020 -8.238 1.00 97.06 411 ILE A O 1
ATOM 3030 N N . TYR A 1 412 ? 9.056 -4.936 -8.705 1.00 96.38 412 TYR A N 1
ATOM 3031 C CA . TYR A 1 412 ? 9.647 -5.684 -7.607 1.00 96.38 412 TYR A CA 1
ATOM 3032 C C . TYR A 1 412 ? 10.455 -6.877 -8.102 1.00 96.38 412 TYR A C 1
ATOM 3034 O O . TYR A 1 412 ? 10.035 -7.613 -8.998 1.00 96.38 412 TYR A O 1
ATOM 3042 N N . ALA A 1 413 ? 11.619 -7.087 -7.497 1.00 96.75 413 ALA A N 1
ATOM 3043 C CA . ALA A 1 413 ? 12.515 -8.188 -7.820 1.00 96.75 413 ALA A CA 1
ATOM 3044 C C . ALA A 1 413 ? 12.714 -9.099 -6.598 1.00 96.75 413 ALA A C 1
ATOM 3046 O O . ALA A 1 413 ? 13.252 -8.690 -5.567 1.00 96.75 413 ALA A O 1
ATOM 3047 N N . GLY A 1 414 ? 12.244 -10.340 -6.733 1.00 94.88 414 GLY A N 1
ATOM 3048 C CA . GLY A 1 414 ? 12.424 -11.444 -5.792 1.00 94.88 414 GLY A CA 1
ATOM 3049 C C . GLY A 1 414 ? 13.647 -12.304 -6.122 1.00 94.88 414 GLY A C 1
ATOM 3050 O O . GLY A 1 414 ? 14.432 -11.971 -7.009 1.00 94.88 414 GLY A O 1
ATOM 3051 N N . ASP A 1 415 ? 13.836 -13.392 -5.366 1.00 94.94 415 ASP A N 1
ATOM 3052 C CA . ASP A 1 415 ? 15.056 -14.217 -5.389 1.00 94.94 415 ASP A CA 1
ATOM 3053 C C . ASP A 1 415 ? 15.494 -14.582 -6.819 1.00 94.94 415 ASP A C 1
ATOM 3055 O O . ASP A 1 415 ? 14.693 -15.065 -7.624 1.00 94.94 415 ASP A O 1
ATOM 3059 N N . ASN A 1 416 ? 16.782 -14.392 -7.119 1.00 96.06 416 ASN A N 1
ATOM 3060 C CA . ASN A 1 416 ? 17.419 -14.724 -8.399 1.00 96.06 416 ASN A CA 1
ATOM 3061 C C . ASN A 1 416 ? 16.781 -14.070 -9.643 1.00 96.06 416 ASN A C 1
ATOM 3063 O O . ASN A 1 416 ? 16.936 -14.585 -10.752 1.00 96.06 416 ASN A O 1
ATOM 3067 N N . ALA A 1 417 ? 16.045 -12.966 -9.491 1.00 97.25 417 ALA A N 1
ATOM 3068 C CA . ALA A 1 417 ? 15.556 -12.204 -10.636 1.00 97.25 417 ALA A CA 1
ATOM 3069 C C . ALA A 1 417 ? 16.722 -11.582 -11.428 1.00 97.25 417 ALA A C 1
ATOM 3071 O O . ALA A 1 417 ? 17.679 -11.079 -10.845 1.00 97.25 417 ALA A O 1
ATOM 3072 N N . ASP A 1 418 ? 16.626 -11.571 -12.756 1.00 97.75 418 ASP A N 1
ATOM 3073 C CA . ASP A 1 418 ? 17.557 -10.868 -13.650 1.00 97.75 418 ASP A CA 1
ATOM 3074 C C . ASP A 1 418 ? 16.749 -9.976 -14.599 1.00 97.75 418 ASP A C 1
ATOM 3076 O O . ASP A 1 418 ? 16.342 -10.378 -15.689 1.00 97.75 418 ASP A O 1
ATOM 3080 N N . LEU A 1 419 ? 16.438 -8.772 -14.135 1.00 98.06 419 LEU A N 1
ATOM 3081 C CA . LEU A 1 419 ? 15.504 -7.860 -14.775 1.00 98.06 419 LEU A CA 1
ATOM 3082 C C . LEU A 1 419 ? 16.243 -6.726 -15.481 1.00 98.06 419 LEU A C 1
ATOM 3084 O O . LEU A 1 419 ? 17.144 -6.102 -14.926 1.00 98.06 419 LEU A O 1
ATOM 3088 N N . THR A 1 420 ? 15.825 -6.425 -16.705 1.00 98.50 420 THR A N 1
ATOM 3089 C CA . THR A 1 420 ? 16.212 -5.206 -17.420 1.00 98.50 420 THR A CA 1
ATOM 3090 C C . THR A 1 420 ? 14.974 -4.362 -17.711 1.00 98.50 420 THR A C 1
ATOM 3092 O O . THR A 1 420 ? 13.987 -4.885 -18.215 1.00 98.50 420 THR A O 1
ATOM 3095 N N . ILE A 1 421 ? 15.015 -3.070 -17.408 1.00 98.50 421 ILE A N 1
ATOM 3096 C CA . ILE A 1 421 ? 13.944 -2.098 -17.640 1.00 98.50 421 ILE A CA 1
ATOM 3097 C C . ILE A 1 421 ? 14.482 -1.031 -18.593 1.00 98.50 421 ILE A C 1
ATOM 3099 O O . ILE A 1 421 ? 15.537 -0.456 -18.326 1.00 98.50 421 ILE A O 1
ATOM 3103 N N . LYS A 1 422 ? 13.787 -0.773 -19.703 1.00 98.00 422 LYS A N 1
ATOM 3104 C CA . LYS A 1 422 ? 14.216 0.194 -20.725 1.00 98.00 422 LYS A CA 1
ATOM 3105 C C . LYS A 1 422 ? 13.098 1.146 -21.119 1.00 98.00 422 LYS A C 1
ATOM 3107 O O . LYS A 1 422 ? 11.928 0.768 -21.077 1.00 98.00 422 LYS A O 1
ATOM 3112 N N . ASN A 1 423 ? 13.460 2.367 -21.516 1.00 96.75 423 ASN A N 1
ATOM 3113 C CA . ASN A 1 423 ? 12.551 3.352 -22.121 1.00 96.75 423 ASN A CA 1
ATOM 3114 C C . ASN A 1 423 ? 11.237 3.537 -21.343 1.00 96.75 423 ASN A C 1
ATOM 3116 O O . ASN A 1 423 ? 10.162 3.643 -21.940 1.00 96.75 423 ASN A O 1
ATOM 3120 N N . SER A 1 424 ? 11.317 3.493 -20.013 1.00 96.19 424 SER A N 1
ATOM 3121 C CA . SER A 1 424 ? 10.152 3.349 -19.142 1.00 96.19 424 SER A CA 1
ATOM 3122 C C . SER A 1 424 ? 9.996 4.523 -18.181 1.00 96.19 424 SER A C 1
ATOM 3124 O O . SER A 1 424 ? 10.961 5.209 -17.861 1.00 96.19 424 SER A O 1
ATOM 3126 N N . THR A 1 425 ? 8.784 4.728 -17.678 1.00 93.69 425 THR A N 1
ATOM 3127 C CA . THR A 1 425 ? 8.460 5.664 -16.602 1.00 93.69 425 THR A CA 1
ATOM 3128 C C . THR A 1 425 ? 7.991 4.876 -15.382 1.00 93.69 425 THR A C 1
ATOM 3130 O O . THR A 1 425 ? 6.924 4.264 -15.422 1.00 93.69 425 THR A O 1
ATOM 3133 N N . ILE A 1 426 ? 8.794 4.873 -14.317 1.00 93.88 426 ILE A N 1
ATOM 3134 C CA . ILE A 1 426 ? 8.631 4.007 -13.137 1.00 93.88 426 ILE A CA 1
ATOM 3135 C C . ILE A 1 426 ? 8.649 4.858 -11.871 1.00 93.88 426 ILE A C 1
ATOM 3137 O O . ILE A 1 426 ? 9.452 5.781 -11.781 1.00 93.88 426 ILE A O 1
ATOM 3141 N N . ASN A 1 427 ? 7.799 4.551 -10.890 1.00 90.06 427 ASN A N 1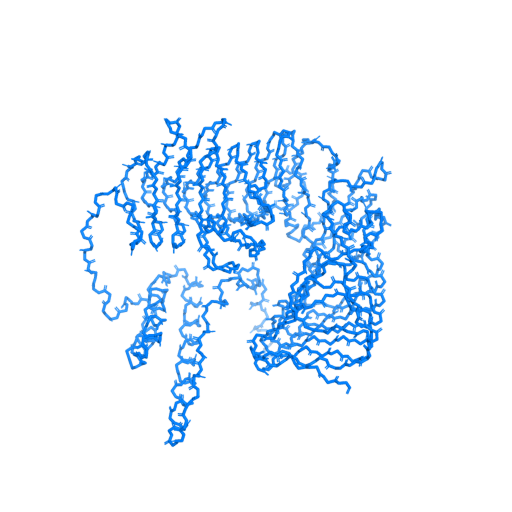
ATOM 3142 C CA . ASN A 1 427 ? 7.779 5.273 -9.613 1.00 90.06 427 ASN A CA 1
ATOM 3143 C C . ASN A 1 427 ? 8.344 4.483 -8.435 1.00 90.06 427 ASN A C 1
ATOM 3145 O O . ASN A 1 427 ? 8.598 5.055 -7.381 1.00 90.06 427 ASN A O 1
ATOM 3149 N N . GLU A 1 428 ? 8.543 3.180 -8.580 1.00 92.88 428 GLU A N 1
ATOM 3150 C CA . GLU A 1 428 ? 9.129 2.385 -7.510 1.00 92.88 428 GLU A CA 1
ATOM 3151 C C . GLU A 1 428 ? 9.891 1.195 -8.067 1.00 92.88 428 GLU A C 1
ATOM 3153 O O . GLU A 1 428 ? 9.417 0.512 -8.978 1.00 92.88 428 GLU A O 1
ATOM 3158 N N . ILE A 1 429 ? 11.071 0.949 -7.502 1.00 96.38 429 ILE A N 1
ATOM 3159 C CA . ILE A 1 429 ? 11.834 -0.274 -7.736 1.00 96.38 429 ILE A CA 1
ATOM 3160 C C . ILE A 1 429 ? 12.284 -0.814 -6.385 1.00 96.38 429 ILE A C 1
ATOM 3162 O O . ILE A 1 429 ? 13.148 -0.221 -5.742 1.00 96.38 429 ILE A O 1
ATOM 3166 N N . GLY A 1 430 ? 11.727 -1.952 -5.977 1.00 95.00 430 GLY A N 1
ATOM 3167 C CA . GLY A 1 430 ? 12.113 -2.645 -4.749 1.00 95.00 430 GLY A CA 1
ATOM 3168 C C . GLY A 1 430 ? 12.743 -4.005 -5.037 1.00 95.00 430 GLY A C 1
ATOM 3169 O O . GLY A 1 430 ? 12.126 -4.875 -5.654 1.00 95.00 430 GLY A O 1
ATOM 3170 N N . ILE A 1 431 ? 13.975 -4.215 -4.585 1.00 95.75 431 ILE A N 1
ATOM 3171 C CA . ILE A 1 431 ? 14.679 -5.493 -4.707 1.00 95.75 431 ILE A CA 1
ATOM 3172 C C . ILE A 1 431 ? 14.774 -6.131 -3.325 1.00 95.75 431 ILE A C 1
ATOM 3174 O O . ILE A 1 431 ? 15.577 -5.722 -2.487 1.00 95.75 431 ILE A O 1
ATOM 3178 N N . PHE A 1 432 ? 13.947 -7.149 -3.103 1.00 91.31 432 PHE A N 1
ATOM 3179 C CA . PHE A 1 432 ? 13.844 -7.865 -1.825 1.00 91.31 432 PHE A CA 1
ATOM 3180 C C . PHE A 1 432 ? 14.354 -9.307 -1.920 1.00 91.31 432 PHE A C 1
ATOM 3182 O O . PHE A 1 432 ? 14.387 -10.023 -0.922 1.00 91.31 432 PHE A O 1
ATOM 3189 N N . GLY A 1 433 ? 14.728 -9.744 -3.123 1.00 91.38 433 GLY A N 1
ATOM 3190 C CA . GLY A 1 433 ? 15.251 -11.073 -3.390 1.00 91.38 433 GLY A CA 1
ATOM 3191 C C . GLY A 1 433 ? 16.763 -11.180 -3.313 1.00 91.38 433 GLY A C 1
ATOM 3192 O O . GLY A 1 433 ? 17.485 -10.305 -3.795 1.00 91.38 433 GLY A O 1
ATOM 3193 N N . ARG A 1 434 ? 17.254 -12.301 -2.786 1.00 94.06 434 ARG A N 1
ATOM 3194 C CA . ARG A 1 434 ? 18.682 -12.633 -2.805 1.00 94.06 434 ARG A CA 1
ATOM 3195 C C . ARG A 1 434 ? 19.192 -12.781 -4.230 1.00 94.06 434 ARG A C 1
ATOM 3197 O O . ARG A 1 434 ? 18.502 -13.342 -5.083 1.00 94.06 434 ARG A O 1
ATOM 3204 N N . ASP A 1 435 ? 20.399 -12.271 -4.462 1.00 95.44 435 ASP A N 1
ATOM 3205 C CA . ASP A 1 435 ? 21.108 -12.319 -5.749 1.00 95.44 435 ASP A CA 1
ATOM 3206 C C . ASP A 1 435 ? 20.317 -11.739 -6.940 1.00 95.44 435 ASP A C 1
ATOM 3208 O O . ASP A 1 435 ? 20.642 -11.990 -8.105 1.00 95.44 435 ASP A O 1
ATOM 3212 N N . ALA A 1 436 ? 19.276 -10.951 -6.657 1.00 97.56 436 ALA A N 1
ATOM 3213 C CA . ALA A 1 436 ? 18.430 -10.329 -7.659 1.00 97.56 436 ALA A CA 1
ATOM 3214 C C . ALA A 1 436 ? 19.117 -9.107 -8.279 1.00 97.56 436 ALA A C 1
ATOM 3216 O O . ALA A 1 436 ? 19.672 -8.253 -7.586 1.00 97.56 436 ALA A O 1
ATOM 3217 N N . LYS A 1 437 ? 19.068 -9.007 -9.604 1.00 98.19 437 LYS A N 1
ATOM 3218 C CA . LYS A 1 437 ? 19.752 -7.977 -10.388 1.00 98.19 437 LYS A CA 1
ATOM 3219 C C . LYS A 1 437 ? 18.730 -7.226 -11.214 1.00 98.19 437 LYS A C 1
ATOM 3221 O O . LYS A 1 437 ? 18.045 -7.828 -12.036 1.00 98.19 437 LYS A O 1
ATOM 3226 N N . VAL A 1 438 ? 18.658 -5.915 -11.028 1.00 98.69 438 VAL A N 1
ATOM 3227 C CA . VAL A 1 438 ? 17.817 -5.027 -11.830 1.00 98.69 438 VAL A CA 1
ATOM 3228 C C . VAL A 1 438 ? 18.710 -4.025 -12.546 1.00 98.69 438 VAL A C 1
ATOM 3230 O O . VAL A 1 438 ? 19.547 -3.377 -11.923 1.00 98.69 438 VAL A O 1
ATOM 3233 N N . ARG A 1 439 ? 18.535 -3.904 -13.861 1.00 98.62 439 ARG A N 1
ATOM 3234 C CA . ARG A 1 439 ? 19.197 -2.905 -14.705 1.00 98.62 439 ARG A CA 1
ATOM 3235 C C . ARG A 1 439 ? 18.154 -1.970 -15.285 1.00 98.62 439 ARG A C 1
ATOM 3237 O O . ARG A 1 439 ? 17.161 -2.449 -15.819 1.00 98.62 439 ARG A O 1
ATOM 3244 N N . VAL A 1 440 ? 18.382 -0.669 -15.205 1.00 98.56 440 VAL A N 1
ATOM 3245 C CA . VAL A 1 440 ? 17.486 0.364 -15.729 1.00 98.56 440 VAL A CA 1
ATOM 3246 C C . VAL A 1 440 ? 18.252 1.220 -16.725 1.00 98.56 440 VAL A C 1
ATOM 3248 O O . VAL A 1 440 ? 19.333 1.710 -16.409 1.00 98.56 440 VAL A O 1
ATOM 3251 N N . GLU A 1 441 ? 17.699 1.408 -17.917 1.00 98.06 441 GLU A N 1
ATOM 3252 C CA . GLU A 1 441 ? 18.327 2.165 -19.003 1.00 98.06 441 GLU A CA 1
ATOM 3253 C C . GLU A 1 441 ? 17.315 3.131 -19.636 1.00 98.06 441 GLU A C 1
ATOM 3255 O O . GLU A 1 441 ? 16.147 2.777 -19.826 1.00 98.06 441 GLU A O 1
ATOM 3260 N N . HIS A 1 442 ? 17.752 4.345 -19.985 1.00 96.94 442 HIS A N 1
ATOM 3261 C CA . HIS A 1 442 ? 16.962 5.315 -20.764 1.00 96.94 442 HIS A CA 1
ATOM 3262 C C . HIS A 1 442 ? 15.551 5.564 -20.214 1.00 96.94 442 HIS A C 1
ATOM 3264 O O . HIS A 1 442 ? 14.581 5.646 -20.965 1.00 96.94 442 HIS A O 1
ATOM 3270 N N . SER A 1 443 ? 15.418 5.615 -18.891 1.00 96.75 443 SER A N 1
ATOM 3271 C CA . SER A 1 443 ? 14.123 5.646 -18.213 1.00 96.75 443 SER A CA 1
ATOM 3272 C C . SER A 1 443 ? 13.948 6.917 -17.385 1.00 96.75 443 SER A C 1
ATOM 3274 O O . SER A 1 443 ? 14.912 7.603 -17.052 1.00 96.75 443 SER A O 1
ATOM 3276 N N . VAL A 1 444 ? 12.700 7.223 -17.045 1.00 94.25 444 VAL A N 1
ATOM 3277 C CA . VAL A 1 444 ? 12.329 8.264 -16.087 1.00 94.25 444 VAL A CA 1
ATOM 3278 C C . VAL A 1 444 ? 11.892 7.574 -14.799 1.00 94.25 444 VAL A C 1
ATOM 3280 O O . VAL A 1 444 ? 10.868 6.892 -14.765 1.00 94.25 444 VAL A O 1
ATOM 3283 N N . LEU A 1 445 ? 12.665 7.735 -13.732 1.00 93.06 445 LEU A N 1
ATOM 3284 C CA . LEU A 1 445 ? 12.306 7.260 -12.400 1.00 93.06 445 LEU A CA 1
ATOM 3285 C C . LEU A 1 445 ? 11.593 8.406 -11.673 1.00 93.06 445 LEU A C 1
ATOM 3287 O O . LEU A 1 445 ? 12.242 9.271 -11.091 1.00 93.06 445 LEU A O 1
ATOM 3291 N N . GLN A 1 446 ? 10.263 8.462 -11.774 1.00 87.50 446 GLN A N 1
ATOM 3292 C CA . GLN A 1 446 ? 9.447 9.575 -11.284 1.00 87.50 446 GLN A CA 1
ATOM 3293 C C . GLN A 1 446 ? 9.148 9.465 -9.788 1.00 87.50 446 GLN A C 1
ATOM 3295 O O . GLN A 1 446 ? 8.555 8.488 -9.345 1.00 87.50 446 GLN A O 1
ATOM 3300 N N . LEU A 1 447 ? 9.493 10.494 -9.011 1.00 80.00 447 LEU A N 1
ATOM 3301 C CA . LEU A 1 447 ? 9.221 10.546 -7.563 1.00 80.00 447 LEU A CA 1
ATOM 3302 C C . LEU A 1 447 ? 9.614 9.243 -6.850 1.00 80.00 447 LEU A C 1
ATOM 3304 O O . LEU A 1 447 ? 8.883 8.717 -6.019 1.00 80.00 447 LEU A O 1
ATOM 3308 N N . ALA A 1 448 ? 10.742 8.683 -7.278 1.00 84.00 448 ALA A N 1
ATOM 3309 C CA . ALA A 1 448 ? 10.992 7.271 -7.168 1.00 84.00 448 ALA A CA 1
ATOM 3310 C C . ALA A 1 448 ? 11.447 6.875 -5.768 1.00 84.00 448 ALA A C 1
ATOM 3312 O O . ALA A 1 448 ? 12.355 7.488 -5.197 1.00 84.00 448 ALA A O 1
ATOM 3313 N N . VAL A 1 449 ? 10.858 5.796 -5.264 1.00 86.12 449 VAL A N 1
ATOM 3314 C CA . VAL A 1 449 ? 11.390 5.019 -4.144 1.00 86.12 449 VAL A CA 1
ATOM 3315 C C . VAL A 1 449 ? 12.207 3.876 -4.739 1.00 86.12 449 VAL A C 1
ATOM 3317 O O . VAL A 1 449 ? 11.676 3.014 -5.440 1.00 86.12 449 VAL A O 1
ATOM 3320 N N . LEU A 1 450 ? 13.520 3.898 -4.520 1.00 91.19 450 LEU A N 1
ATOM 3321 C CA . LEU A 1 450 ? 14.452 2.919 -5.080 1.00 91.19 450 LEU A CA 1
ATOM 3322 C C . LEU A 1 450 ? 15.133 2.174 -3.941 1.00 91.19 450 LEU A C 1
ATOM 3324 O O . LEU A 1 450 ? 15.738 2.803 -3.078 1.00 91.19 450 LEU A O 1
ATOM 3328 N N . ALA A 1 451 ? 15.053 0.848 -3.933 1.00 89.44 451 ALA A N 1
ATOM 3329 C CA . ALA A 1 451 ? 15.567 0.056 -2.828 1.00 89.44 451 ALA A CA 1
ATOM 3330 C C . ALA A 1 451 ? 16.235 -1.241 -3.297 1.00 89.44 451 ALA A C 1
ATOM 3332 O O . ALA A 1 451 ? 15.647 -2.013 -4.055 1.00 89.44 451 ALA A O 1
ATOM 3333 N N . ALA A 1 452 ? 17.438 -1.513 -2.790 1.00 92.88 452 ALA A N 1
ATOM 3334 C CA . ALA A 1 452 ? 18.088 -2.819 -2.879 1.00 92.88 452 ALA A CA 1
ATOM 3335 C C . ALA A 1 452 ? 18.377 -3.336 -1.467 1.00 92.88 452 ALA A C 1
ATOM 3337 O O . ALA A 1 452 ? 19.277 -2.851 -0.788 1.00 92.88 452 ALA A O 1
ATOM 3338 N N . LEU A 1 453 ? 17.555 -4.271 -0.990 1.00 88.19 453 LEU A N 1
ATOM 3339 C CA . LEU A 1 453 ? 17.455 -4.589 0.438 1.00 88.19 453 LEU A CA 1
ATOM 3340 C C . LEU A 1 453 ? 17.842 -6.027 0.780 1.00 88.19 453 LEU A C 1
ATOM 3342 O O . LEU A 1 453 ? 17.772 -6.402 1.946 1.00 88.19 453 LEU A O 1
ATOM 3346 N N . ALA A 1 454 ? 18.221 -6.850 -0.195 1.00 90.81 454 ALA A N 1
ATOM 3347 C CA . ALA A 1 454 ? 18.535 -8.257 0.033 1.00 90.81 454 ALA A CA 1
ATOM 3348 C C . ALA A 1 454 ? 20.010 -8.592 -0.243 1.00 90.81 454 ALA A C 1
ATOM 3350 O O . ALA A 1 454 ? 20.634 -7.961 -1.099 1.00 90.81 454 ALA A O 1
ATOM 3351 N N . PRO A 1 455 ? 20.570 -9.622 0.419 1.00 91.31 455 PRO A N 1
ATOM 3352 C CA . PRO A 1 455 ? 21.939 -10.064 0.169 1.00 91.31 455 PRO A CA 1
ATOM 3353 C C . PRO A 1 455 ? 22.225 -10.350 -1.306 1.00 91.31 455 PRO A C 1
ATOM 3355 O O . PRO A 1 455 ? 21.452 -11.037 -1.975 1.00 91.31 455 PRO A O 1
ATOM 3358 N N . GLY A 1 456 ? 23.340 -9.817 -1.811 1.00 90.31 456 GLY A N 1
ATOM 3359 C CA . GLY A 1 456 ? 23.767 -10.004 -3.203 1.00 90.31 456 GLY A CA 1
ATOM 3360 C C . GLY A 1 456 ? 22.904 -9.276 -4.239 1.00 90.31 456 GLY A C 1
ATOM 3361 O O . GLY A 1 456 ? 23.166 -9.395 -5.438 1.00 90.31 456 GLY A O 1
ATOM 3362 N N . SER A 1 457 ? 21.889 -8.521 -3.804 1.00 96.38 457 SER A N 1
ATOM 3363 C CA . SER A 1 457 ? 21.023 -7.777 -4.712 1.00 96.38 457 SER A CA 1
ATOM 3364 C C . SER A 1 457 ? 21.701 -6.525 -5.271 1.00 96.38 457 SER A C 1
ATOM 3366 O O . SER A 1 457 ? 22.558 -5.907 -4.628 1.00 96.38 457 SER A O 1
ATOM 3368 N N . SER A 1 458 ? 21.333 -6.148 -6.497 1.00 97.44 458 SER A N 1
ATOM 3369 C CA . SER A 1 458 ? 21.894 -4.971 -7.158 1.00 97.44 458 SER A CA 1
ATOM 3370 C C . SER A 1 458 ? 20.898 -4.229 -8.039 1.00 97.44 458 SER A C 1
ATOM 3372 O O . SER A 1 458 ? 20.241 -4.855 -8.875 1.00 97.44 458 SER A O 1
ATOM 3374 N N . LEU A 1 459 ? 20.894 -2.900 -7.933 1.00 98.12 459 LEU A N 1
ATOM 3375 C CA . LEU A 1 459 ? 20.207 -1.983 -8.841 1.00 98.12 459 LEU A CA 1
ATOM 3376 C C . LEU A 1 459 ? 21.234 -1.161 -9.629 1.00 98.12 459 LEU A C 1
ATOM 3378 O O . LEU A 1 459 ? 21.940 -0.343 -9.051 1.00 98.12 459 LEU A O 1
ATOM 3382 N N . ASP A 1 460 ? 21.304 -1.354 -10.942 1.00 97.75 460 ASP A N 1
ATOM 3383 C CA . ASP A 1 460 ? 22.193 -0.597 -11.827 1.00 97.75 460 ASP A CA 1
ATOM 3384 C C . ASP A 1 460 ? 21.357 0.305 -12.755 1.00 97.75 460 ASP A C 1
ATOM 3386 O O . ASP A 1 460 ? 20.600 -0.190 -13.585 1.00 97.75 460 ASP A O 1
ATOM 3390 N N . ILE A 1 461 ? 21.487 1.627 -12.638 1.00 97.44 461 ILE A N 1
ATOM 3391 C CA . ILE A 1 461 ? 20.737 2.636 -13.404 1.00 97.44 461 ILE A CA 1
ATOM 3392 C C . ILE A 1 461 ? 21.691 3.375 -14.343 1.00 97.44 461 ILE A C 1
ATOM 3394 O O . ILE A 1 461 ? 22.763 3.822 -13.926 1.00 97.44 461 ILE A O 1
ATOM 3398 N N . ARG A 1 462 ? 21.314 3.517 -15.615 1.00 95.81 462 ARG A N 1
ATOM 3399 C CA . ARG A 1 462 ? 22.119 4.183 -16.643 1.00 95.81 462 ARG A CA 1
ATOM 3400 C C . ARG A 1 462 ? 21.299 5.117 -17.511 1.00 95.81 462 ARG A C 1
ATOM 3402 O O . ARG A 1 462 ? 20.154 4.807 -17.844 1.00 95.81 462 ARG A O 1
ATOM 3409 N N . ASP A 1 463 ? 21.916 6.230 -17.899 1.00 95.00 463 ASP A N 1
ATOM 3410 C CA . ASP A 1 463 ? 21.409 7.158 -18.916 1.00 95.00 463 ASP A CA 1
ATOM 3411 C C . ASP A 1 463 ? 19.930 7.520 -18.710 1.00 95.00 463 ASP A C 1
ATOM 3413 O O . ASP A 1 463 ? 19.132 7.494 -19.646 1.00 95.00 463 ASP A O 1
ATOM 3417 N N . SER A 1 464 ? 19.553 7.761 -17.453 1.00 95.25 464 SER A N 1
ATOM 3418 C CA . SER A 1 464 ? 18.167 7.921 -17.008 1.00 95.25 464 SER A CA 1
ATOM 3419 C C . SER A 1 464 ? 17.954 9.272 -16.325 1.00 95.25 464 SER A C 1
ATOM 3421 O O . SER A 1 464 ? 18.904 9.936 -15.908 1.00 95.25 464 SER A O 1
ATOM 3423 N N . ASP A 1 465 ? 16.695 9.677 -16.205 1.00 92.19 465 ASP A N 1
ATOM 3424 C CA . ASP A 1 465 ? 16.272 10.838 -15.426 1.00 92.19 465 ASP A CA 1
ATOM 3425 C C . ASP A 1 465 ? 15.673 10.359 -14.096 1.00 92.19 465 ASP A C 1
ATOM 3427 O O . ASP A 1 465 ? 14.633 9.698 -14.072 1.00 92.19 465 ASP A O 1
ATOM 3431 N N . VAL A 1 466 ? 16.361 10.618 -12.986 1.00 90.12 466 VAL A N 1
ATOM 3432 C CA . VAL A 1 466 ? 16.068 10.049 -11.668 1.00 90.12 466 VAL A CA 1
ATOM 3433 C C . VAL A 1 466 ? 15.548 11.128 -10.735 1.00 90.12 466 VAL A C 1
ATOM 3435 O O . VAL A 1 466 ? 16.315 11.909 -10.185 1.00 90.12 466 VAL A O 1
ATOM 3438 N N . TRP A 1 467 ? 14.243 11.133 -10.496 1.00 87.06 467 TRP A N 1
ATOM 3439 C CA . TRP A 1 467 ? 13.584 12.022 -9.545 1.00 87.06 467 TRP A CA 1
ATOM 3440 C C . TRP A 1 467 ? 13.322 11.284 -8.241 1.00 87.06 467 TRP A C 1
ATOM 3442 O O . TRP A 1 467 ? 12.199 10.860 -8.006 1.00 87.06 467 TRP A O 1
ATOM 3452 N N . ASN A 1 468 ? 14.335 11.068 -7.402 1.00 78.69 468 ASN A N 1
ATOM 3453 C CA . ASN A 1 468 ? 14.194 10.196 -6.236 1.00 78.69 468 ASN A CA 1
ATOM 3454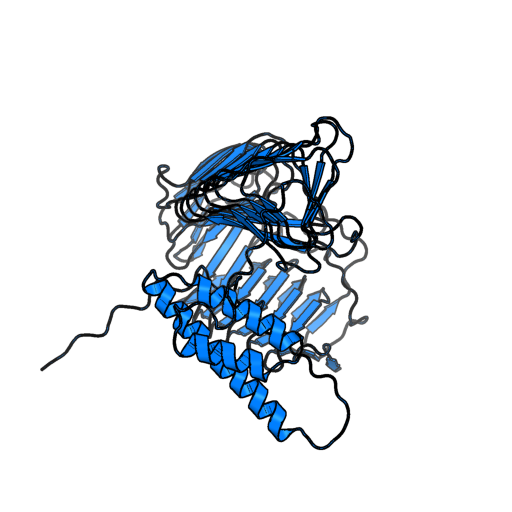 C C . ASN A 1 468 ? 13.519 10.885 -5.040 1.00 78.69 468 ASN A C 1
ATOM 3456 O O . ASN A 1 468 ? 13.904 11.976 -4.620 1.00 78.69 468 ASN A O 1
ATOM 3460 N N . GLN A 1 469 ? 12.557 10.190 -4.436 1.00 76.25 469 GLN A N 1
ATOM 3461 C CA . GLN A 1 469 ? 12.132 10.435 -3.059 1.00 76.25 469 GLN A CA 1
ATOM 3462 C C . GLN A 1 469 ? 13.166 9.861 -2.086 1.00 76.25 469 GLN A C 1
ATOM 3464 O O . GLN A 1 469 ? 13.593 10.551 -1.167 1.00 76.25 469 GLN A O 1
ATOM 3469 N N . THR A 1 470 ? 13.579 8.611 -2.302 1.00 76.75 470 THR A N 1
ATOM 3470 C CA . THR A 1 470 ? 14.595 7.926 -1.495 1.00 76.75 470 THR A CA 1
ATOM 3471 C C . THR A 1 470 ? 15.336 6.900 -2.344 1.00 76.75 470 THR A C 1
ATOM 3473 O O . THR A 1 470 ? 14.751 6.285 -3.240 1.00 76.75 470 THR A O 1
ATOM 3476 N N . ILE A 1 471 ? 16.628 6.730 -2.072 1.00 84.00 471 ILE A N 1
ATOM 3477 C CA . ILE A 1 471 ? 17.428 5.611 -2.568 1.00 84.00 471 ILE A CA 1
ATOM 3478 C C . ILE A 1 471 ? 18.024 4.896 -1.364 1.00 84.00 471 ILE A C 1
ATOM 3480 O O . ILE A 1 471 ? 18.835 5.469 -0.636 1.00 84.00 471 ILE A O 1
ATOM 3484 N N . GLU A 1 472 ? 17.629 3.644 -1.170 1.00 84.00 472 GLU A N 1
ATOM 3485 C CA . GLU A 1 472 ? 17.989 2.852 -0.001 1.00 84.00 472 GLU A CA 1
ATOM 3486 C C . GLU A 1 472 ? 18.733 1.578 -0.379 1.00 84.00 472 GLU A C 1
ATOM 3488 O O . GLU A 1 472 ? 18.400 0.888 -1.347 1.00 84.00 472 GLU A O 1
ATOM 3493 N N . VAL A 1 473 ? 19.733 1.236 0.426 1.00 82.75 473 VAL A N 1
ATOM 3494 C CA . VAL A 1 473 ? 20.492 0.002 0.269 1.00 82.75 473 VAL A CA 1
ATOM 3495 C C . VAL A 1 473 ? 20.771 -0.644 1.627 1.00 82.75 473 VAL A C 1
ATOM 3497 O O . VAL A 1 473 ? 21.059 0.048 2.608 1.00 82.75 473 VAL A O 1
ATOM 3500 N N . ALA A 1 474 ? 20.644 -1.967 1.698 1.00 81.00 474 ALA A N 1
ATOM 3501 C CA . ALA A 1 474 ? 20.864 -2.746 2.915 1.00 81.00 474 ALA A CA 1
ATOM 3502 C C . ALA A 1 474 ? 21.337 -4.174 2.601 1.00 81.00 474 ALA A C 1
ATOM 3504 O O . ALA A 1 474 ? 21.202 -4.661 1.480 1.00 81.00 474 ALA A O 1
ATOM 3505 N N . ASN A 1 475 ? 21.819 -4.877 3.621 1.00 83.44 475 ASN A N 1
ATOM 3506 C CA . ASN A 1 475 ? 22.249 -6.270 3.592 1.00 83.44 475 ASN A CA 1
ATOM 3507 C C . ASN A 1 475 ? 23.383 -6.556 2.593 1.00 83.44 475 ASN A C 1
ATOM 3509 O O . ASN A 1 475 ? 23.364 -7.574 1.900 1.00 83.44 475 ASN A O 1
ATOM 3513 N N . ASN A 1 476 ? 24.400 -5.691 2.539 1.00 85.50 476 ASN A N 1
ATOM 3514 C CA . ASN A 1 476 ? 25.502 -5.746 1.566 1.00 85.50 476 ASN A CA 1
ATOM 3515 C C . ASN A 1 476 ? 25.050 -5.662 0.094 1.00 85.50 476 ASN A C 1
ATOM 3517 O O . ASN A 1 476 ? 25.712 -6.193 -0.803 1.00 85.50 476 ASN A O 1
ATOM 3521 N N . ALA A 1 477 ? 23.892 -5.054 -0.161 1.00 90.19 477 ALA A N 1
ATOM 3522 C CA . ALA A 1 477 ? 23.414 -4.805 -1.513 1.00 90.19 477 ALA A CA 1
ATOM 3523 C C . ALA A 1 477 ? 24.119 -3.595 -2.138 1.00 90.19 477 ALA A C 1
ATOM 3525 O O . ALA A 1 477 ? 24.872 -2.861 -1.487 1.00 90.19 477 ALA A O 1
ATOM 3526 N N . ARG A 1 478 ? 23.859 -3.364 -3.427 1.00 92.69 478 ARG A N 1
ATOM 3527 C CA . ARG A 1 478 ? 24.418 -2.212 -4.141 1.00 92.69 478 ARG A CA 1
ATOM 3528 C C . ARG A 1 478 ? 23.402 -1.475 -5.000 1.00 92.69 478 ARG A C 1
ATOM 3530 O O . ARG A 1 478 ? 22.561 -2.093 -5.655 1.00 92.69 478 ARG A O 1
ATOM 3537 N N . VAL A 1 479 ? 23.570 -0.162 -5.076 1.00 92.88 479 VAL A N 1
ATOM 3538 C CA . VAL A 1 479 ? 22.949 0.690 -6.090 1.00 92.88 479 VAL A CA 1
ATOM 3539 C C . VAL A 1 479 ? 24.054 1.418 -6.853 1.00 92.88 479 VAL A C 1
ATOM 3541 O O . VAL A 1 479 ? 24.913 2.057 -6.247 1.00 92.88 479 VAL A O 1
ATOM 3544 N N . SER A 1 480 ? 24.037 1.334 -8.180 1.00 92.44 480 SER A N 1
ATOM 3545 C CA . SER A 1 480 ? 24.973 2.043 -9.057 1.00 92.44 480 SER A CA 1
ATOM 3546 C C . SER A 1 480 ? 24.190 2.921 -10.023 1.00 92.44 480 SER A C 1
ATOM 3548 O O . SER A 1 480 ? 23.321 2.419 -10.729 1.00 92.44 480 SER A O 1
ATOM 3550 N N . ILE A 1 481 ? 24.503 4.211 -10.104 1.00 91.56 481 ILE A N 1
ATOM 3551 C CA . ILE A 1 481 ? 23.876 5.148 -11.045 1.00 91.56 481 ILE A CA 1
ATOM 3552 C C . ILE A 1 481 ? 24.965 5.747 -11.928 1.00 91.56 481 ILE A C 1
ATOM 3554 O O . ILE A 1 481 ? 25.959 6.255 -11.416 1.00 91.56 481 ILE A O 1
ATOM 3558 N N . ALA A 1 482 ? 24.800 5.704 -13.247 1.00 90.88 482 ALA A N 1
ATOM 3559 C CA . ALA A 1 482 ? 25.776 6.265 -14.176 1.00 90.88 482 ALA A CA 1
ATOM 3560 C C . ALA A 1 482 ? 25.128 7.047 -15.320 1.00 90.88 482 ALA A C 1
ATOM 3562 O O . ALA A 1 482 ? 24.035 6.710 -15.776 1.00 90.88 482 ALA A O 1
ATOM 3563 N N . GLY A 1 483 ? 25.798 8.108 -15.778 1.00 88.69 483 GLY A N 1
ATOM 3564 C CA . GLY A 1 483 ? 25.366 8.896 -16.943 1.00 88.69 483 GLY A CA 1
ATOM 3565 C C . GLY A 1 483 ? 23.966 9.511 -16.816 1.00 88.69 483 GLY A C 1
ATOM 3566 O O . GLY A 1 483 ? 23.334 9.806 -17.821 1.00 88.69 483 GLY A O 1
ATOM 3567 N N . SER A 1 484 ? 23.453 9.670 -15.593 1.00 90.56 484 SER A N 1
ATOM 3568 C CA . SER A 1 484 ? 22.046 10.005 -15.334 1.00 90.56 484 SER A CA 1
ATOM 3569 C C . SER A 1 484 ? 21.873 11.434 -14.810 1.00 90.56 484 SER A C 1
ATOM 3571 O O . SER A 1 484 ? 22.788 12.016 -14.223 1.00 90.56 484 SER A O 1
ATOM 3573 N N . MET A 1 485 ? 20.689 12.008 -15.011 1.00 87.75 485 MET A N 1
ATOM 3574 C CA . MET A 1 485 ? 20.266 13.241 -14.341 1.00 87.75 485 MET A CA 1
ATOM 3575 C C . MET A 1 485 ? 19.596 12.868 -13.023 1.00 87.75 485 MET A C 1
ATOM 3577 O O . MET A 1 485 ? 18.809 11.927 -12.992 1.00 87.75 485 MET A O 1
ATOM 3581 N N . ILE A 1 486 ? 19.938 13.548 -11.928 1.00 83.81 486 ILE A N 1
ATOM 3582 C CA . ILE A 1 486 ? 19.451 13.195 -10.589 1.00 83.81 486 ILE A CA 1
ATOM 3583 C C . ILE A 1 486 ? 18.824 14.421 -9.922 1.00 83.81 486 ILE A C 1
ATOM 3585 O O . ILE A 1 486 ? 19.461 15.467 -9.779 1.00 83.81 486 ILE A O 1
ATOM 3589 N N . HIS A 1 487 ? 17.574 14.259 -9.495 1.00 80.56 487 HIS A N 1
ATOM 3590 C CA . HIS A 1 487 ? 16.726 15.245 -8.839 1.00 80.56 487 HIS A CA 1
ATOM 3591 C C . HIS A 1 487 ? 16.224 14.682 -7.498 1.00 80.56 487 HIS A C 1
ATOM 3593 O O . HIS A 1 487 ? 15.273 13.904 -7.453 1.00 80.56 487 HIS A O 1
ATOM 3599 N N . GLY A 1 488 ? 16.820 15.105 -6.385 1.00 71.31 488 GLY A N 1
ATOM 3600 C CA . GLY A 1 488 ? 16.483 14.590 -5.052 1.00 71.31 488 GLY A CA 1
ATOM 3601 C C . GLY A 1 488 ? 17.721 14.467 -4.168 1.00 71.31 488 GLY A C 1
ATOM 3602 O O . GLY A 1 488 ? 18.841 14.664 -4.639 1.00 71.31 488 GLY A O 1
ATOM 3603 N N . THR A 1 489 ? 17.527 14.218 -2.870 1.00 63.38 489 THR A N 1
ATOM 3604 C CA . THR A 1 489 ? 18.615 14.353 -1.878 1.00 63.38 489 THR A CA 1
ATOM 3605 C C . THR A 1 489 ? 18.713 13.232 -0.848 1.00 63.38 489 THR A C 1
ATOM 3607 O O . THR A 1 489 ? 19.691 13.202 -0.105 1.00 63.38 489 THR A O 1
ATOM 3610 N N . LEU A 1 490 ? 17.749 12.306 -0.776 1.00 71.25 490 LEU A N 1
ATOM 3611 C CA . LEU A 1 490 ? 17.771 11.257 0.244 1.00 71.25 490 LEU A CA 1
ATOM 3612 C C . LEU A 1 490 ? 18.423 9.974 -0.286 1.00 71.25 490 LEU A C 1
ATOM 3614 O O . LEU A 1 490 ? 17.874 9.292 -1.153 1.00 71.25 490 LEU A O 1
ATOM 3618 N N . PHE A 1 491 ? 19.589 9.660 0.275 1.00 76.44 491 PHE A N 1
ATOM 3619 C CA . PHE A 1 491 ? 20.357 8.442 0.037 1.00 76.44 491 PHE A CA 1
ATOM 3620 C C . PHE A 1 491 ? 20.659 7.791 1.386 1.00 76.44 491 PHE A C 1
ATOM 3622 O O . PHE A 1 491 ? 21.090 8.479 2.313 1.00 76.44 491 PHE A O 1
ATOM 3629 N N . HIS A 1 492 ? 20.440 6.484 1.506 1.00 72.88 492 HIS A N 1
ATOM 3630 C CA . HIS A 1 492 ? 20.614 5.767 2.766 1.00 72.88 492 HIS A CA 1
ATOM 3631 C C . HIS A 1 492 ? 21.247 4.390 2.543 1.00 72.88 492 HIS A C 1
ATOM 3633 O O . HIS A 1 492 ? 20.647 3.515 1.922 1.00 72.88 492 HIS A O 1
ATOM 3639 N N . ALA A 1 493 ? 22.447 4.184 3.091 1.00 75.31 493 ALA A N 1
ATOM 3640 C CA . ALA A 1 493 ? 23.067 2.868 3.221 1.00 75.31 493 ALA A CA 1
ATOM 3641 C C . ALA A 1 493 ? 22.956 2.403 4.677 1.00 75.31 493 ALA A C 1
ATOM 3643 O O . ALA A 1 493 ? 23.473 3.059 5.575 1.00 75.31 493 ALA A O 1
ATOM 3644 N N . ARG A 1 494 ? 22.244 1.302 4.932 1.00 69.56 494 ARG A N 1
ATOM 3645 C CA . ARG A 1 494 ? 21.910 0.889 6.309 1.00 69.56 494 ARG A CA 1
ATOM 3646 C C . ARG A 1 494 ? 23.045 0.163 7.034 1.00 69.56 494 ARG A C 1
ATOM 3648 O O . ARG A 1 494 ? 23.068 0.142 8.259 1.00 69.56 494 ARG A O 1
ATOM 3655 N N . ASP A 1 495 ? 23.988 -0.413 6.297 1.00 72.31 495 ASP A N 1
ATOM 3656 C CA . ASP A 1 495 ? 25.121 -1.168 6.838 1.00 72.31 495 ASP A CA 1
ATOM 3657 C C . ASP A 1 495 ? 26.405 -0.910 6.044 1.00 72.31 495 ASP A C 1
ATOM 3659 O O . ASP A 1 495 ? 26.380 -0.407 4.920 1.00 72.31 495 ASP A O 1
ATOM 3663 N N . SER A 1 496 ? 27.547 -1.218 6.662 1.00 72.81 496 SER A N 1
ATOM 3664 C CA . SER A 1 496 ? 28.883 -0.882 6.155 1.00 72.81 496 SER A CA 1
ATOM 3665 C C . SER A 1 496 ? 29.265 -1.598 4.859 1.00 72.81 496 SER A C 1
ATOM 3667 O O . SER A 1 496 ? 30.143 -1.120 4.144 1.00 72.81 496 SER A O 1
ATOM 3669 N N . GLY A 1 497 ? 28.629 -2.729 4.549 1.00 73.31 497 GLY A N 1
ATOM 3670 C CA . GLY A 1 497 ? 28.852 -3.447 3.296 1.00 73.31 497 GLY A CA 1
ATOM 3671 C C . GLY A 1 497 ? 27.901 -3.039 2.175 1.00 73.31 497 GLY A C 1
ATOM 3672 O O . GLY A 1 497 ? 28.101 -3.456 1.034 1.00 73.31 497 GLY A O 1
ATOM 3673 N N . SER A 1 498 ? 26.880 -2.231 2.468 1.00 79.81 498 SER A N 1
ATOM 3674 C CA . SER A 1 498 ? 25.966 -1.705 1.461 1.00 79.81 498 SER A CA 1
ATOM 3675 C C . SER A 1 498 ? 26.508 -0.422 0.841 1.00 79.81 498 SER A C 1
ATOM 3677 O O . SER A 1 498 ? 27.076 0.423 1.531 1.00 79.81 498 SER A O 1
ATOM 3679 N N . ASN A 1 499 ? 26.333 -0.269 -0.472 1.00 82.75 499 ASN A N 1
ATOM 3680 C CA . ASN A 1 499 ? 26.949 0.825 -1.221 1.00 82.75 499 ASN A CA 1
ATOM 3681 C C . ASN A 1 499 ? 25.969 1.475 -2.203 1.00 82.75 499 ASN A C 1
ATOM 3683 O O . ASN A 1 499 ? 25.308 0.788 -2.987 1.00 82.75 499 ASN A O 1
ATOM 3687 N N . ILE A 1 500 ? 25.924 2.807 -2.185 1.00 84.62 500 ILE A N 1
ATOM 3688 C CA . ILE A 1 500 ? 25.352 3.616 -3.264 1.00 84.62 500 ILE A CA 1
ATOM 3689 C C . ILE A 1 500 ? 26.509 4.325 -3.957 1.00 84.62 500 ILE A C 1
ATOM 3691 O O . ILE A 1 500 ? 27.238 5.079 -3.311 1.00 84.62 500 ILE A O 1
ATOM 3695 N N . SER A 1 501 ? 26.646 4.099 -5.262 1.00 85.00 501 SER A N 1
ATOM 3696 C CA . SER A 1 501 ? 27.665 4.724 -6.101 1.00 85.00 501 SER A CA 1
ATOM 3697 C C . SER A 1 501 ? 27.021 5.499 -7.243 1.00 85.00 501 SER A C 1
ATOM 3699 O O . SER A 1 501 ? 26.117 5.011 -7.922 1.00 85.00 501 SER A O 1
ATOM 3701 N N . ILE A 1 502 ? 27.499 6.720 -7.470 1.00 83.06 502 ILE A N 1
ATOM 3702 C CA . ILE A 1 502 ? 27.066 7.560 -8.589 1.00 83.06 502 ILE A CA 1
ATOM 3703 C C . ILE A 1 502 ? 28.303 7.939 -9.397 1.00 83.06 502 ILE A C 1
ATOM 3705 O O . ILE A 1 502 ? 29.252 8.493 -8.849 1.00 83.06 502 ILE A O 1
ATOM 3709 N N . ALA A 1 503 ? 28.322 7.597 -10.682 1.00 78.69 503 ALA A N 1
ATOM 3710 C CA . ALA A 1 503 ? 29.476 7.756 -11.557 1.00 78.69 503 ALA A CA 1
ATOM 3711 C C . ALA A 1 503 ? 29.078 8.446 -12.866 1.00 78.69 503 ALA A C 1
ATOM 3713 O O . ALA A 1 503 ? 28.549 7.825 -13.789 1.00 78.69 503 ALA A O 1
ATOM 3714 N N . GLY A 1 504 ? 29.370 9.743 -12.962 1.00 64.81 504 GLY A N 1
ATOM 3715 C CA . GLY A 1 504 ? 28.933 10.559 -14.093 1.00 64.81 504 GLY A CA 1
ATOM 3716 C C . GLY A 1 504 ? 27.437 10.879 -14.029 1.00 64.81 504 GLY A C 1
ATOM 3717 O O . GLY A 1 504 ? 26.630 10.084 -13.553 1.00 64.81 504 GLY A O 1
ATOM 3718 N N . GLY A 1 505 ? 27.066 12.068 -14.496 1.00 68.50 505 GLY A N 1
ATOM 3719 C CA . GLY A 1 505 ? 25.707 12.584 -14.361 1.00 68.50 505 GLY A CA 1
ATOM 3720 C C . GLY A 1 505 ? 25.681 14.039 -13.912 1.00 68.50 505 GLY A C 1
ATOM 3721 O O . GLY A 1 505 ? 26.729 14.641 -13.675 1.00 68.50 505 GLY A O 1
ATOM 3722 N N . SER A 1 506 ? 24.480 14.605 -13.832 1.00 72.69 506 SER A N 1
ATOM 3723 C CA . SER A 1 506 ? 24.247 15.974 -13.360 1.00 72.69 506 SER A CA 1
ATOM 3724 C C . SER A 1 506 ? 23.224 15.968 -12.234 1.00 72.69 506 SER A C 1
ATOM 3726 O O . SER A 1 506 ? 22.167 15.352 -12.355 1.00 72.69 506 SER A O 1
ATOM 3728 N N . PHE A 1 507 ? 23.542 16.668 -11.149 1.00 74.88 507 PHE A N 1
ATOM 3729 C CA . PHE A 1 507 ? 22.634 16.881 -10.027 1.00 74.88 507 PHE A CA 1
ATOM 3730 C C . PHE A 1 507 ? 21.887 18.192 -10.210 1.00 74.88 507 PHE A C 1
ATOM 3732 O O . PHE A 1 507 ? 22.492 19.222 -10.521 1.00 74.88 507 PHE A O 1
ATOM 3739 N N . TYR A 1 508 ? 20.582 18.157 -9.984 1.00 71.75 508 TYR A N 1
ATOM 3740 C CA . TYR A 1 508 ? 19.725 19.321 -10.113 1.00 71.75 508 TYR A CA 1
ATOM 3741 C C . TYR A 1 508 ? 18.990 19.585 -8.811 1.00 71.75 508 TYR A C 1
ATOM 3743 O O . TYR A 1 508 ? 18.442 18.683 -8.174 1.00 71.75 508 TYR A O 1
ATOM 3751 N N . GLU A 1 509 ? 18.934 20.863 -8.444 1.00 66.50 509 GLU A N 1
ATOM 3752 C CA . GLU A 1 509 ? 17.999 21.294 -7.423 1.00 66.50 509 GLU A CA 1
ATOM 3753 C C . GLU A 1 509 ? 16.570 21.121 -7.933 1.00 66.50 509 GLU A C 1
ATOM 3755 O O . GLU A 1 509 ? 16.241 21.332 -9.102 1.00 66.50 509 GLU A O 1
ATOM 3760 N N . ASN A 1 510 ? 15.704 20.735 -7.013 1.00 63.66 510 ASN A N 1
ATOM 3761 C CA . ASN A 1 510 ? 14.296 20.587 -7.287 1.00 63.66 510 ASN A CA 1
ATOM 3762 C C . ASN A 1 510 ? 13.635 21.971 -7.506 1.00 63.66 510 ASN A C 1
ATOM 3764 O O . ASN A 1 510 ? 13.801 22.848 -6.646 1.00 63.66 510 ASN A O 1
ATOM 3768 N N . PRO A 1 511 ? 12.866 22.185 -8.596 1.00 66.12 511 PRO A N 1
ATOM 3769 C CA . PRO A 1 511 ? 12.231 23.467 -8.902 1.00 66.12 511 PRO A CA 1
ATOM 3770 C C . PRO A 1 511 ? 11.467 24.090 -7.725 1.00 66.12 511 PRO A C 1
ATOM 3772 O O . PRO A 1 511 ? 10.819 23.390 -6.940 1.00 66.12 511 PRO A O 1
ATOM 3775 N N . ALA A 1 512 ? 11.556 25.420 -7.587 1.00 55.94 512 ALA A N 1
ATOM 3776 C CA . ALA A 1 512 ? 10.803 26.190 -6.595 1.00 55.94 512 ALA A CA 1
ATOM 3777 C C . ALA A 1 512 ? 9.293 26.046 -6.841 1.00 55.94 512 ALA A C 1
ATOM 3779 O O . ALA A 1 512 ? 8.847 26.215 -7.970 1.00 55.94 512 ALA A O 1
ATOM 3780 N N . SER A 1 513 ? 8.529 25.779 -5.774 1.00 61.56 513 SER A N 1
ATOM 3781 C CA . SER A 1 513 ? 7.089 25.452 -5.757 1.00 61.56 513 SER A CA 1
ATOM 3782 C C . SER A 1 513 ? 6.726 24.074 -6.334 1.00 61.56 513 SER A C 1
ATOM 3784 O O . SER A 1 513 ? 6.924 23.787 -7.508 1.00 61.56 513 SER A O 1
ATOM 3786 N N . CYS A 1 514 ? 6.179 23.213 -5.473 1.00 65.62 514 CYS A N 1
ATOM 3787 C CA . CYS A 1 514 ? 5.632 21.915 -5.845 1.00 65.62 514 CYS A CA 1
ATOM 3788 C C . CYS A 1 514 ? 4.339 21.689 -5.067 1.00 65.62 514 CYS A C 1
ATOM 3790 O O . CYS A 1 514 ? 4.323 21.894 -3.854 1.00 65.62 514 CYS A O 1
ATOM 3792 N N . SER A 1 515 ? 3.266 21.289 -5.744 1.00 61.31 515 SER A N 1
ATOM 3793 C CA . SER A 1 515 ? 2.034 20.839 -5.092 1.00 61.31 515 SER A CA 1
ATOM 3794 C C . SER A 1 515 ? 1.640 19.461 -5.611 1.00 61.31 515 SER A C 1
ATOM 3796 O O . SER A 1 515 ? 2.007 19.117 -6.740 1.00 61.31 515 SER A O 1
ATOM 3798 N N . PRO A 1 516 ? 0.843 18.687 -4.854 1.00 57.44 516 PRO A N 1
ATOM 3799 C CA . PRO A 1 516 ? 0.395 17.383 -5.319 1.00 57.44 516 PRO A CA 1
ATOM 3800 C C . PRO A 1 516 ? -0.330 17.406 -6.668 1.00 57.44 516 PRO A C 1
ATOM 3802 O O . PRO A 1 516 ? -0.139 16.527 -7.499 1.00 57.44 516 PRO A O 1
ATOM 3805 N N . ALA A 1 517 ? -1.065 18.483 -6.950 1.00 59.28 517 ALA A N 1
ATOM 3806 C CA . ALA A 1 517 ? -1.763 18.674 -8.221 1.00 59.28 517 ALA A CA 1
ATOM 3807 C C . ALA A 1 517 ? -0.841 19.006 -9.413 1.00 59.28 517 ALA A C 1
ATOM 3809 O O . ALA A 1 517 ? -1.287 19.000 -10.559 1.00 59.28 517 ALA A O 1
ATOM 3810 N N . THR A 1 518 ? 0.426 19.350 -9.167 1.00 65.44 518 THR A N 1
ATOM 3811 C CA . THR A 1 518 ? 1.355 19.847 -10.196 1.00 65.44 518 THR A CA 1
ATOM 3812 C C . THR A 1 518 ? 2.665 19.070 -10.272 1.00 65.44 518 THR A C 1
ATOM 3814 O O . THR A 1 518 ? 3.479 19.377 -11.139 1.00 65.44 518 THR A O 1
ATOM 3817 N N . MET A 1 519 ? 2.862 18.053 -9.425 1.00 75.00 519 MET A N 1
ATOM 3818 C CA . MET A 1 519 ? 4.131 17.325 -9.310 1.00 75.00 519 MET A CA 1
ATOM 3819 C C . MET A 1 519 ? 4.540 16.575 -10.586 1.00 75.00 519 MET A C 1
ATOM 3821 O O . MET A 1 519 ? 5.727 16.475 -10.888 1.00 75.00 519 MET A O 1
ATOM 3825 N N . VAL A 1 520 ? 3.573 16.105 -11.377 1.00 79.44 520 VAL A N 1
ATOM 3826 C CA . VAL A 1 520 ? 3.802 15.322 -12.599 1.00 79.44 520 VAL A CA 1
ATOM 3827 C C . VAL A 1 520 ? 2.852 15.760 -13.711 1.00 79.44 520 VAL A C 1
ATOM 3829 O O . VAL A 1 520 ? 1.734 16.224 -13.472 1.00 79.44 520 VAL A O 1
ATOM 3832 N N . ASN A 1 521 ? 3.283 15.630 -14.963 1.00 79.25 521 ASN A N 1
ATOM 3833 C CA . ASN A 1 521 ? 2.382 15.720 -16.103 1.00 79.25 521 ASN A CA 1
ATOM 3834 C C . ASN A 1 521 ? 1.510 14.461 -16.148 1.00 79.25 521 ASN A C 1
ATOM 3836 O O . ASN A 1 521 ? 2.021 13.370 -16.370 1.00 79.25 521 ASN A O 1
ATOM 3840 N N . ILE A 1 522 ? 0.194 14.620 -15.996 1.00 72.06 522 ILE A N 1
ATOM 3841 C CA . ILE A 1 522 ? -0.718 13.476 -15.888 1.00 72.06 522 ILE A CA 1
ATOM 3842 C C . ILE A 1 522 ? -0.722 12.590 -17.142 1.00 72.06 522 ILE A C 1
ATOM 3844 O O . ILE A 1 522 ? -0.896 11.379 -17.046 1.00 72.06 522 ILE A O 1
ATOM 3848 N N . ALA A 1 523 ? -0.503 13.176 -18.320 1.00 72.31 523 ALA A N 1
ATOM 3849 C CA . ALA A 1 523 ? -0.517 12.433 -19.574 1.00 72.31 523 ALA A CA 1
ATOM 3850 C C . ALA A 1 523 ? 0.769 11.632 -19.810 1.00 72.31 523 ALA A C 1
ATOM 3852 O O . ALA A 1 523 ? 0.725 10.608 -20.486 1.00 72.31 523 ALA A O 1
ATOM 3853 N N . THR A 1 524 ? 1.909 12.108 -19.300 1.00 74.62 524 THR A N 1
ATOM 3854 C CA . THR A 1 524 ? 3.226 11.541 -19.631 1.00 74.62 524 THR A CA 1
ATOM 3855 C C . THR A 1 524 ? 3.966 10.946 -18.438 1.00 74.62 524 THR A C 1
ATOM 3857 O O . THR A 1 524 ? 4.986 10.301 -18.641 1.00 74.62 524 THR A O 1
ATOM 3860 N N . GLY A 1 525 ? 3.508 11.187 -17.206 1.00 78.38 525 GLY A N 1
ATOM 3861 C CA . GLY A 1 525 ? 4.224 10.844 -15.971 1.00 78.38 525 GLY A CA 1
ATOM 3862 C C . GLY A 1 525 ? 5.466 11.705 -15.713 1.00 78.38 525 GLY A C 1
ATOM 3863 O O . GLY A 1 525 ? 6.083 11.598 -14.658 1.00 78.38 525 GLY A O 1
ATOM 3864 N N . GLN A 1 526 ? 5.830 12.602 -16.641 1.00 85.94 526 GLN A N 1
ATOM 3865 C CA . GLN A 1 526 ? 7.045 13.408 -16.522 1.00 85.94 526 GLN A CA 1
ATOM 3866 C C . GLN A 1 526 ? 6.975 14.289 -15.266 1.00 85.94 526 GLN A C 1
ATOM 3868 O O . GLN A 1 526 ? 6.048 15.105 -15.159 1.00 85.94 526 GLN A O 1
ATOM 3873 N N . PRO A 1 527 ? 7.949 14.185 -14.348 1.00 83.06 527 PRO A N 1
ATOM 3874 C CA . PRO A 1 527 ? 8.011 15.055 -13.186 1.00 83.06 527 PRO A CA 1
ATOM 3875 C C . PRO A 1 527 ? 8.189 16.518 -13.585 1.00 83.06 527 PRO A C 1
ATOM 3877 O O . PRO A 1 527 ? 8.932 16.854 -14.507 1.00 83.06 527 PRO A O 1
ATOM 3880 N N . LYS A 1 528 ? 7.490 17.399 -12.872 1.00 82.00 528 LYS A N 1
ATOM 3881 C CA . LYS A 1 528 ? 7.697 18.853 -12.910 1.00 82.00 528 LYS A CA 1
ATOM 3882 C C . LYS A 1 528 ? 8.448 19.335 -11.673 1.00 82.00 528 LYS A C 1
ATOM 3884 O O . LYS A 1 528 ? 9.144 20.342 -11.737 1.00 82.00 528 LYS A O 1
ATOM 3889 N N . CYS A 1 529 ? 8.282 18.633 -10.556 1.00 75.81 529 CYS A N 1
ATOM 3890 C CA . CYS A 1 529 ? 8.939 18.898 -9.285 1.00 75.81 529 CYS A CA 1
ATOM 3891 C C . CYS A 1 529 ? 8.825 17.669 -8.371 1.00 75.81 529 CYS A C 1
ATOM 3893 O O . CYS A 1 529 ? 7.993 16.794 -8.594 1.00 75.81 529 CYS A O 1
ATOM 3895 N N . ASN A 1 530 ? 9.637 17.629 -7.317 1.00 70.75 530 ASN A N 1
ATOM 3896 C CA . ASN A 1 530 ? 9.614 16.605 -6.276 1.00 70.75 530 ASN A CA 1
ATOM 3897 C C . ASN A 1 530 ? 8.989 17.180 -4.978 1.00 70.75 530 ASN A C 1
ATOM 3899 O O . ASN A 1 530 ? 9.538 18.120 -4.405 1.00 70.75 530 ASN A O 1
ATOM 3903 N N . PRO A 1 531 ? 7.834 16.707 -4.483 1.00 64.94 531 PRO A N 1
ATOM 3904 C CA . PRO A 1 531 ? 7.229 17.274 -3.273 1.00 64.94 531 PRO A CA 1
ATOM 3905 C C . PRO A 1 531 ? 8.016 16.919 -1.997 1.00 64.94 531 PRO A C 1
ATOM 3907 O O . PRO A 1 531 ? 7.908 17.619 -0.990 1.00 64.94 531 PRO A O 1
ATOM 3910 N N . PHE A 1 532 ? 8.861 15.886 -2.041 1.00 60.78 532 PHE A N 1
ATOM 3911 C CA . PHE A 1 532 ? 9.609 15.363 -0.901 1.00 60.78 532 PHE A CA 1
ATOM 3912 C C . PHE A 1 532 ? 10.950 16.100 -0.747 1.00 60.78 532 PHE A C 1
ATOM 3914 O O . PHE A 1 532 ? 12.019 15.609 -1.106 1.00 60.78 532 PHE A O 1
ATOM 3921 N N . ARG A 1 533 ? 10.899 17.347 -0.263 1.00 56.09 533 ARG A N 1
AT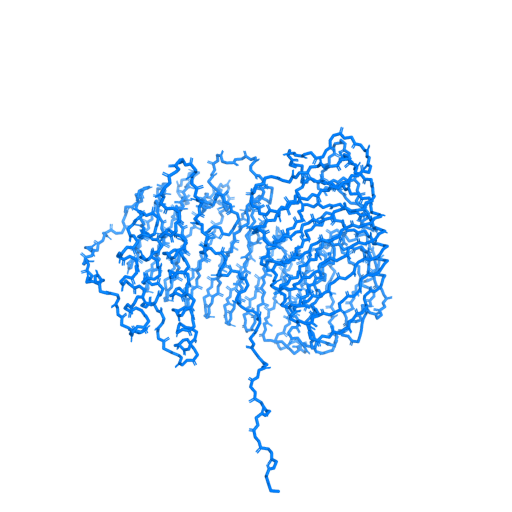OM 3922 C CA . ARG A 1 533 ? 12.093 18.164 0.020 1.00 56.09 533 ARG A CA 1
ATOM 3923 C C . ARG A 1 533 ? 12.686 17.811 1.391 1.00 56.09 533 ARG A C 1
ATOM 3925 O O . ARG A 1 533 ? 12.166 18.267 2.403 1.00 56.09 533 ARG A O 1
ATOM 3932 N N . THR A 1 534 ? 13.814 17.103 1.438 1.00 49.88 534 THR A N 1
ATOM 3933 C CA . THR A 1 534 ? 14.646 16.960 2.656 1.00 49.88 534 THR A CA 1
ATOM 3934 C C . THR A 1 534 ? 15.963 17.751 2.558 1.00 49.88 534 THR A C 1
ATOM 3936 O O . THR A 1 534 ? 16.525 17.866 1.464 1.00 49.88 534 THR A O 1
ATOM 3939 N N . PRO A 1 535 ? 16.491 18.309 3.670 1.00 38.62 535 PRO A N 1
ATOM 3940 C CA . PRO A 1 535 ? 17.748 19.060 3.665 1.00 38.62 535 PRO A CA 1
ATOM 3941 C C . PRO A 1 535 ? 18.988 18.134 3.688 1.00 38.62 535 PRO A C 1
ATOM 3943 O O . PRO A 1 535 ? 19.205 17.425 4.663 1.00 38.62 535 PRO A O 1
ATOM 3946 N N . GLY A 1 536 ? 19.827 18.179 2.640 1.00 46.16 536 GLY A N 1
ATOM 3947 C CA . GLY A 1 536 ? 21.135 17.488 2.527 1.00 46.16 536 GLY A CA 1
ATOM 3948 C C . GLY A 1 536 ? 21.695 17.519 1.087 1.00 46.16 536 GLY A C 1
ATOM 3949 O O . GLY A 1 536 ? 20.900 17.584 0.166 1.00 46.16 536 GLY A O 1
ATOM 3950 N N . LEU A 1 537 ? 23.021 17.594 0.879 1.00 51.25 537 LEU A N 1
ATOM 3951 C CA . LEU A 1 537 ? 23.712 18.172 -0.315 1.00 51.25 537 LEU A CA 1
ATOM 3952 C C . LEU A 1 537 ? 23.860 17.273 -1.582 1.00 51.25 537 LEU A C 1
ATOM 3954 O O . LEU A 1 537 ? 23.804 16.057 -1.419 1.00 51.25 537 LEU A O 1
ATOM 3958 N N . PRO A 1 538 ? 24.136 17.837 -2.806 1.00 47.34 538 PRO A N 1
ATOM 3959 C CA . PRO A 1 538 ? 24.747 19.158 -3.078 1.00 47.34 538 PRO A CA 1
ATOM 3960 C C . PRO A 1 538 ? 23.947 20.252 -3.820 1.00 47.34 538 PRO A C 1
ATOM 3962 O O . PRO A 1 538 ? 23.221 20.027 -4.781 1.00 47.34 538 PRO A O 1
ATOM 3965 N N . ARG A 1 539 ? 24.258 21.485 -3.379 1.00 51.09 539 ARG A N 1
ATOM 3966 C CA . ARG A 1 539 ? 23.878 22.840 -3.835 1.00 51.09 539 ARG A CA 1
ATOM 3967 C C . ARG A 1 539 ? 24.725 23.360 -5.012 1.00 51.09 539 ARG A C 1
ATOM 3969 O O . ARG A 1 539 ? 25.165 24.507 -5.002 1.00 51.09 539 ARG A O 1
ATOM 3976 N N . THR A 1 540 ? 25.076 22.530 -5.988 1.00 47.94 540 THR A N 1
ATOM 3977 C CA . THR A 1 540 ? 25.563 23.008 -7.303 1.00 47.94 540 THR A CA 1
ATOM 3978 C C . THR A 1 540 ? 25.588 21.856 -8.298 1.00 47.94 540 THR A C 1
ATOM 3980 O O . THR A 1 540 ? 26.097 20.783 -7.983 1.00 47.94 540 THR A O 1
ATOM 3983 N N . ALA A 1 541 ? 25.076 22.101 -9.507 1.00 49.09 541 ALA A N 1
ATOM 3984 C CA . ALA A 1 541 ? 25.172 21.169 -10.623 1.00 49.09 541 ALA A CA 1
ATOM 3985 C C . ALA A 1 541 ? 26.641 20.846 -10.943 1.00 49.09 541 ALA A C 1
ATOM 3987 O O . ALA A 1 541 ? 27.484 21.744 -11.005 1.00 49.09 541 ALA A O 1
ATOM 3988 N N . GLY A 1 542 ? 26.949 19.566 -11.144 1.00 52.56 542 GLY A N 1
ATOM 3989 C CA . GLY A 1 542 ? 28.290 19.102 -11.485 1.00 52.56 542 GLY A CA 1
ATOM 3990 C C . GLY A 1 542 ? 28.393 17.581 -11.541 1.00 52.56 542 GLY A C 1
ATOM 3991 O O . GLY A 1 542 ? 27.474 16.871 -11.134 1.00 52.56 542 GLY A O 1
ATOM 3992 N N . VAL A 1 543 ? 29.533 17.103 -12.044 1.00 51.69 543 VAL A N 1
ATOM 3993 C CA . VAL A 1 543 ? 29.936 15.694 -11.970 1.00 51.69 543 VAL A CA 1
ATOM 3994 C C . VAL A 1 543 ? 30.554 15.449 -10.595 1.00 51.69 543 VAL A C 1
ATOM 3996 O O . VAL A 1 543 ? 31.338 16.269 -10.118 1.00 51.69 543 VAL A O 1
ATOM 3999 N N . GLY A 1 544 ? 30.207 14.336 -9.960 1.00 53.31 544 GLY A N 1
ATOM 4000 C CA . GLY A 1 544 ? 30.864 13.885 -8.739 1.00 53.31 544 GLY A CA 1
ATOM 4001 C C . GLY A 1 544 ? 30.407 12.495 -8.329 1.00 53.31 544 GLY A C 1
ATOM 4002 O O . GLY A 1 544 ? 29.494 11.923 -8.931 1.00 53.31 544 GLY A O 1
ATOM 4003 N N . LYS A 1 545 ? 31.095 11.954 -7.327 1.00 57.91 545 LYS A N 1
ATOM 4004 C CA . LYS A 1 545 ? 30.874 10.626 -6.767 1.00 57.91 545 LYS A CA 1
ATOM 4005 C C . LYS A 1 545 ? 30.261 10.771 -5.379 1.00 57.91 545 LYS A C 1
ATOM 4007 O O . LYS A 1 545 ? 30.864 11.382 -4.496 1.00 57.91 545 LYS A O 1
ATOM 4012 N N . VAL A 1 546 ? 29.073 10.198 -5.199 1.00 58.78 546 VAL A N 1
ATOM 4013 C CA . VAL A 1 546 ? 28.496 9.953 -3.872 1.00 58.78 546 VAL A CA 1
ATOM 4014 C C . VAL A 1 546 ? 28.896 8.550 -3.461 1.00 58.78 546 VAL A C 1
ATOM 4016 O O . VAL A 1 546 ? 28.646 7.610 -4.217 1.00 58.78 546 VAL A O 1
ATOM 4019 N N . GLU A 1 547 ? 29.501 8.424 -2.284 1.00 60.41 547 GLU A N 1
ATOM 4020 C CA . GLU A 1 547 ? 29.666 7.141 -1.607 1.00 60.41 547 GLU A CA 1
ATOM 4021 C C . GLU A 1 547 ? 28.997 7.216 -0.239 1.00 60.41 547 GLU A C 1
ATOM 4023 O O . GLU A 1 547 ? 29.367 8.025 0.619 1.00 60.41 547 GLU A O 1
ATOM 4028 N N . CYS A 1 548 ? 27.995 6.363 -0.061 1.00 60.59 548 CYS A N 1
ATOM 4029 C CA . CYS A 1 548 ? 27.379 6.093 1.230 1.00 60.59 548 CYS A CA 1
ATOM 4030 C C . CYS A 1 548 ? 27.825 4.688 1.658 1.00 60.59 548 CYS A C 1
ATOM 4032 O O . CYS A 1 548 ? 27.595 3.733 0.913 1.00 60.59 548 CYS A O 1
ATOM 4034 N N . ALA A 1 549 ? 28.473 4.575 2.820 1.00 54.28 549 ALA A N 1
ATOM 4035 C CA . ALA A 1 549 ? 28.892 3.305 3.409 1.00 54.28 549 ALA A CA 1
ATOM 4036 C C . ALA A 1 549 ? 28.535 3.302 4.903 1.00 54.28 549 ALA A C 1
ATOM 4038 O O . ALA A 1 549 ? 29.136 4.030 5.691 1.00 54.28 549 ALA A O 1
ATOM 4039 N N . GLY A 1 550 ? 27.554 2.483 5.292 1.00 49.66 550 GLY A N 1
ATOM 4040 C CA . GLY A 1 550 ? 27.013 2.472 6.655 1.00 49.66 550 GLY A CA 1
ATOM 4041 C C . GLY A 1 550 ? 26.201 3.716 7.033 1.00 49.66 550 GLY A C 1
ATOM 4042 O O . GLY A 1 550 ? 25.870 4.552 6.197 1.00 49.66 550 GLY A O 1
ATOM 4043 N N . THR A 1 551 ? 25.872 3.825 8.325 1.00 36.62 551 THR A N 1
ATOM 4044 C CA . THR A 1 551 ? 25.011 4.880 8.891 1.00 36.62 551 THR A CA 1
ATOM 4045 C C . THR A 1 551 ? 25.694 6.246 9.032 1.00 36.62 551 THR A C 1
ATOM 4047 O O . THR A 1 551 ? 25.045 7.211 9.432 1.00 36.62 551 THR A O 1
ATOM 4050 N N . GLU A 1 552 ? 26.997 6.348 8.752 1.00 38.28 552 GLU A N 1
ATOM 4051 C CA . GLU A 1 552 ? 27.728 7.618 8.781 1.00 38.28 552 GLU A CA 1
ATOM 4052 C C . GLU A 1 552 ? 27.637 8.314 7.414 1.00 38.28 552 GLU A C 1
ATOM 4054 O O . GLU A 1 552 ? 27.773 7.690 6.365 1.00 38.28 552 GLU A O 1
ATOM 4059 N N . GLY A 1 553 ? 27.325 9.615 7.446 1.00 54.66 553 GLY A N 1
ATOM 4060 C CA . GLY A 1 553 ? 26.792 10.389 6.323 1.00 54.66 553 GLY A CA 1
ATOM 4061 C C . GLY A 1 553 ? 27.518 10.234 4.981 1.00 54.66 553 GLY A C 1
ATOM 4062 O O . GLY A 1 553 ? 28.741 10.152 4.909 1.00 54.66 553 GLY A O 1
ATOM 4063 N N . CYS A 1 554 ? 26.733 10.259 3.900 1.00 53.72 554 CYS A N 1
ATOM 4064 C CA . CYS A 1 554 ? 27.229 10.180 2.530 1.00 53.72 554 CYS A CA 1
ATOM 4065 C C . CYS A 1 554 ? 28.298 11.246 2.256 1.00 53.72 554 CYS A C 1
ATOM 4067 O O . CYS A 1 554 ? 28.103 12.436 2.521 1.00 53.72 554 CYS A O 1
ATOM 4069 N N . THR A 1 555 ? 29.420 10.817 1.683 1.00 56.06 555 THR A N 1
ATOM 4070 C CA . THR A 1 555 ? 30.515 11.714 1.305 1.00 56.06 555 THR A CA 1
ATOM 4071 C C . THR A 1 555 ? 30.407 12.086 -0.171 1.00 56.06 555 THR A C 1
ATOM 4073 O O . THR A 1 555 ? 30.076 11.252 -1.016 1.00 56.06 555 THR A O 1
ATOM 4076 N N . TRP A 1 556 ? 30.659 13.362 -0.481 1.00 52.22 556 TRP A N 1
ATOM 4077 C CA . TRP A 1 556 ? 30.708 13.881 -1.848 1.00 52.22 556 TRP A CA 1
ATOM 4078 C C . TRP A 1 556 ? 32.161 14.147 -2.251 1.00 52.22 556 TRP A C 1
ATOM 4080 O O . TRP A 1 556 ? 32.794 15.064 -1.719 1.00 52.22 556 TRP A O 1
ATOM 4090 N N . GLY A 1 557 ? 32.677 13.374 -3.207 1.00 52.16 557 GLY A N 1
ATOM 4091 C CA . GLY A 1 557 ? 33.950 13.637 -3.882 1.00 52.16 557 GLY A CA 1
ATOM 4092 C C . GLY A 1 557 ? 33.707 14.263 -5.256 1.00 52.16 557 GLY A C 1
ATOM 4093 O O . GLY A 1 557 ? 32.889 13.752 -6.020 1.00 52.16 557 GLY A O 1
ATOM 4094 N N . ARG A 1 558 ? 34.386 15.374 -5.569 1.00 46.50 558 ARG A N 1
ATOM 4095 C CA . ARG A 1 558 ? 34.427 15.916 -6.939 1.00 46.50 558 ARG A CA 1
ATOM 4096 C C . ARG A 1 558 ? 35.389 15.129 -7.812 1.00 46.50 558 ARG A C 1
ATOM 4098 O O . ARG A 1 558 ? 36.465 14.766 -7.286 1.00 46.50 558 ARG A O 1
#

Radius of gyration: 24.85 Å; chains: 1; bounding box: 64×75×65 Å

Secondary structure (DSSP, 8-state):
----------SS-SSSSSSSSSS----PPPP--SS-HHHHHHHHHHHHHHHHHHHHHHHHHHHTT---HHHHHHHHHHHHHHHTT-HHHHHHHHHHHHH-TTSPPTT----------S----TTS-EEE-S-EEE-S-EEESS-EEE-TT-EEEEE-TTSSS-EEEESS-EEE-TT-EEEEE--SSSPEEEEE--SSTTSSEEEE-TT-EEEEESEEEESS-TT-TTS--EEEEEEE-TT-EEEEES-B--TTTEEEEEEE-TT-EEEEES-EEEEEEEEE-TT-EEEEE-TT-EEEEEEE-TT-EEEEEPP-TTS-EEEEEETTTTSS-S-EEEEEEE--EEEEEE-TT-EEEEE---SSS---S-EEEEEEE-SSEEEEE---SEEEEEEEETTEEEEEEEE-SS-EEEEE-TT-EEEEES-EEEEEEE-STT-EEEEES-EEEEEEEEE-STT-EEEEES-EEEEEEEEE-TT-EEEEEEEEEE---EEE-STT-EEEEEEEEEEPPPS---TTTSB-TTT--BS--S-----S--S----EEEEETTEEEEEE-